Protein AF-A0A1V4XP09-F1 (afdb_monomer_lite)

pLDDT: mean 79.61, std 15.88, range [36.12, 96.75]

Foldseek 3Di:
DFPLVLQFQWFQKKKWFFQVLVLVLVVLCPQLCLQPQKDWDWDAFQVRHTFIKMKGFAAAPCQCVFAPDFFDPVCVVPVDPCCVAAVGRHAPDPLAQGKDQDDDDPLPFGIKTKTQMWMWTVVDVVIHTPGHSDWIKIFRWHWDFDFDADPLQWTHQTWTFIAGRAIDTDVLVVCVVVRHDRVSVSVRVRVNTTDTWGWCLCQLATFNDKDWDWDHDDPFAHTIIMIGTHGQAAPALDPSRGDDDTGDPVSRDDRHHPLFRMKMWGFLVSQVRLFRRLQSLQWDDDPVDPPDTFRFQAQVPHTFWGWPTWTWAFDWDDDVVTDTPLKIKIWTWIWTDDVPDDTWIKIWIWIFAWDADPVQFIATAIDIDMDTDPVCPVPVVCPLRRCLRSLVRSPHQLLRLQNVLVVCCVVVNVQSSCPRRVVVNLSGHSSCPDLQWTFRDWFDQELFKIKGWTWHFGPKDWDGHSRGTMITGNDIHIYIAIGGDDLKDFQEFDADPVRHGFWTKIARAPCPVVVVPSNVDRGRPRDYQDFDDWADADDPPGHIITIHTPVSQLVQCPPPNNRAAAWEKEFFAFAADPNDTFKTFIDTPSCLVVLLVVLLVVLLVVCCVPCVVVLLVVQQVVCCVVVVDGDDPVSSVVSSVVVSVVVSVVCSVVSSVVSVVVRRRYMDGQVVQVVCVVSSNYDYPRPFWDWDWDADPNDTDIDIDGDPPPDDPPDDPCSDNVNHHYDDDDDD

Structure (mmCIF, N/CA/C/O backbone):
data_AF-A0A1V4XP09-F1
#
_entry.id   AF-A0A1V4XP09-F1
#
loop_
_atom_site.group_PDB
_atom_site.id
_atom_site.type_symbol
_atom_site.label_atom_id
_atom_site.label_alt_id
_atom_site.label_comp_id
_atom_site.label_asym_id
_atom_site.label_entity_id
_atom_site.label_seq_id
_atom_site.pdbx_PDB_ins_code
_atom_site.Cartn_x
_atom_site.Cartn_y
_atom_site.Cartn_z
_atom_site.occupancy
_atom_site.B_iso_or_equiv
_atom_site.auth_seq_id
_atom_site.auth_comp_id
_atom_site.auth_asym_id
_atom_site.auth_atom_id
_atom_site.pdbx_PDB_model_num
ATOM 1 N N . MET A 1 1 ? 13.097 -24.219 -4.063 1.00 80.31 1 MET A N 1
ATOM 2 C CA . MET A 1 1 ? 13.242 -24.391 -2.610 1.00 80.31 1 MET A CA 1
ATOM 3 C C . MET A 1 1 ? 14.539 -23.766 -2.137 1.00 80.31 1 MET A C 1
ATOM 5 O O . MET A 1 1 ? 15.606 -24.260 -2.488 1.00 80.31 1 MET A O 1
ATOM 9 N N . VAL A 1 2 ? 14.433 -22.725 -1.316 1.00 86.75 2 VAL A N 1
ATOM 10 C CA . VAL A 1 2 ? 15.568 -21.958 -0.784 1.00 86.75 2 VAL A CA 1
ATOM 11 C C . VAL A 1 2 ? 16.557 -22.833 0.004 1.00 86.75 2 VAL A C 1
ATOM 13 O O . VAL A 1 2 ? 16.176 -23.576 0.911 1.00 86.75 2 VAL A O 1
ATOM 16 N N . ASP A 1 3 ? 17.854 -22.698 -0.278 1.00 89.75 3 ASP A N 1
ATOM 17 C CA . ASP A 1 3 ? 18.914 -23.204 0.600 1.00 89.75 3 ASP A CA 1
ATOM 18 C C . ASP A 1 3 ? 19.134 -22.252 1.791 1.00 89.75 3 ASP A C 1
ATOM 20 O O . ASP A 1 3 ? 19.911 -21.296 1.730 1.00 89.75 3 ASP A O 1
ATOM 24 N N . GLN A 1 4 ? 18.466 -22.532 2.915 1.00 91.06 4 GLN A N 1
ATOM 25 C CA . GLN A 1 4 ? 18.563 -21.724 4.138 1.00 91.06 4 GLN A CA 1
ATOM 26 C C . GLN A 1 4 ? 19.982 -21.652 4.730 1.00 91.06 4 GLN A C 1
ATOM 28 O O . GLN A 1 4 ? 20.257 -20.759 5.527 1.00 91.06 4 GLN A O 1
ATOM 33 N N . SER A 1 5 ? 20.918 -22.526 4.330 1.00 90.25 5 SER A N 1
ATOM 34 C CA . SER A 1 5 ? 22.321 -22.412 4.759 1.00 90.25 5 SER A CA 1
ATOM 35 C C . SER A 1 5 ? 23.035 -21.189 4.166 1.00 90.25 5 SER A C 1
ATOM 37 O O . SER A 1 5 ? 24.065 -20.752 4.689 1.00 90.25 5 SER A O 1
ATOM 39 N N . LYS A 1 6 ? 22.478 -20.612 3.094 1.00 90.50 6 LYS A N 1
ATOM 40 C CA . LYS A 1 6 ? 22.963 -19.384 2.453 1.00 90.50 6 LYS A CA 1
ATOM 41 C C . LYS A 1 6 ? 22.460 -18.108 3.146 1.00 90.50 6 LYS A C 1
ATOM 43 O O . LYS A 1 6 ? 23.044 -17.049 2.929 1.00 90.50 6 LYS A O 1
ATOM 48 N N . VAL A 1 7 ? 21.463 -18.209 4.031 1.00 91.56 7 VAL A N 1
ATOM 49 C CA . VAL A 1 7 ? 20.915 -17.103 4.843 1.00 91.56 7 VAL A CA 1
ATOM 50 C C . VAL A 1 7 ? 21.840 -16.855 6.038 1.00 91.56 7 VAL A C 1
ATOM 52 O O . VAL A 1 7 ? 21.593 -17.279 7.166 1.00 91.56 7 VAL A O 1
ATOM 55 N N . ALA A 1 8 ? 22.990 -16.247 5.756 1.00 89.12 8 ALA A N 1
ATOM 56 C CA . ALA A 1 8 ? 24.125 -16.171 6.676 1.00 89.12 8 ALA A CA 1
ATOM 57 C C . ALA A 1 8 ? 24.545 -14.733 7.016 1.00 89.12 8 ALA A C 1
ATOM 59 O O . ALA A 1 8 ? 25.532 -14.538 7.729 1.00 89.12 8 ALA A O 1
ATOM 60 N N . SER A 1 9 ? 23.824 -13.720 6.521 1.00 92.38 9 SER A N 1
ATOM 61 C CA . SER A 1 9 ? 24.226 -12.321 6.704 1.00 92.38 9 SER A CA 1
ATOM 62 C C . SER A 1 9 ? 24.079 -11.852 8.154 1.00 92.38 9 SER A C 1
ATOM 64 O O . SER A 1 9 ? 24.751 -10.912 8.566 1.00 92.38 9 SER A O 1
ATOM 66 N N . GLY A 1 10 ? 23.217 -12.501 8.946 1.00 91.38 10 GLY A N 1
ATOM 67 C CA . GLY A 1 10 ? 22.939 -12.157 10.344 1.00 91.38 10 GLY A CA 1
ATOM 68 C C . GLY A 1 10 ? 21.962 -10.988 10.537 1.00 91.38 10 GLY A C 1
ATOM 69 O O . GLY A 1 10 ? 21.687 -10.620 11.687 1.00 91.38 10 GLY A O 1
ATOM 70 N N . PHE A 1 11 ? 21.440 -10.418 9.445 1.00 91.75 11 PHE A N 1
ATOM 71 C CA . PHE A 1 11 ? 20.288 -9.514 9.471 1.00 91.75 11 PHE A CA 1
ATOM 72 C C . PHE A 1 11 ? 19.022 -10.267 9.899 1.00 91.75 11 PHE A C 1
ATOM 74 O O . PHE A 1 11 ? 18.967 -11.495 9.838 1.00 91.75 11 PHE A O 1
ATOM 81 N N . ASP A 1 12 ? 17.998 -9.548 10.363 1.00 87.50 12 ASP A N 1
ATOM 82 C CA . ASP A 1 12 ? 16.756 -10.216 10.769 1.00 87.50 12 ASP A CA 1
ATOM 83 C C . ASP A 1 12 ? 15.960 -10.730 9.576 1.00 87.50 12 ASP A C 1
ATOM 85 O O . ASP A 1 12 ? 15.222 -11.692 9.738 1.00 87.50 12 ASP A O 1
ATOM 89 N N . VAL A 1 13 ? 16.062 -10.066 8.424 1.00 87.94 13 VAL A N 1
ATOM 90 C CA . VAL A 1 13 ? 15.308 -10.367 7.206 1.00 87.94 13 VAL A CA 1
ATOM 91 C C . VAL A 1 13 ? 16.204 -10.156 5.988 1.00 87.94 13 VAL A C 1
ATOM 93 O O . VAL A 1 13 ? 16.895 -9.139 5.890 1.00 87.94 13 VAL A O 1
ATOM 96 N N . GLU A 1 14 ? 16.138 -11.089 5.043 1.00 91.50 14 GLU A N 1
ATOM 97 C CA . GLU A 1 14 ? 16.826 -11.045 3.756 1.00 91.50 14 GLU A CA 1
ATOM 98 C C . GLU A 1 14 ? 15.808 -11.230 2.621 1.00 91.50 14 GLU A C 1
ATOM 100 O O . GLU A 1 14 ? 14.976 -12.139 2.655 1.00 91.50 14 GLU A O 1
ATOM 105 N N . PHE A 1 15 ? 15.863 -10.371 1.605 1.00 91.56 15 PHE A N 1
ATOM 106 C CA . PHE A 1 15 ? 14.974 -10.415 0.446 1.00 91.56 15 PHE A CA 1
ATOM 107 C C . PHE A 1 15 ? 15.766 -10.247 -0.846 1.00 91.56 15 PHE A C 1
ATOM 109 O O . PHE A 1 15 ? 16.465 -9.253 -1.001 1.00 91.56 15 PHE A O 1
ATOM 116 N N . LEU A 1 16 ? 15.641 -11.182 -1.783 1.00 93.38 16 LEU A N 1
ATOM 117 C CA . LEU A 1 16 ? 16.304 -11.150 -3.082 1.00 93.38 16 LEU A CA 1
ATOM 118 C C . LEU A 1 16 ? 15.282 -10.923 -4.198 1.00 93.38 16 LEU A C 1
ATOM 120 O O . LEU A 1 16 ? 14.343 -11.704 -4.357 1.00 93.38 16 LEU A O 1
ATOM 124 N N . MET A 1 17 ? 15.499 -9.871 -4.989 1.00 93.69 17 MET A N 1
ATOM 125 C CA . MET A 1 17 ? 14.712 -9.534 -6.177 1.00 93.69 17 MET A CA 1
ATOM 126 C C . MET A 1 17 ? 15.455 -9.965 -7.437 1.00 93.69 17 MET A C 1
ATOM 128 O O . MET A 1 17 ? 16.524 -9.427 -7.728 1.00 93.69 17 MET A O 1
ATOM 132 N N . GLY A 1 18 ? 14.883 -10.896 -8.197 1.00 94.56 18 GLY A N 1
ATOM 133 C CA . GLY A 1 18 ? 15.346 -11.211 -9.545 1.00 94.56 18 GLY A CA 1
ATOM 134 C C . GLY A 1 18 ? 14.875 -10.183 -10.579 1.00 94.56 18 GLY A C 1
ATOM 135 O O . GLY A 1 18 ? 14.006 -9.350 -10.315 1.00 94.56 18 GLY A O 1
ATOM 136 N N . GLU A 1 19 ? 15.421 -10.278 -11.792 1.00 95.19 19 GLU A N 1
ATOM 137 C CA . GLU A 1 19 ? 15.117 -9.376 -12.918 1.00 95.19 19 GLU A CA 1
ATOM 138 C C . GLU A 1 19 ? 13.612 -9.277 -13.222 1.00 95.19 19 GLU A C 1
ATOM 140 O O . GLU A 1 19 ? 13.080 -8.181 -13.379 1.00 95.19 19 GLU A O 1
ATOM 145 N N . GLU A 1 20 ? 12.899 -10.406 -13.231 1.00 94.38 20 GLU A N 1
ATOM 146 C CA . GLU A 1 20 ? 11.449 -10.436 -13.471 1.00 94.38 20 GLU A CA 1
ATOM 147 C C . GLU A 1 20 ? 10.649 -9.768 -12.343 1.00 94.38 20 GLU A C 1
ATOM 149 O O . GLU A 1 20 ? 9.685 -9.060 -12.614 1.00 94.38 20 GLU A O 1
ATOM 154 N N . PHE A 1 21 ? 11.050 -9.913 -11.077 1.00 94.31 21 PHE A N 1
ATOM 155 C CA . PHE A 1 21 ? 10.358 -9.215 -9.989 1.00 94.31 21 PHE A CA 1
ATOM 156 C C . PHE A 1 21 ? 10.480 -7.691 -10.151 1.00 94.31 21 PHE A C 1
ATOM 158 O O . PHE A 1 21 ? 9.494 -6.965 -10.022 1.00 94.31 21 PHE A O 1
ATOM 165 N N . ILE A 1 22 ? 11.674 -7.207 -10.517 1.00 94.62 22 ILE A N 1
ATOM 166 C CA . ILE A 1 22 ? 11.920 -5.786 -10.806 1.00 94.62 22 ILE A CA 1
ATOM 167 C C . ILE A 1 22 ? 11.134 -5.337 -12.051 1.00 94.62 22 ILE A C 1
ATOM 169 O O . ILE A 1 22 ? 10.561 -4.248 -12.056 1.00 94.62 22 ILE A O 1
ATOM 173 N N . ARG A 1 23 ? 11.034 -6.178 -13.088 1.00 95.25 23 ARG A N 1
ATOM 174 C CA . ARG A 1 23 ? 10.199 -5.916 -14.273 1.00 95.25 23 ARG A CA 1
ATOM 175 C C . ARG A 1 23 ? 8.746 -5.651 -13.887 1.00 95.25 23 ARG A C 1
ATOM 177 O O . ARG A 1 23 ? 8.198 -4.623 -14.278 1.00 95.25 23 ARG A O 1
ATOM 184 N N . TYR A 1 24 ? 8.134 -6.518 -13.080 1.00 94.94 24 TYR A N 1
ATOM 185 C CA . TYR A 1 24 ? 6.746 -6.333 -12.639 1.00 94.94 24 TYR A CA 1
ATOM 186 C C . TYR A 1 24 ? 6.569 -5.162 -11.668 1.00 94.94 24 TYR A C 1
ATOM 188 O O . TYR A 1 24 ? 5.523 -4.517 -11.683 1.00 94.94 24 TYR A O 1
ATOM 196 N N . PHE A 1 25 ? 7.591 -4.824 -10.882 1.00 92.69 25 PHE A N 1
ATOM 197 C CA . PHE A 1 25 ? 7.611 -3.597 -10.083 1.00 92.69 25 PHE A CA 1
ATOM 198 C C . PHE A 1 25 ? 7.508 -2.335 -10.960 1.00 92.69 25 PHE A C 1
ATOM 200 O O . PHE A 1 25 ? 6.708 -1.438 -10.680 1.00 92.69 25 PHE A O 1
ATOM 207 N N . LEU A 1 26 ? 8.264 -2.284 -12.061 1.00 92.69 26 LEU A N 1
ATOM 208 C CA . LEU A 1 26 ? 8.217 -1.175 -13.019 1.00 92.69 26 LEU A CA 1
ATOM 209 C C . LEU A 1 26 ? 6.908 -1.165 -13.825 1.00 92.69 26 LEU A C 1
ATOM 211 O O . LEU A 1 26 ? 6.304 -0.105 -13.976 1.00 92.69 26 LEU A O 1
ATOM 215 N N . LEU A 1 27 ? 6.418 -2.329 -14.268 1.00 94.38 27 LEU A N 1
ATOM 216 C CA . LEU A 1 27 ? 5.123 -2.443 -14.953 1.00 94.38 27 LEU A CA 1
ATOM 217 C C . LEU A 1 27 ? 3.962 -2.001 -14.054 1.00 94.38 27 LEU A C 1
ATOM 219 O O . LEU A 1 27 ? 3.089 -1.269 -14.505 1.00 94.38 27 LEU A O 1
ATOM 223 N N . CYS A 1 28 ? 3.981 -2.355 -12.767 1.00 93.38 28 CYS A N 1
ATOM 224 C CA . CYS A 1 28 ? 3.000 -1.875 -11.792 1.00 93.38 28 CYS A CA 1
ATOM 225 C C . CYS A 1 28 ? 2.987 -0.338 -11.708 1.00 93.38 28 CYS A C 1
ATOM 227 O O . CYS A 1 28 ? 1.920 0.268 -11.678 1.00 93.38 28 CYS A O 1
ATOM 229 N N . SER A 1 29 ? 4.165 0.295 -11.769 1.00 90.06 29 SER A N 1
ATOM 230 C CA . SER A 1 29 ? 4.294 1.761 -11.779 1.00 90.06 29 SER A CA 1
ATOM 231 C C . SER A 1 29 ? 3.812 2.397 -13.093 1.00 90.06 29 SER A C 1
ATOM 233 O O . SER A 1 29 ? 3.455 3.572 -13.118 1.00 90.06 29 SER A O 1
ATOM 235 N N . MET A 1 30 ? 3.826 1.659 -14.205 1.00 90.56 30 MET A N 1
ATOM 236 C CA . MET A 1 30 ? 3.263 2.103 -15.484 1.00 90.56 30 MET A CA 1
ATOM 237 C C . MET A 1 30 ? 1.730 1.985 -15.501 1.00 90.56 30 MET A C 1
ATOM 239 O O . MET A 1 30 ? 1.035 2.880 -15.979 1.00 90.56 30 MET A O 1
ATOM 243 N N . GLU A 1 31 ? 1.183 0.917 -14.918 1.00 92.12 31 GLU A N 1
ATOM 244 C CA . GLU A 1 31 ? -0.264 0.668 -14.820 1.00 92.12 31 GLU A CA 1
ATOM 245 C C . GLU A 1 31 ? -1.015 1.700 -13.965 1.00 92.12 31 GLU A C 1
ATOM 247 O O . GLU A 1 31 ? -2.218 1.910 -14.131 1.00 92.12 31 GLU A O 1
ATOM 252 N N . THR A 1 32 ? -0.304 2.355 -13.053 1.00 90.69 32 THR A N 1
ATOM 253 C CA . THR A 1 32 ? -0.810 3.415 -12.172 1.00 90.69 32 THR A CA 1
ATOM 254 C C . THR A 1 32 ? -0.633 4.818 -12.747 1.00 90.69 32 THR A C 1
ATOM 256 O O . THR A 1 32 ? -1.013 5.793 -12.096 1.00 90.69 32 THR A O 1
ATOM 259 N N . GLY A 1 33 ? -0.027 4.941 -13.934 1.00 87.00 33 GLY A N 1
ATOM 260 C CA . GLY A 1 33 ? 0.286 6.230 -14.549 1.00 87.00 33 GLY A CA 1
ATOM 261 C C . GLY A 1 33 ? 1.444 6.970 -13.896 1.00 87.00 33 GLY A C 1
ATOM 262 O O . GLY A 1 33 ? 1.724 8.116 -14.239 1.00 87.00 33 GLY A O 1
ATOM 263 N N . SER A 1 34 ? 2.122 6.327 -12.949 1.00 83.50 34 SER A N 1
ATOM 264 C CA . SER A 1 34 ? 3.340 6.851 -12.367 1.00 83.50 34 SER A CA 1
ATOM 265 C C . SER A 1 34 ? 4.378 6.975 -13.477 1.00 83.50 34 SER A C 1
ATOM 267 O O . SER A 1 34 ? 4.921 8.051 -13.705 1.00 83.50 34 SER A O 1
ATOM 269 N N . ILE A 1 35 ? 4.723 5.867 -14.149 1.00 85.44 35 ILE A N 1
ATOM 270 C CA . ILE A 1 35 ? 5.520 5.880 -15.385 1.00 85.44 35 ILE A CA 1
ATOM 271 C C . ILE A 1 35 ? 4.523 6.114 -16.518 1.00 85.44 35 ILE A C 1
ATOM 273 O O . ILE A 1 35 ? 3.638 5.279 -16.712 1.00 85.44 35 ILE A O 1
ATOM 277 N N . PRO A 1 36 ? 4.598 7.245 -17.232 1.00 83.12 36 PRO A N 1
ATOM 278 C CA . PRO A 1 36 ? 3.594 7.547 -18.231 1.00 83.12 36 PRO A CA 1
ATOM 279 C C . PRO A 1 36 ? 3.735 6.605 -19.432 1.00 83.12 36 PRO A C 1
ATOM 281 O O . PRO A 1 36 ? 4.837 6.289 -19.879 1.00 83.12 36 PRO A O 1
ATOM 284 N N . TRP A 1 37 ? 2.598 6.184 -19.984 1.00 86.81 37 TRP A N 1
ATOM 285 C CA . TRP A 1 37 ? 2.547 5.407 -21.228 1.00 86.81 37 TRP A CA 1
ATOM 286 C C . TRP A 1 37 ? 3.016 6.208 -22.438 1.00 86.81 37 TRP A C 1
ATOM 288 O O . TRP A 1 37 ? 3.395 5.637 -23.457 1.00 86.81 37 TRP A O 1
ATOM 298 N N . TRP A 1 38 ? 2.987 7.534 -22.344 1.00 89.81 38 TRP A N 1
ATOM 299 C CA . TRP A 1 38 ? 3.451 8.411 -23.398 1.00 89.81 38 TRP A CA 1
ATOM 300 C C . TRP A 1 38 ? 3.911 9.750 -22.843 1.00 89.81 38 TRP A C 1
ATOM 302 O O . TRP A 1 38 ? 3.488 10.177 -21.770 1.00 89.81 38 TRP A O 1
ATOM 312 N N . SER A 1 39 ? 4.741 10.438 -23.607 1.00 88.88 39 SER A N 1
ATOM 313 C CA . SER A 1 39 ? 5.175 11.791 -23.298 1.00 88.88 39 SER A CA 1
ATOM 314 C C . SER A 1 39 ? 5.361 12.619 -24.553 1.00 88.88 39 SER A C 1
ATOM 316 O O . SER A 1 39 ? 5.538 12.082 -25.646 1.00 88.88 39 SER A O 1
ATOM 318 N N . GLU A 1 40 ? 5.288 13.937 -24.396 1.00 90.69 40 GLU A N 1
ATOM 319 C CA . GLU A 1 40 ? 5.561 14.896 -25.458 1.00 90.69 40 GLU A CA 1
ATOM 320 C C . GLU A 1 40 ? 6.871 15.627 -25.162 1.00 90.69 40 GLU A C 1
ATOM 322 O O . GLU A 1 40 ? 7.054 16.154 -24.068 1.00 90.69 40 GLU A O 1
ATOM 327 N N . SER A 1 41 ? 7.746 15.688 -26.160 1.00 87.94 41 SER A N 1
ATOM 328 C CA . SER A 1 41 ? 8.978 16.473 -26.140 1.00 87.94 41 SER A CA 1
ATOM 329 C C . SER A 1 41 ? 8.901 17.560 -27.202 1.00 87.94 41 SER A C 1
ATOM 331 O O . SER A 1 41 ? 8.497 17.317 -28.343 1.00 87.94 41 SER A O 1
ATOM 333 N N . THR A 1 42 ? 9.316 18.771 -26.844 1.00 89.12 42 THR A N 1
ATOM 334 C CA . THR A 1 42 ? 9.389 19.911 -27.764 1.00 89.12 42 THR A CA 1
ATOM 335 C C . THR A 1 42 ? 10.720 20.614 -27.601 1.00 89.12 42 THR A C 1
ATOM 337 O O . THR A 1 42 ? 11.168 20.819 -26.475 1.00 89.12 42 THR A O 1
ATOM 340 N N . GLY A 1 43 ? 11.310 21.082 -28.692 1.00 86.56 43 GLY A N 1
ATOM 341 C CA . GLY A 1 43 ? 12.544 21.842 -28.595 1.00 86.56 43 GLY A CA 1
ATOM 342 C C . GLY A 1 43 ? 13.098 22.238 -29.946 1.00 86.56 43 GLY A C 1
ATOM 343 O O . GLY A 1 43 ? 12.368 22.345 -30.931 1.00 86.56 43 GLY A O 1
ATOM 344 N N . THR A 1 44 ? 14.407 22.447 -29.968 1.00 86.38 44 THR A N 1
ATOM 345 C CA . THR A 1 44 ? 15.173 22.733 -31.175 1.00 86.38 44 THR A CA 1
ATOM 346 C C . THR A 1 44 ? 16.299 21.712 -31.275 1.00 86.38 44 THR A C 1
ATOM 348 O O . THR A 1 44 ? 16.975 21.457 -30.279 1.00 86.38 44 THR A O 1
ATOM 351 N N . ASP A 1 45 ? 16.472 21.110 -32.448 1.00 85.12 45 ASP A N 1
ATOM 352 C CA . ASP A 1 45 ? 17.569 20.186 -32.732 1.00 85.12 45 ASP A CA 1
ATOM 353 C C . ASP A 1 45 ? 18.925 20.929 -32.817 1.00 85.12 45 ASP A C 1
ATOM 355 O O . ASP A 1 45 ? 18.992 22.164 -32.763 1.00 85.12 45 ASP A O 1
ATOM 359 N N . GLU A 1 46 ? 20.029 20.196 -32.972 1.00 84.44 46 GLU A N 1
ATOM 360 C CA . GLU A 1 46 ? 21.377 20.781 -33.078 1.00 84.44 46 GLU A CA 1
ATOM 361 C C . GLU A 1 46 ? 21.565 21.672 -34.321 1.00 84.44 46 GLU A C 1
ATOM 363 O O . GLU A 1 46 ? 22.466 22.512 -34.363 1.00 84.44 46 GLU A O 1
ATOM 368 N N . ASN A 1 47 ? 20.697 21.530 -35.325 1.00 85.94 47 ASN A N 1
ATOM 369 C CA . ASN A 1 47 ? 20.712 22.317 -36.555 1.00 85.94 47 ASN A CA 1
ATOM 370 C C . ASN A 1 47 ? 19.836 23.576 -36.473 1.00 85.94 47 ASN A C 1
ATOM 372 O O . ASN A 1 47 ? 19.774 24.345 -37.436 1.00 85.94 47 ASN A O 1
ATOM 376 N N . GLY A 1 48 ? 19.171 23.817 -35.341 1.00 84.44 48 GLY A N 1
ATOM 377 C CA . GLY A 1 48 ? 18.274 24.953 -35.164 1.00 84.44 48 GLY A CA 1
ATOM 378 C C . GLY A 1 48 ? 16.842 24.712 -35.660 1.00 84.44 48 GLY A C 1
ATOM 379 O O . GLY A 1 48 ? 16.054 25.662 -35.679 1.00 84.44 48 GLY A O 1
ATOM 380 N N . ASN A 1 49 ? 16.482 23.489 -36.062 1.00 87.69 49 ASN A N 1
ATOM 381 C CA . ASN A 1 49 ? 15.123 23.162 -36.483 1.00 87.69 49 ASN A CA 1
ATOM 382 C C . ASN A 1 49 ? 14.246 22.872 -35.262 1.00 87.69 49 ASN A C 1
ATOM 384 O O . ASN A 1 49 ? 14.657 22.112 -34.383 1.00 87.69 49 ASN A O 1
ATOM 388 N N . PRO A 1 50 ? 13.025 23.422 -35.193 1.00 90.25 50 PRO A N 1
ATOM 389 C CA . PRO A 1 50 ? 12.095 23.040 -34.147 1.00 90.25 50 PRO A CA 1
ATOM 390 C C . PRO A 1 50 ? 11.690 21.573 -34.315 1.00 90.25 50 PRO A C 1
ATOM 392 O O . PRO A 1 50 ? 11.495 21.106 -35.438 1.00 90.25 50 PRO A O 1
ATOM 395 N N . TYR A 1 51 ? 11.492 20.878 -33.201 1.00 88.31 51 TYR A N 1
ATOM 396 C CA . TYR A 1 51 ? 10.865 19.564 -33.162 1.00 88.31 51 TYR A CA 1
ATOM 397 C C . TYR A 1 51 ? 9.736 19.541 -32.132 1.00 88.31 51 TYR A C 1
ATOM 399 O O . TYR A 1 51 ? 9.738 20.272 -31.137 1.00 88.31 51 TYR A O 1
ATOM 407 N N . ARG A 1 52 ? 8.758 18.679 -32.392 1.00 91.62 52 ARG A N 1
ATOM 408 C CA . ARG A 1 52 ? 7.674 18.341 -31.477 1.00 91.62 52 ARG A CA 1
ATOM 409 C C . ARG A 1 52 ? 7.352 16.878 -31.706 1.00 91.62 52 ARG A C 1
ATOM 411 O O . ARG A 1 52 ? 6.916 16.531 -32.800 1.00 91.62 52 ARG A O 1
ATOM 418 N N . SER A 1 53 ? 7.590 16.030 -30.720 1.00 91.00 53 SER A N 1
ATOM 419 C CA . SER A 1 53 ? 7.403 14.589 -30.856 1.00 91.00 53 SER A CA 1
ATOM 420 C C . SER A 1 53 ? 6.662 14.000 -29.672 1.00 91.00 53 SER A C 1
ATOM 422 O O . SER A 1 53 ? 6.840 14.453 -28.547 1.00 91.00 53 SER A O 1
ATOM 424 N N . ALA A 1 54 ? 5.879 12.956 -29.924 1.00 92.69 54 ALA A N 1
ATOM 425 C CA . ALA A 1 54 ? 5.377 12.081 -28.876 1.00 92.69 54 ALA A CA 1
ATOM 426 C C . ALA A 1 54 ? 6.163 10.771 -28.860 1.00 92.69 54 ALA A C 1
ATOM 428 O O . ALA A 1 54 ? 6.391 10.179 -29.916 1.00 92.69 54 ALA A O 1
ATOM 429 N N . THR A 1 55 ? 6.525 10.313 -27.666 1.00 91.50 55 THR A N 1
ATOM 430 C CA . THR A 1 55 ? 7.128 9.000 -27.432 1.00 91.50 55 THR A CA 1
ATOM 431 C C . THR A 1 55 ? 6.134 8.144 -26.666 1.00 91.50 55 THR A C 1
ATOM 433 O O . THR A 1 55 ? 5.602 8.579 -25.651 1.00 91.50 55 THR A O 1
ATOM 436 N N . LEU A 1 56 ? 5.869 6.940 -27.159 1.00 92.81 56 LEU A N 1
ATOM 437 C CA . LEU A 1 56 ? 4.926 5.975 -26.602 1.00 92.81 56 LEU A CA 1
ATOM 438 C C . LEU A 1 56 ? 5.698 4.764 -26.100 1.00 92.81 56 LEU A C 1
ATOM 440 O O . LEU A 1 56 ? 6.477 4.182 -26.849 1.00 92.81 56 LEU A O 1
ATOM 444 N N . THR A 1 57 ? 5.460 4.374 -24.858 1.00 90.88 57 THR A N 1
ATOM 445 C CA . THR A 1 57 ? 6.014 3.170 -24.247 1.00 90.88 57 THR A CA 1
ATOM 446 C C . THR A 1 57 ? 4.955 2.073 -24.288 1.00 90.88 57 THR A C 1
ATOM 448 O O . THR A 1 57 ? 3.824 2.287 -23.855 1.00 90.88 57 THR A O 1
ATOM 451 N N . HIS A 1 58 ? 5.317 0.895 -24.796 1.00 91.06 58 HIS A N 1
ATOM 452 C CA . HIS A 1 58 ? 4.392 -0.225 -24.971 1.00 91.06 58 HIS A CA 1
ATOM 453 C C . HIS A 1 58 ? 4.694 -1.308 -23.937 1.00 91.06 58 HIS A C 1
ATOM 455 O O . HIS A 1 58 ? 5.803 -1.841 -23.942 1.00 91.06 58 HIS A O 1
ATOM 461 N N . PRO A 1 59 ? 3.754 -1.687 -23.058 1.00 92.56 59 PRO A N 1
ATOM 462 C CA . PRO A 1 59 ? 3.984 -2.822 -22.187 1.00 92.56 59 PRO A CA 1
ATOM 463 C C . PRO A 1 59 ? 3.979 -4.123 -22.997 1.00 92.56 59 PRO A C 1
ATOM 465 O O . PRO A 1 59 ? 3.393 -4.193 -24.084 1.00 92.56 59 PRO A O 1
ATOM 468 N N . PRO A 1 60 ? 4.606 -5.185 -22.472 1.00 94.38 60 PRO A N 1
ATOM 469 C CA . PRO A 1 60 ? 4.604 -6.486 -23.118 1.00 94.38 60 PRO A CA 1
ATOM 470 C C . PRO A 1 60 ? 3.183 -7.059 -23.145 1.00 94.38 60 PRO A C 1
ATOM 472 O O . PRO A 1 60 ? 2.447 -6.954 -22.165 1.00 94.38 60 PRO A O 1
ATOM 475 N N . SER A 1 61 ? 2.818 -7.736 -24.234 1.00 91.62 61 SER A N 1
ATOM 476 C CA . SER A 1 61 ? 1.524 -8.436 -24.357 1.00 91.62 61 SER A CA 1
ATOM 477 C C . SER A 1 61 ? 1.258 -9.470 -23.250 1.00 91.62 61 SER A C 1
ATOM 479 O O . SER A 1 61 ? 0.106 -9.702 -22.892 1.00 91.62 61 SER A O 1
ATOM 481 N N . GLU A 1 62 ? 2.302 -10.045 -22.638 1.00 91.56 62 GLU A N 1
ATOM 482 C CA . GLU A 1 62 ? 2.168 -10.946 -21.479 1.00 91.56 62 GLU A CA 1
ATOM 483 C C . GLU A 1 62 ? 1.484 -10.270 -20.277 1.00 91.56 62 GLU A C 1
ATOM 485 O O . GLU A 1 62 ? 0.807 -10.944 -19.499 1.00 91.56 62 GLU A O 1
ATOM 490 N N . LEU A 1 63 ? 1.604 -8.941 -20.137 1.00 92.69 63 LEU A N 1
ATOM 491 C CA . LEU A 1 63 ? 1.018 -8.205 -19.016 1.00 92.69 63 LEU A CA 1
ATOM 492 C C . LEU A 1 63 ? -0.494 -8.435 -18.916 1.00 92.69 63 LEU A C 1
ATOM 494 O O . LEU A 1 63 ? -1.015 -8.552 -17.811 1.00 92.69 63 LEU A O 1
ATOM 498 N N . GLU A 1 64 ? -1.194 -8.582 -20.043 1.00 87.94 64 GLU A N 1
ATOM 499 C CA . GLU A 1 64 ? -2.634 -8.863 -20.053 1.00 87.94 64 GLU A CA 1
ATOM 500 C C . GLU A 1 64 ? -2.995 -10.145 -19.292 1.00 87.94 64 GLU A C 1
ATOM 502 O O . GLU A 1 64 ? -4.009 -10.186 -18.602 1.00 87.94 64 GLU A O 1
ATOM 507 N N . GLN A 1 65 ? -2.146 -11.171 -19.370 1.00 88.81 65 GLN A N 1
ATOM 508 C CA . GLN A 1 65 ? -2.349 -12.465 -18.708 1.00 88.81 65 GLN A CA 1
ATOM 509 C C . GLN A 1 65 ? -1.858 -12.462 -17.255 1.00 88.81 65 GLN A C 1
ATOM 511 O O . GLN A 1 65 ? -2.125 -13.395 -16.499 1.00 88.81 65 GLN A O 1
ATOM 516 N N . ARG A 1 66 ? -1.113 -11.421 -16.870 1.00 92.19 66 ARG A N 1
ATOM 517 C CA . ARG A 1 66 ? -0.412 -11.298 -15.587 1.00 92.19 66 ARG A CA 1
ATOM 518 C C . ARG A 1 66 ? -1.000 -10.208 -14.691 1.00 92.19 66 ARG A C 1
ATOM 520 O O . ARG A 1 66 ? -0.479 -9.952 -13.605 1.00 92.19 66 ARG A O 1
ATOM 527 N N . ARG A 1 67 ? -2.102 -9.588 -15.111 1.00 92.88 67 ARG A N 1
ATOM 528 C CA . ARG A 1 67 ? -2.944 -8.739 -14.265 1.00 92.88 67 ARG A CA 1
ATOM 529 C C . ARG A 1 67 ? -3.936 -9.594 -13.485 1.00 92.88 67 ARG A C 1
ATOM 531 O O . ARG A 1 67 ? -4.613 -10.449 -14.047 1.00 92.88 67 ARG A O 1
ATOM 538 N N . LEU A 1 68 ? -4.089 -9.290 -12.201 1.00 91.38 68 LEU A N 1
ATOM 539 C CA . LEU A 1 68 ? -5.139 -9.858 -11.344 1.00 91.38 68 LEU A CA 1
ATOM 540 C C . LEU A 1 68 ? -6.439 -9.038 -11.385 1.00 91.38 68 LEU A C 1
ATOM 542 O O . LEU A 1 68 ? -7.363 -9.274 -10.610 1.00 91.38 68 LEU A O 1
ATOM 546 N N . TYR A 1 69 ? -6.511 -8.046 -12.273 1.00 90.38 69 TYR A N 1
ATOM 547 C CA . TYR A 1 69 ? -7.658 -7.168 -12.462 1.00 90.38 69 TYR A CA 1
ATOM 548 C C . TYR A 1 69 ? -7.897 -6.882 -13.945 1.00 90.38 69 TYR A C 1
ATOM 550 O O . TYR A 1 69 ? -7.004 -6.995 -14.782 1.00 90.38 69 TYR A O 1
ATOM 558 N N . THR A 1 70 ? -9.120 -6.469 -14.264 1.00 89.50 70 THR A N 1
ATOM 559 C CA . THR A 1 70 ? -9.485 -5.994 -15.600 1.00 89.50 70 THR A CA 1
ATOM 560 C C . THR A 1 70 ? -9.070 -4.540 -15.787 1.00 89.50 70 THR A C 1
ATOM 562 O O . THR A 1 70 ? -9.248 -3.732 -14.872 1.00 89.50 70 THR A O 1
ATOM 565 N N . VAL A 1 71 ? -8.597 -4.203 -16.988 1.00 90.94 71 VAL A N 1
ATOM 566 C CA . VAL A 1 71 ? -8.322 -2.817 -17.394 1.00 90.94 71 VAL A CA 1
ATOM 567 C C . VAL A 1 71 ? -9.594 -1.975 -17.273 1.00 90.94 71 VAL A C 1
ATOM 569 O O . VAL A 1 71 ? -10.687 -2.441 -17.608 1.00 90.94 71 VAL A O 1
ATOM 572 N N . HIS A 1 72 ? -9.458 -0.745 -16.777 1.00 90.62 72 HIS A N 1
ATOM 573 C CA . HIS A 1 72 ? -10.581 0.177 -16.644 1.00 90.62 72 HIS A CA 1
ATOM 574 C C . HIS A 1 72 ? -11.256 0.444 -18.007 1.00 90.62 72 HIS A C 1
ATOM 576 O O . HIS A 1 72 ? -10.546 0.727 -18.974 1.00 90.62 72 HIS A O 1
ATOM 582 N N . PRO A 1 73 ? -12.601 0.422 -18.111 1.00 89.50 73 PRO A N 1
ATOM 583 C CA . PRO A 1 73 ? -13.299 0.608 -19.387 1.00 89.50 73 PRO A CA 1
ATOM 584 C C . PRO A 1 73 ? -12.968 1.920 -20.104 1.00 89.50 73 PRO A C 1
ATOM 586 O O . PRO A 1 73 ? -12.795 1.908 -21.314 1.00 89.50 73 PRO A O 1
ATOM 589 N N . ASP A 1 74 ? -12.825 3.026 -19.367 1.00 87.81 74 ASP A N 1
ATOM 590 C CA . ASP A 1 74 ? -12.481 4.328 -19.963 1.00 87.81 74 ASP A CA 1
ATOM 591 C C . ASP A 1 74 ? -11.024 4.397 -20.456 1.00 87.81 74 ASP A C 1
ATOM 593 O O . ASP A 1 74 ? -10.676 5.312 -21.196 1.00 87.81 74 ASP A O 1
ATOM 597 N N . PHE A 1 75 ? -10.166 3.461 -20.034 1.00 88.88 75 PHE A N 1
ATOM 598 C CA . PHE A 1 75 ? -8.793 3.340 -20.528 1.00 88.88 75 PHE A CA 1
ATOM 599 C C . PHE A 1 75 ? -8.685 2.322 -21.669 1.00 88.88 75 PHE A C 1
ATOM 601 O O . PHE A 1 75 ? -7.888 2.507 -22.583 1.00 88.88 75 PHE A O 1
ATOM 608 N N . ALA A 1 76 ? -9.478 1.248 -21.628 1.00 88.75 76 ALA A N 1
ATOM 609 C CA . ALA A 1 76 ? -9.478 0.203 -22.644 1.00 88.75 76 ALA A CA 1
ATOM 610 C C . ALA A 1 76 ? -9.905 0.765 -24.010 1.00 88.75 76 ALA A C 1
ATOM 612 O O . ALA A 1 76 ? -11.030 1.234 -24.180 1.00 88.75 76 ALA A O 1
ATOM 613 N N . GLY A 1 77 ? -9.011 0.700 -24.994 1.00 84.94 77 GLY A N 1
ATOM 614 C CA . GLY A 1 77 ? -9.212 1.337 -26.294 1.00 84.94 77 GLY A CA 1
ATOM 615 C C . GLY A 1 77 ? -8.995 2.852 -26.292 1.00 84.94 77 GLY A C 1
ATOM 616 O O . GLY A 1 77 ? -9.379 3.486 -27.267 1.00 84.94 77 GLY A O 1
ATOM 617 N N . HIS A 1 78 ? -8.389 3.408 -25.233 1.00 87.62 78 HIS A N 1
ATOM 618 C CA . HIS A 1 78 ? -7.971 4.810 -25.054 1.00 87.62 78 HIS A CA 1
ATOM 619 C C . HIS A 1 78 ? -6.611 4.929 -24.332 1.00 87.62 78 HIS A C 1
ATOM 621 O O . HIS A 1 78 ? -6.299 5.950 -23.720 1.00 87.62 78 HIS A O 1
ATOM 627 N N . GLU A 1 79 ? -5.783 3.886 -24.407 1.00 87.06 79 GLU A N 1
ATOM 628 C CA . GLU A 1 79 ? -4.493 3.758 -23.737 1.00 87.06 79 GLU A CA 1
ATOM 629 C C . GLU A 1 79 ? -3.517 4.915 -24.032 1.00 87.06 79 GLU A C 1
ATOM 631 O O . GLU A 1 79 ? -2.659 5.244 -23.210 1.00 87.06 79 GLU A O 1
ATOM 636 N N . HIS A 1 80 ? -3.645 5.558 -25.196 1.00 86.31 80 HIS A N 1
ATOM 637 C CA . HIS A 1 80 ? -2.900 6.764 -25.557 1.00 86.31 80 HIS A CA 1
ATOM 638 C C . HIS A 1 80 ? -3.671 7.620 -26.579 1.00 86.31 80 HIS A C 1
ATOM 640 O O . HIS A 1 80 ? -4.470 7.094 -27.351 1.00 86.31 80 HIS A O 1
ATOM 646 N N . PRO A 1 81 ? -3.404 8.938 -26.684 1.00 87.62 81 PRO A N 1
ATOM 647 C CA . PRO A 1 81 ? -4.152 9.823 -27.589 1.00 87.62 81 PRO A CA 1
ATOM 648 C C . PRO A 1 81 ? -3.875 9.582 -29.085 1.00 87.62 81 PRO A C 1
ATOM 650 O O . PRO A 1 81 ? -4.554 10.144 -29.939 1.00 87.62 81 PRO A O 1
ATOM 653 N N . PHE A 1 82 ? -2.871 8.767 -29.420 1.00 90.00 82 PHE A N 1
ATOM 654 C CA . PHE A 1 82 ? -2.411 8.530 -30.797 1.00 90.00 82 PHE A CA 1
ATOM 655 C C . PHE A 1 82 ? -2.867 7.200 -31.425 1.00 90.00 82 PHE A C 1
ATOM 657 O O . PHE A 1 82 ? -2.211 6.701 -32.334 1.00 90.00 82 PHE A O 1
ATOM 664 N N . GLN A 1 83 ? -3.951 6.593 -30.946 1.00 84.88 83 GLN A N 1
ATOM 665 C CA . GLN A 1 83 ? -4.405 5.267 -31.406 1.00 84.88 83 GLN A CA 1
ATOM 666 C C . GLN A 1 83 ? -4.849 5.207 -32.864 1.00 84.88 83 GLN A C 1
ATOM 668 O O . GLN A 1 83 ? -4.718 4.175 -33.511 1.00 84.88 83 GLN A O 1
ATOM 673 N N . ASP A 1 84 ? -5.317 6.326 -33.414 1.00 87.75 84 ASP A N 1
ATOM 674 C CA . ASP A 1 84 ? -5.645 6.412 -34.840 1.00 87.75 84 ASP A CA 1
ATOM 675 C C . ASP A 1 84 ? -4.389 6.459 -35.733 1.00 87.75 84 ASP A C 1
ATOM 677 O O . ASP A 1 84 ? -4.488 6.412 -36.960 1.00 87.75 84 ASP A O 1
ATOM 681 N N . ILE A 1 85 ? -3.204 6.594 -35.126 1.00 90.38 85 ILE A N 1
ATOM 682 C CA . ILE A 1 85 ? -1.921 6.801 -35.805 1.00 90.38 85 ILE A CA 1
ATOM 683 C C . ILE A 1 85 ? -0.985 5.606 -35.591 1.00 90.38 85 ILE A C 1
ATOM 685 O O . ILE A 1 85 ? -0.351 5.158 -36.544 1.00 90.38 85 ILE A O 1
ATOM 689 N N . VAL A 1 86 ? -0.909 5.097 -34.361 1.00 89.56 86 VAL A N 1
ATOM 690 C CA . VAL A 1 86 ? -0.097 3.939 -33.964 1.00 89.56 86 VAL A CA 1
ATOM 691 C C . VAL A 1 86 ? -1.021 2.755 -33.712 1.00 89.56 86 VAL A C 1
ATOM 693 O O . VAL A 1 86 ? -1.974 2.869 -32.946 1.00 89.56 86 VAL A O 1
ATOM 696 N N . GLN A 1 87 ? -0.739 1.621 -34.356 1.00 86.25 87 GLN A N 1
ATOM 697 C CA . GLN A 1 87 ? -1.553 0.404 -34.244 1.00 86.25 87 GLN A CA 1
ATOM 698 C C . GLN A 1 87 ? -1.172 -0.429 -33.018 1.00 86.25 87 GLN A C 1
ATOM 700 O O . GLN A 1 87 ? -1.974 -1.218 -32.517 1.00 86.25 87 GLN A O 1
ATOM 705 N N . THR A 1 88 ? 0.065 -0.274 -32.554 1.00 88.06 88 THR A N 1
ATOM 706 C CA . THR A 1 88 ? 0.624 -1.053 -31.453 1.00 88.06 88 THR A CA 1
ATOM 707 C C . THR A 1 88 ? 0.240 -0.443 -30.108 1.00 88.06 88 THR A C 1
ATOM 709 O O . THR A 1 88 ? 0.692 0.642 -29.767 1.00 88.06 88 THR A O 1
ATOM 712 N N . VAL A 1 89 ? -0.551 -1.160 -29.310 1.00 88.12 89 VAL A N 1
ATOM 713 C CA . VAL A 1 89 ? -0.808 -0.800 -27.902 1.00 88.12 89 VAL A CA 1
ATOM 714 C C . VAL A 1 89 ? 0.116 -1.606 -26.994 1.00 88.12 89 VAL A C 1
ATOM 716 O O . VAL A 1 89 ? 0.915 -1.033 -26.255 1.00 88.12 89 VAL A O 1
ATOM 719 N N . TYR A 1 90 ? 0.066 -2.932 -27.127 1.00 90.25 90 TYR A N 1
ATOM 720 C CA . TYR A 1 90 ? 0.959 -3.869 -26.453 1.00 90.25 90 TYR A CA 1
ATOM 721 C C . TYR A 1 90 ? 2.035 -4.365 -27.411 1.00 90.25 90 TYR A C 1
ATOM 723 O O . TYR A 1 90 ? 1.752 -4.726 -28.554 1.00 90.25 90 TYR A O 1
ATOM 731 N N . SER A 1 91 ? 3.267 -4.419 -26.920 1.00 92.56 91 SER A N 1
ATOM 732 C CA . SER A 1 91 ? 4.412 -4.893 -27.686 1.00 92.56 91 SER A CA 1
ATOM 733 C C . SER A 1 91 ? 4.354 -6.406 -27.878 1.00 92.56 91 SER A C 1
ATOM 735 O O . SER A 1 91 ? 4.111 -7.177 -26.937 1.00 92.56 91 SER A O 1
ATOM 737 N N . SER A 1 92 ? 4.637 -6.839 -29.105 1.00 89.38 92 SER A N 1
ATOM 738 C CA . SER A 1 92 ? 4.903 -8.244 -29.429 1.00 89.38 92 SER A CA 1
ATOM 739 C C . SER A 1 92 ? 6.394 -8.593 -29.369 1.00 89.38 92 SER A C 1
ATOM 741 O O . SER A 1 92 ? 6.761 -9.721 -29.696 1.00 89.38 92 SER A O 1
ATOM 743 N N . GLN A 1 93 ? 7.265 -7.640 -29.013 1.00 92.88 93 GLN A N 1
ATOM 744 C CA . GLN A 1 93 ? 8.701 -7.889 -28.900 1.00 92.88 93 GLN A CA 1
ATOM 745 C C . GLN A 1 93 ? 8.988 -8.768 -27.679 1.00 92.88 93 GLN A C 1
ATOM 747 O O . GLN A 1 93 ? 8.512 -8.507 -26.575 1.00 92.88 93 GLN A O 1
ATOM 752 N N . ASN A 1 94 ? 9.796 -9.812 -27.870 1.00 87.75 94 ASN A N 1
ATOM 753 C CA . ASN A 1 94 ? 10.100 -10.779 -26.809 1.00 87.75 94 ASN A CA 1
ATOM 754 C C . ASN A 1 94 ? 10.943 -10.180 -25.671 1.00 87.75 94 ASN A C 1
ATOM 756 O O . ASN A 1 94 ? 10.923 -10.698 -24.559 1.00 87.75 94 ASN A O 1
ATOM 760 N N . ASP A 1 95 ? 11.715 -9.129 -25.948 1.00 91.88 95 ASP A N 1
ATOM 761 C CA . ASP A 1 95 ? 12.539 -8.406 -24.979 1.00 91.88 95 ASP A CA 1
ATOM 762 C C . ASP A 1 95 ? 11.952 -7.040 -24.584 1.00 91.88 95 ASP A C 1
ATOM 764 O O . ASP A 1 95 ? 12.666 -6.207 -24.026 1.00 91.88 95 ASP A O 1
ATOM 768 N N . GLU A 1 96 ? 10.651 -6.821 -24.812 1.00 94.31 96 GLU A N 1
ATOM 769 C CA . GLU A 1 96 ? 9.944 -5.652 -24.287 1.00 94.31 96 GLU A CA 1
ATOM 770 C C . GLU A 1 96 ? 9.922 -5.643 -22.753 1.00 94.31 96 GLU A C 1
ATOM 772 O O . GLU A 1 96 ? 9.559 -6.635 -22.101 1.00 94.31 96 GLU A O 1
ATOM 777 N N . PHE A 1 97 ? 10.237 -4.480 -22.175 1.00 94.12 97 PHE A N 1
ATOM 778 C CA . PHE A 1 97 ? 10.335 -4.279 -20.731 1.00 94.12 97 PHE A CA 1
ATOM 779 C C . PHE A 1 97 ? 11.303 -5.261 -20.066 1.00 94.12 97 PHE A C 1
ATOM 781 O O . PHE A 1 97 ? 11.138 -5.636 -18.904 1.00 94.12 97 PHE A O 1
ATOM 788 N N . ARG A 1 98 ? 12.321 -5.724 -20.794 1.00 95.44 98 ARG A N 1
ATOM 789 C CA . ARG A 1 98 ? 13.299 -6.646 -20.232 1.00 95.44 98 ARG A CA 1
ATOM 790 C C . ARG A 1 98 ? 14.213 -5.897 -19.271 1.00 95.44 98 ARG A C 1
ATOM 792 O O . ARG A 1 98 ? 14.896 -4.955 -19.666 1.00 95.44 98 ARG A O 1
ATOM 799 N N . VAL A 1 99 ? 14.264 -6.369 -18.030 1.00 96.25 99 VAL A N 1
ATOM 800 C CA . VAL A 1 99 ? 15.208 -5.897 -17.014 1.00 96.25 99 VAL A CA 1
ATOM 801 C C . VAL A 1 99 ? 16.448 -6.783 -17.031 1.00 96.25 99 VAL A C 1
ATOM 803 O O . VAL A 1 99 ? 16.340 -8.002 -17.124 1.00 96.25 99 VAL A O 1
ATOM 806 N N . THR A 1 100 ? 17.632 -6.180 -16.958 1.00 95.12 100 THR A N 1
ATOM 807 C CA . THR A 1 100 ? 18.905 -6.884 -16.756 1.00 95.12 100 THR A CA 1
ATOM 808 C C . THR A 1 100 ? 19.663 -6.242 -15.604 1.00 95.12 100 THR A C 1
ATOM 810 O O . THR A 1 100 ? 19.872 -5.034 -15.626 1.00 95.12 100 THR A O 1
ATOM 813 N N . ILE A 1 101 ? 20.110 -7.019 -14.617 1.00 94.75 101 ILE A N 1
ATOM 814 C CA . ILE A 1 101 ? 20.942 -6.489 -13.525 1.00 94.75 101 ILE A CA 1
ATOM 815 C C . ILE A 1 101 ? 22.392 -6.359 -14.015 1.00 94.75 101 ILE A C 1
ATOM 817 O O . ILE A 1 101 ? 22.997 -7.317 -14.527 1.00 94.75 101 ILE A O 1
ATOM 821 N N . LEU A 1 102 ? 22.942 -5.155 -13.863 1.00 91.75 102 LEU A N 1
ATOM 822 C CA . LEU A 1 102 ? 24.240 -4.757 -14.394 1.00 91.75 102 LEU A CA 1
ATOM 823 C C . LEU A 1 102 ? 25.351 -4.916 -13.344 1.00 91.75 102 LEU A C 1
ATOM 825 O O . LEU A 1 102 ? 25.193 -4.454 -12.206 1.00 91.75 102 LEU A O 1
ATOM 829 N N . PRO A 1 103 ? 26.482 -5.555 -13.714 1.00 80.75 103 PRO A N 1
ATOM 830 C CA . PRO A 1 103 ? 27.590 -5.753 -12.796 1.00 80.75 103 PRO A CA 1
ATOM 831 C C . PRO A 1 103 ? 28.360 -4.467 -12.521 1.00 80.75 103 PRO A C 1
ATOM 833 O O . PRO A 1 103 ? 28.385 -4.010 -11.383 1.00 80.75 103 PRO A O 1
ATOM 836 N N . ASP A 1 104 ? 28.895 -3.867 -13.581 1.00 72.62 104 ASP A N 1
ATOM 837 C CA . ASP A 1 104 ? 29.649 -2.622 -13.559 1.00 72.62 104 ASP A CA 1
ATOM 838 C C . ASP A 1 104 ? 29.239 -1.815 -14.792 1.00 72.62 104 ASP A C 1
ATOM 840 O O . ASP A 1 104 ? 29.722 -2.053 -15.901 1.00 72.62 104 ASP A O 1
ATOM 844 N N . ASP A 1 105 ? 28.298 -0.896 -14.610 1.00 82.00 105 ASP A N 1
ATOM 845 C CA . ASP A 1 105 ? 27.954 0.079 -15.637 1.00 82.00 105 ASP A CA 1
ATOM 846 C C . ASP A 1 105 ? 28.817 1.340 -15.489 1.00 82.00 105 ASP A C 1
ATOM 848 O O . ASP A 1 105 ? 29.086 1.802 -14.378 1.00 82.00 105 ASP A O 1
ATOM 852 N N . ALA A 1 106 ? 29.246 1.920 -16.611 1.00 81.12 106 ALA A N 1
ATOM 853 C CA . ALA A 1 106 ? 30.141 3.077 -16.608 1.00 81.12 106 ALA A CA 1
ATOM 854 C C . ALA A 1 106 ? 29.488 4.339 -16.018 1.00 81.12 106 ALA A C 1
ATOM 856 O O . ALA A 1 106 ? 30.195 5.189 -15.472 1.00 81.12 106 ALA A O 1
ATOM 857 N N . ALA A 1 107 ? 28.159 4.460 -16.111 1.00 83.19 107 ALA A N 1
ATOM 858 C CA . ALA A 1 107 ? 27.387 5.545 -15.513 1.00 83.19 107 ALA A CA 1
ATOM 859 C C . ALA A 1 107 ? 26.946 5.235 -14.069 1.00 83.19 107 ALA A C 1
ATOM 861 O O . ALA A 1 107 ? 26.396 6.110 -13.400 1.00 83.19 107 ALA A O 1
ATOM 862 N N . GLY A 1 108 ? 27.225 4.026 -13.569 1.00 88.69 108 GLY A N 1
ATOM 863 C CA . GLY A 1 108 ? 26.851 3.574 -12.231 1.00 88.69 108 GLY A CA 1
ATOM 864 C C . GLY A 1 108 ? 25.435 3.005 -12.137 1.00 88.69 108 GLY A C 1
ATOM 865 O O . GLY A 1 108 ? 24.893 2.953 -11.038 1.00 88.69 108 GLY A O 1
ATOM 866 N N . ALA A 1 109 ? 24.821 2.605 -13.255 1.00 93.25 109 ALA A N 1
ATOM 867 C CA . ALA A 1 109 ? 23.501 1.981 -13.235 1.00 93.25 109 ALA A CA 1
ATOM 868 C C . ALA A 1 109 ? 23.506 0.579 -12.612 1.00 93.25 109 ALA A C 1
ATOM 870 O O . ALA A 1 109 ? 24.461 -0.195 -12.726 1.00 93.25 109 ALA A O 1
ATOM 871 N N . ASP A 1 110 ? 22.389 0.240 -11.972 1.00 94.38 110 ASP A N 1
ATOM 872 C CA . ASP A 1 110 ? 22.171 -1.069 -11.357 1.00 94.38 110 ASP A CA 1
ATOM 873 C C . ASP A 1 110 ? 21.393 -2.004 -12.266 1.00 94.38 110 ASP A C 1
ATOM 875 O O . ASP A 1 110 ? 21.622 -3.216 -12.247 1.00 94.38 110 ASP A O 1
ATOM 879 N N . ILE A 1 111 ? 20.486 -1.444 -13.065 1.00 95.94 111 ILE A N 1
ATOM 880 C CA . ILE A 1 111 ? 19.661 -2.191 -14.002 1.00 95.94 111 ILE A CA 1
ATOM 881 C C . ILE A 1 111 ? 19.657 -1.528 -15.381 1.00 95.94 111 ILE A C 1
ATOM 883 O O . ILE A 1 111 ? 19.708 -0.306 -15.513 1.00 95.94 111 ILE A O 1
ATOM 887 N N . LEU A 1 112 ? 19.537 -2.360 -16.408 1.00 95.69 112 LEU A N 1
ATOM 888 C CA . LEU A 1 112 ? 19.189 -1.976 -17.767 1.00 95.69 112 LEU A CA 1
ATOM 889 C C . LEU A 1 112 ? 17.726 -2.334 -18.002 1.00 95.69 112 LEU A C 1
ATOM 891 O O . LEU A 1 112 ? 17.363 -3.503 -17.859 1.00 95.69 112 LEU A O 1
ATOM 895 N N . LEU A 1 113 ? 16.903 -1.365 -18.384 1.00 96.12 113 LEU A N 1
ATOM 896 C CA . LEU A 1 113 ? 15.549 -1.606 -18.872 1.00 96.12 113 LEU A CA 1
ATOM 897 C C . LEU A 1 113 ? 15.524 -1.392 -20.386 1.00 96.12 113 LEU A C 1
ATOM 899 O O . LEU A 1 113 ? 15.738 -0.277 -20.859 1.00 96.12 113 LEU A O 1
ATOM 903 N N . ARG A 1 114 ? 15.228 -2.449 -21.140 1.00 96.75 114 ARG A N 1
ATOM 904 C CA . ARG A 1 114 ? 15.004 -2.361 -22.584 1.00 96.75 114 ARG A CA 1
ATOM 905 C C . ARG A 1 114 ? 13.529 -2.140 -22.890 1.00 96.75 114 ARG A C 1
ATOM 907 O O . ARG A 1 114 ? 12.690 -2.917 -22.437 1.00 96.75 114 ARG A O 1
ATOM 914 N N . VAL A 1 115 ? 13.235 -1.133 -23.704 1.00 95.38 115 VAL A N 1
ATOM 915 C CA . VAL A 1 115 ? 11.887 -0.829 -24.212 1.00 95.38 115 VAL A CA 1
ATOM 916 C C . VAL A 1 115 ? 11.912 -0.597 -25.719 1.00 95.38 115 VAL A C 1
ATOM 918 O O . VAL A 1 115 ? 12.929 -0.153 -26.251 1.00 95.38 115 VAL A O 1
ATOM 921 N N . PHE A 1 116 ? 10.806 -0.857 -26.417 1.00 95.44 116 PHE A N 1
ATOM 922 C CA . PHE A 1 116 ? 10.664 -0.556 -27.849 1.00 95.44 116 PHE A CA 1
ATOM 923 C C . PHE A 1 116 ? 9.589 0.508 -28.054 1.00 95.44 116 PHE A C 1
ATOM 925 O O . PHE A 1 116 ? 8.437 0.181 -28.358 1.00 95.44 116 PHE A O 1
ATOM 932 N N . PRO A 1 117 ? 9.929 1.793 -27.883 1.00 94.00 117 PRO A N 1
ATOM 933 C CA . PRO A 1 117 ? 8.936 2.843 -27.967 1.00 94.00 117 PRO A CA 1
ATOM 934 C C . PRO A 1 117 ? 8.519 3.125 -29.415 1.00 94.00 117 PRO A C 1
ATOM 936 O O . PRO A 1 117 ? 9.243 2.827 -30.372 1.00 94.00 117 PRO A O 1
ATOM 939 N N . SER A 1 118 ? 7.361 3.759 -29.571 1.00 95.00 118 SER A N 1
ATOM 940 C CA . SER A 1 118 ? 6.961 4.404 -30.824 1.00 95.00 118 SER A CA 1
ATOM 941 C C . SER A 1 118 ? 7.193 5.908 -30.739 1.00 95.00 118 SER A C 1
ATOM 943 O O . SER A 1 118 ? 6.924 6.523 -29.712 1.00 95.00 118 SER A O 1
ATOM 945 N N . VAL A 1 119 ? 7.684 6.512 -31.819 1.00 93.56 119 VAL A N 1
ATOM 946 C CA . VAL A 1 119 ? 7.978 7.947 -31.906 1.00 93.56 119 VAL A CA 1
ATOM 947 C C . VAL A 1 119 ? 7.151 8.558 -33.025 1.00 93.56 119 VAL A C 1
ATOM 949 O O . VAL A 1 119 ? 7.189 8.095 -34.168 1.00 93.56 119 VAL A O 1
ATOM 952 N N . ILE A 1 120 ? 6.421 9.620 -32.704 1.00 94.75 120 ILE A N 1
ATOM 953 C CA . ILE A 1 120 ? 5.533 10.337 -33.619 1.00 94.75 120 ILE A CA 1
ATOM 954 C C . ILE A 1 120 ? 6.025 11.772 -33.754 1.00 94.75 120 ILE A C 1
ATOM 956 O O . ILE A 1 120 ? 6.215 12.455 -32.755 1.00 94.75 120 ILE A O 1
ATOM 960 N N . ASP A 1 121 ? 6.175 12.244 -34.987 1.00 93.44 121 ASP A N 1
ATOM 961 C CA . ASP A 1 121 ? 6.364 13.654 -35.309 1.00 93.44 121 ASP A CA 1
ATOM 962 C C . ASP A 1 121 ? 5.014 14.383 -35.275 1.00 93.44 121 ASP A C 1
ATOM 964 O O . ASP A 1 121 ? 4.113 14.101 -36.073 1.00 93.44 121 ASP A O 1
ATOM 968 N N . LEU A 1 122 ? 4.890 15.327 -34.345 1.00 93.94 122 LEU A N 1
ATOM 969 C CA . LEU A 1 122 ? 3.709 16.161 -34.135 1.00 93.94 122 LEU A CA 1
ATOM 970 C C . LEU A 1 122 ? 3.788 17.509 -34.869 1.00 93.94 122 LEU A C 1
ATOM 972 O O . LEU A 1 122 ? 2.816 18.266 -34.836 1.00 93.94 122 LEU A O 1
ATOM 976 N N . LEU A 1 123 ? 4.919 17.846 -35.502 1.00 92.69 123 LEU A N 1
ATOM 977 C CA . LEU A 1 123 ? 5.004 19.000 -36.406 1.00 92.69 123 LEU A CA 1
ATOM 978 C C . LEU A 1 123 ? 4.454 18.676 -37.795 1.00 92.69 123 LEU A C 1
ATOM 980 O O . LEU A 1 123 ? 3.977 19.575 -38.494 1.00 92.69 123 LEU A O 1
ATOM 984 N N . ALA A 1 124 ? 4.501 17.407 -38.198 1.00 89.69 124 ALA A N 1
ATOM 985 C CA . ALA A 1 124 ? 3.846 16.942 -39.411 1.00 89.69 124 ALA A CA 1
ATOM 986 C C . ALA A 1 124 ? 2.316 17.105 -39.311 1.00 89.69 124 ALA A C 1
ATOM 988 O O . ALA A 1 124 ? 1.708 16.850 -38.272 1.00 89.69 124 ALA A O 1
ATOM 989 N N . VAL A 1 125 ? 1.676 17.519 -40.412 1.00 88.25 125 VAL A N 1
ATOM 990 C CA . VAL A 1 125 ? 0.211 17.623 -40.512 1.00 88.25 125 VAL A CA 1
ATOM 991 C C . VAL A 1 125 ? -0.272 16.815 -41.726 1.00 88.25 125 VAL A C 1
ATOM 993 O O . VAL A 1 125 ? -0.035 17.243 -42.860 1.00 88.25 125 VAL A O 1
ATOM 996 N N . PRO A 1 126 ? -0.959 15.670 -41.526 1.00 88.81 126 PRO A N 1
ATOM 997 C CA . PRO A 1 126 ? -1.259 15.041 -40.231 1.00 88.81 126 PRO A CA 1
ATOM 998 C C . PRO A 1 126 ? 0.008 14.513 -39.521 1.00 88.81 126 PRO A C 1
ATOM 1000 O O . PRO A 1 126 ? 1.026 14.327 -40.199 1.00 88.81 126 PRO A O 1
ATOM 1003 N N . PRO A 1 127 ? -0.043 14.264 -38.193 1.00 93.19 127 PRO A N 1
ATOM 1004 C CA . PRO A 1 127 ? 1.096 13.715 -37.461 1.00 93.19 127 PRO A CA 1
ATOM 1005 C C . PRO A 1 127 ? 1.571 12.402 -38.078 1.00 93.19 127 PRO A C 1
ATOM 1007 O O . PRO A 1 127 ? 0.778 11.634 -38.633 1.00 93.19 127 PRO A O 1
ATOM 1010 N N . ARG A 1 128 ? 2.878 12.152 -38.005 1.00 93.00 128 ARG A N 1
ATOM 1011 C CA . ARG A 1 128 ? 3.526 11.056 -38.731 1.00 93.00 128 ARG A CA 1
ATOM 1012 C C . ARG A 1 128 ? 4.328 10.172 -37.788 1.00 93.00 128 ARG A C 1
ATOM 1014 O O . ARG A 1 128 ? 5.180 10.656 -37.058 1.00 93.00 128 ARG A O 1
ATOM 1021 N N . VAL A 1 129 ? 4.133 8.861 -37.889 1.00 93.19 129 VAL A N 1
ATOM 1022 C CA . VAL A 1 129 ? 4.978 7.871 -37.211 1.00 93.19 129 VAL A CA 1
ATOM 1023 C C . VAL A 1 129 ? 6.387 7.885 -37.813 1.00 93.19 129 VAL A C 1
ATOM 1025 O O . VAL A 1 129 ? 6.557 7.707 -39.024 1.00 93.19 129 VAL A O 1
ATOM 1028 N N . LEU A 1 130 ? 7.394 8.108 -36.970 1.00 90.38 130 LEU A N 1
ATOM 1029 C CA . LEU A 1 130 ? 8.812 8.024 -37.327 1.00 90.38 130 LEU A CA 1
ATOM 1030 C C . LEU A 1 130 ? 9.365 6.616 -37.083 1.00 90.38 130 LEU A C 1
ATOM 1032 O O . LEU A 1 130 ? 10.118 6.099 -37.906 1.00 90.38 130 LEU A O 1
ATOM 1036 N N . ALA A 1 131 ? 8.958 5.996 -35.975 1.00 91.12 131 ALA A N 1
ATOM 1037 C CA . ALA A 1 131 ? 9.268 4.619 -35.611 1.00 91.12 131 ALA A CA 1
ATOM 1038 C C . ALA A 1 131 ? 8.098 4.041 -34.807 1.00 91.12 131 ALA A C 1
ATOM 1040 O O . ALA A 1 131 ? 7.532 4.747 -33.979 1.00 91.12 131 ALA A O 1
ATOM 1041 N N . GLU A 1 132 ? 7.746 2.776 -35.028 1.00 92.88 132 GLU A N 1
ATOM 1042 C CA . GLU A 1 132 ? 6.693 2.092 -34.268 1.00 92.88 132 GLU A CA 1
ATOM 1043 C C . GLU A 1 132 ? 7.213 0.759 -33.745 1.00 92.88 132 GLU A C 1
ATOM 1045 O O . GLU A 1 132 ? 7.517 -0.119 -34.549 1.00 92.88 132 GLU A O 1
ATOM 1050 N N . ASN A 1 133 ? 7.361 0.644 -32.419 1.00 91.25 133 ASN A N 1
ATOM 1051 C CA . ASN A 1 133 ? 7.705 -0.585 -31.690 1.00 91.25 133 ASN A CA 1
ATOM 1052 C C . ASN A 1 133 ? 8.786 -1.471 -32.364 1.00 91.25 133 ASN A C 1
ATOM 1054 O O . ASN A 1 133 ? 8.694 -2.699 -32.393 1.00 91.25 133 ASN A O 1
ATOM 1058 N N . ALA A 1 134 ? 9.814 -0.840 -32.946 1.00 89.19 134 ALA A N 1
ATOM 1059 C CA . ALA A 1 134 ? 10.772 -1.509 -33.835 1.00 89.19 134 ALA A CA 1
ATOM 1060 C C . ALA A 1 134 ? 12.231 -1.390 -33.382 1.00 89.19 134 ALA A C 1
ATOM 1062 O O . ALA A 1 134 ? 12.989 -2.352 -33.498 1.00 89.19 134 ALA A O 1
ATOM 1063 N N . LEU A 1 135 ? 12.640 -0.216 -32.896 1.00 93.25 135 LEU A N 1
ATOM 1064 C CA . LEU A 1 135 ? 14.012 0.038 -32.458 1.00 93.25 135 LEU A CA 1
ATOM 1065 C C . LEU A 1 135 ? 14.045 0.161 -30.933 1.00 93.25 135 LEU A C 1
ATOM 1067 O O . LEU A 1 135 ? 13.285 0.967 -30.394 1.00 93.25 135 LEU A O 1
ATOM 1071 N N . PRO A 1 136 ? 14.912 -0.595 -30.238 1.00 95.12 136 PRO A N 1
ATOM 1072 C CA . PRO A 1 136 ? 14.965 -0.530 -28.792 1.00 95.12 136 PRO A CA 1
ATOM 1073 C C . PRO A 1 136 ? 15.672 0.733 -28.299 1.00 95.12 136 PRO A C 1
ATOM 1075 O O . PRO A 1 136 ? 16.574 1.276 -28.951 1.00 95.12 136 PRO A O 1
ATOM 1078 N N . VAL A 1 137 ? 15.279 1.135 -27.097 1.00 95.19 137 VAL A N 1
ATOM 1079 C CA . VAL A 1 137 ? 16.004 2.042 -26.214 1.00 95.19 137 VAL A CA 1
ATOM 1080 C C . VAL A 1 137 ? 16.370 1.265 -24.958 1.00 95.19 137 VAL A C 1
ATOM 1082 O O . VAL A 1 137 ? 15.528 0.612 -24.342 1.00 95.19 137 VAL A O 1
ATOM 1085 N N . ASP A 1 138 ? 17.635 1.364 -24.586 1.00 95.94 138 ASP A N 1
ATOM 1086 C CA . ASP A 1 138 ? 18.210 0.778 -23.390 1.00 95.94 138 ASP A CA 1
ATOM 1087 C C . ASP A 1 138 ? 18.388 1.889 -22.343 1.00 95.94 138 ASP A C 1
ATOM 1089 O O . ASP A 1 138 ? 19.184 2.818 -22.525 1.00 95.94 138 ASP A O 1
ATOM 1093 N N . LEU A 1 139 ? 17.610 1.799 -21.264 1.00 95.31 139 LEU A N 1
ATOM 1094 C CA . LEU A 1 139 ? 17.563 2.747 -20.153 1.00 95.31 139 LEU A CA 1
ATOM 1095 C C . LEU A 1 139 ? 18.442 2.243 -19.011 1.00 95.31 139 LEU A C 1
ATOM 1097 O O . LEU A 1 139 ? 18.159 1.201 -18.418 1.00 95.31 139 LEU A O 1
ATOM 1101 N N . HIS A 1 140 ? 19.492 2.988 -18.686 1.00 96.50 140 HIS A N 1
ATOM 1102 C CA . HIS A 1 140 ? 20.409 2.666 -17.595 1.00 96.50 140 HIS A CA 1
ATOM 1103 C C . HIS A 1 140 ? 19.911 3.334 -16.321 1.00 96.50 140 HIS A C 1
ATOM 1105 O O . HIS A 1 140 ? 19.950 4.560 -16.202 1.00 96.50 140 HIS A O 1
ATOM 1111 N N . ILE A 1 141 ? 19.394 2.540 -15.385 1.00 95.56 141 ILE A N 1
ATOM 1112 C CA . ILE A 1 141 ? 18.671 3.023 -14.208 1.00 95.56 141 ILE A CA 1
ATOM 1113 C C . ILE A 1 141 ? 19.430 2.631 -12.932 1.00 95.56 141 ILE A C 1
ATOM 1115 O O . ILE A 1 141 ? 19.767 1.466 -12.716 1.00 95.56 141 ILE A O 1
ATOM 1119 N N . GLY A 1 142 ? 19.687 3.611 -12.067 1.00 94.75 142 GLY A N 1
ATOM 1120 C CA . GLY A 1 142 ? 20.074 3.389 -10.674 1.00 94.75 142 GLY A CA 1
ATOM 1121 C C . GLY A 1 142 ? 18.870 2.925 -9.856 1.00 94.75 142 GLY A C 1
ATOM 1122 O O . GLY A 1 142 ? 17.777 3.487 -9.994 1.00 94.75 142 GLY A O 1
ATOM 1123 N N . PHE A 1 143 ? 19.067 1.899 -9.029 1.00 91.69 143 PHE A N 1
ATOM 1124 C CA . PHE A 1 143 ? 18.025 1.240 -8.242 1.00 91.69 143 PHE A CA 1
ATOM 1125 C C . PHE A 1 143 ? 18.460 1.200 -6.772 1.00 91.69 143 PHE A C 1
ATOM 1127 O O . PHE A 1 143 ? 18.982 0.204 -6.272 1.00 91.69 143 PHE A O 1
ATOM 1134 N N . ASP A 1 144 ? 18.235 2.308 -6.066 1.00 90.25 144 ASP A N 1
ATOM 1135 C CA . ASP A 1 144 ? 18.712 2.482 -4.694 1.00 90.25 144 ASP A CA 1
ATOM 1136 C C . ASP A 1 144 ? 17.573 2.348 -3.687 1.00 90.25 144 ASP A C 1
ATOM 1138 O O . ASP A 1 144 ? 16.575 3.063 -3.769 1.00 90.25 144 ASP A O 1
ATOM 1142 N N . VAL A 1 145 ? 17.729 1.510 -2.661 1.00 88.25 145 VAL A N 1
ATOM 1143 C CA . VAL A 1 145 ? 16.804 1.538 -1.521 1.00 88.25 145 VAL A CA 1
ATOM 1144 C C . VAL A 1 145 ? 17.203 2.680 -0.587 1.00 88.25 145 VAL A C 1
ATOM 1146 O O . VAL A 1 145 ? 18.278 2.676 0.007 1.00 88.25 145 VAL A O 1
ATOM 1149 N N . VAL A 1 146 ? 16.320 3.666 -0.449 1.00 89.38 146 VAL A N 1
ATOM 1150 C CA . VAL A 1 146 ? 16.522 4.889 0.334 1.00 89.38 146 VAL A CA 1
ATOM 1151 C C . VAL A 1 146 ? 15.555 4.964 1.513 1.00 89.38 146 VAL A C 1
ATOM 1153 O O . VAL A 1 146 ? 14.442 4.437 1.478 1.00 89.38 146 VAL A O 1
ATOM 1156 N N . SER A 1 147 ? 15.958 5.661 2.573 1.00 87.25 147 SER A N 1
ATOM 1157 C CA . SER A 1 147 ? 15.156 5.842 3.788 1.00 87.25 147 SER A CA 1
ATOM 1158 C C . SER A 1 147 ? 15.449 7.182 4.454 1.00 87.25 147 SER A C 1
ATOM 1160 O O . SER A 1 147 ? 16.545 7.719 4.294 1.00 87.25 147 SER A O 1
ATOM 1162 N N . ASP A 1 148 ? 14.498 7.685 5.238 1.00 85.25 148 ASP A N 1
ATOM 1163 C CA . ASP A 1 148 ? 14.643 8.944 5.969 1.00 85.25 148 ASP A CA 1
ATOM 1164 C C . ASP A 1 148 ? 14.976 8.665 7.448 1.00 85.25 148 ASP A C 1
ATOM 1166 O O . ASP A 1 148 ? 14.285 7.856 8.082 1.00 85.25 148 ASP A O 1
ATOM 1170 N N . PRO A 1 149 ? 15.989 9.326 8.038 1.00 85.56 149 PRO A N 1
ATOM 1171 C CA . PRO A 1 149 ? 16.312 9.155 9.450 1.00 85.56 149 PRO A CA 1
ATOM 1172 C C . PRO A 1 149 ? 15.281 9.856 10.347 1.00 85.56 149 PRO A C 1
ATOM 1174 O O . PRO A 1 149 ? 14.867 10.989 10.095 1.00 85.56 149 PRO A O 1
ATOM 1177 N N . ARG A 1 150 ? 14.893 9.202 11.443 1.00 79.44 150 ARG A N 1
ATOM 1178 C CA . ARG A 1 150 ? 14.055 9.772 12.505 1.00 79.44 150 ARG A CA 1
ATOM 1179 C C . ARG A 1 150 ? 14.908 10.349 13.641 1.00 79.44 150 ARG A C 1
ATOM 1181 O O . ARG A 1 150 ? 16.028 9.891 13.865 1.00 79.44 150 ARG A O 1
ATOM 1188 N N . PRO A 1 151 ? 14.355 11.274 14.452 1.00 76.75 151 PRO A N 1
ATOM 1189 C CA . PRO A 1 151 ? 15.051 11.828 15.619 1.00 76.75 151 PRO A CA 1
ATOM 1190 C C . PRO A 1 151 ? 15.496 10.788 16.658 1.00 76.75 151 PRO A C 1
ATOM 1192 O O . PRO A 1 151 ? 16.415 11.047 17.426 1.00 76.75 151 PRO A O 1
ATOM 1195 N N . ASN A 1 152 ? 14.849 9.620 16.694 1.00 73.50 152 ASN A N 1
ATOM 1196 C CA . ASN A 1 152 ? 15.186 8.514 17.592 1.00 73.50 152 ASN A CA 1
ATOM 1197 C C . ASN A 1 152 ? 16.231 7.540 17.009 1.00 73.50 152 ASN A C 1
ATOM 1199 O O . ASN A 1 152 ? 16.434 6.476 17.583 1.00 73.50 152 ASN A O 1
ATOM 1203 N N . GLY A 1 153 ? 16.854 7.868 15.871 1.00 78.19 153 GLY A N 1
ATOM 1204 C CA . GLY A 1 153 ? 17.865 7.033 15.215 1.00 78.19 153 GLY A CA 1
ATOM 1205 C C . GLY A 1 153 ? 17.307 5.897 14.350 1.00 78.19 153 GLY A C 1
ATOM 1206 O O . GLY A 1 153 ? 18.087 5.182 13.734 1.00 78.19 153 GLY A O 1
ATOM 1207 N N . LEU A 1 154 ? 15.981 5.735 14.270 1.00 82.75 154 LEU A N 1
ATOM 1208 C CA . LEU A 1 154 ? 15.340 4.735 13.412 1.00 82.75 154 LEU A CA 1
ATOM 1209 C C . LEU A 1 154 ? 15.074 5.271 12.003 1.00 82.75 154 LEU A C 1
ATOM 1211 O O . LEU A 1 154 ? 15.023 6.476 11.779 1.00 82.75 154 LEU A O 1
ATOM 1215 N N . LEU A 1 155 ? 14.839 4.373 11.058 1.00 80.81 155 LEU A N 1
ATOM 1216 C CA . LEU A 1 155 ? 14.556 4.681 9.661 1.00 80.81 155 LEU A CA 1
ATOM 1217 C C . LEU A 1 155 ? 13.048 4.691 9.382 1.00 80.81 155 LEU A C 1
ATOM 1219 O O . LEU A 1 155 ? 12.276 3.924 9.968 1.00 80.81 155 LEU A O 1
ATOM 1223 N N . ALA A 1 156 ? 12.638 5.562 8.461 1.00 76.31 156 ALA A N 1
ATOM 1224 C CA . ALA A 1 156 ? 11.265 5.750 8.003 1.00 76.31 156 ALA A CA 1
ATOM 1225 C C . ALA A 1 156 ? 11.186 5.906 6.479 1.00 76.31 156 ALA A C 1
ATOM 1227 O O . ALA A 1 156 ? 12.207 6.060 5.811 1.00 76.31 156 ALA A O 1
ATOM 1228 N N . ASN A 1 157 ? 9.956 5.925 5.950 1.00 74.69 157 ASN A N 1
ATOM 1229 C CA . ASN A 1 157 ? 9.652 6.258 4.553 1.00 74.69 157 ASN A CA 1
ATOM 1230 C C . ASN A 1 157 ? 10.485 5.464 3.537 1.00 74.69 157 ASN A C 1
ATOM 1232 O O . ASN A 1 157 ? 10.962 6.015 2.552 1.00 74.69 157 ASN A O 1
ATOM 1236 N N . ILE A 1 158 ? 10.727 4.180 3.789 1.00 79.19 158 ILE A N 1
ATOM 1237 C CA . ILE A 1 158 ? 11.609 3.386 2.931 1.00 79.19 158 ILE A CA 1
ATOM 1238 C C . ILE A 1 158 ? 11.021 3.300 1.517 1.00 79.19 158 ILE A C 1
ATOM 1240 O O . ILE A 1 158 ? 9.822 3.075 1.339 1.00 79.19 158 ILE A O 1
ATOM 1244 N N . GLY A 1 159 ? 11.865 3.538 0.518 1.00 82.31 159 GLY A N 1
ATOM 1245 C CA . GLY A 1 159 ? 11.483 3.584 -0.888 1.00 82.31 159 GLY A CA 1
ATOM 1246 C C . GLY A 1 159 ? 12.608 3.123 -1.803 1.00 82.31 159 GLY A C 1
ATOM 1247 O O . GLY A 1 159 ? 13.766 3.134 -1.404 1.00 82.31 159 GLY A O 1
ATOM 1248 N N . VAL A 1 160 ? 12.268 2.750 -3.031 1.00 86.94 160 VAL A N 1
ATOM 1249 C CA . VAL A 1 160 ? 13.226 2.566 -4.121 1.00 86.94 160 VAL A CA 1
ATOM 1250 C C . VAL A 1 160 ? 13.329 3.880 -4.876 1.00 86.94 160 VAL A C 1
ATOM 1252 O O . VAL A 1 160 ? 12.350 4.377 -5.429 1.00 86.94 160 VAL A O 1
ATOM 1255 N N . GLN A 1 161 ? 14.516 4.460 -4.897 1.00 92.06 161 GLN A N 1
ATOM 1256 C CA . GLN A 1 161 ? 14.848 5.594 -5.729 1.00 92.06 161 GLN A CA 1
ATOM 1257 C C . GLN A 1 161 ? 15.283 5.083 -7.103 1.00 92.06 161 GLN A C 1
ATOM 1259 O O . GLN A 1 161 ? 16.353 4.497 -7.248 1.00 92.06 161 GLN A O 1
ATOM 1264 N N . LEU A 1 162 ? 14.448 5.346 -8.104 1.00 92.69 162 LEU A N 1
ATOM 1265 C CA . LEU A 1 162 ? 14.763 5.140 -9.511 1.00 92.69 162 LEU A CA 1
ATOM 1266 C C . LEU A 1 162 ? 15.420 6.413 -10.047 1.00 92.69 162 LEU A C 1
ATOM 1268 O O . LEU A 1 162 ? 14.915 7.518 -9.815 1.00 92.69 162 LEU A O 1
ATOM 1272 N N . LYS A 1 163 ? 16.556 6.265 -10.731 1.00 94.94 163 LYS A N 1
ATOM 1273 C CA . LYS A 1 163 ? 17.246 7.366 -11.418 1.00 94.94 163 LYS A CA 1
ATOM 1274 C C . LYS A 1 163 ? 17.719 6.913 -12.785 1.00 94.94 163 LYS A C 1
ATOM 1276 O O . LYS A 1 163 ? 18.543 6.013 -12.862 1.00 94.94 163 LYS A O 1
ATOM 1281 N N . LEU A 1 164 ? 17.263 7.555 -13.848 1.00 95.06 164 LEU A N 1
ATOM 1282 C CA . LEU A 1 164 ? 17.807 7.363 -15.181 1.00 95.06 164 LEU A CA 1
ATOM 1283 C C . LEU A 1 164 ? 19.187 8.029 -15.256 1.00 95.06 164 LEU A C 1
ATOM 1285 O O . LEU A 1 164 ? 19.318 9.246 -15.105 1.00 95.06 164 LEU A O 1
ATOM 1289 N N . LEU A 1 165 ? 20.230 7.229 -15.444 1.00 95.94 165 LEU A N 1
ATOM 1290 C CA . LEU A 1 165 ? 21.623 7.676 -15.473 1.00 95.94 165 LEU A CA 1
ATOM 1291 C C . LEU A 1 165 ? 22.136 7.842 -16.901 1.00 95.94 165 LEU A C 1
ATOM 1293 O O . LEU A 1 165 ? 22.857 8.801 -17.167 1.00 95.94 165 LEU A O 1
ATOM 1297 N N . ASP A 1 166 ? 21.725 6.958 -17.811 1.00 95.69 166 ASP A N 1
ATOM 1298 C CA . ASP A 1 166 ? 22.061 7.047 -19.230 1.00 95.69 166 ASP A CA 1
ATOM 1299 C C . ASP A 1 166 ? 20.975 6.419 -20.121 1.00 95.69 166 ASP A C 1
ATOM 1301 O O . ASP A 1 166 ? 20.137 5.636 -19.667 1.00 95.69 166 ASP A O 1
ATOM 1305 N N . VAL A 1 167 ? 21.009 6.753 -21.411 1.00 94.44 167 VAL A N 1
ATOM 1306 C CA . VAL A 1 167 ? 20.180 6.147 -22.461 1.00 94.44 167 VAL A CA 1
ATOM 1307 C C . VAL A 1 167 ? 21.046 5.709 -23.635 1.00 94.44 167 VAL A C 1
ATOM 1309 O O . VAL A 1 167 ? 21.996 6.386 -24.033 1.00 94.44 167 VAL A O 1
ATOM 1312 N N . SER A 1 168 ? 20.731 4.560 -24.215 1.00 94.81 168 SER A N 1
ATOM 1313 C CA . SER A 1 168 ? 21.484 4.005 -25.339 1.00 94.81 168 SER A CA 1
ATOM 1314 C C . SER A 1 168 ? 20.587 3.181 -26.259 1.00 94.81 168 SER A C 1
ATOM 1316 O O . SER A 1 168 ? 19.398 3.016 -25.997 1.00 94.81 168 SER A O 1
ATOM 1318 N N . GLY A 1 169 ? 21.153 2.680 -27.352 1.00 94.31 169 GLY A N 1
ATOM 1319 C CA . GLY A 1 169 ? 20.483 1.754 -28.255 1.00 94.31 169 GLY A CA 1
ATOM 1320 C C . GLY A 1 169 ? 20.150 2.356 -29.623 1.00 94.31 169 GLY A C 1
ATOM 1321 O O . GLY A 1 169 ? 20.282 3.564 -29.832 1.00 94.31 169 GLY A O 1
ATOM 1322 N N . PRO A 1 170 ? 19.700 1.513 -30.570 1.00 95.12 170 PRO A N 1
ATOM 1323 C CA . PRO A 1 170 ? 19.547 1.884 -31.974 1.00 95.12 170 PRO A CA 1
ATOM 1324 C C . PRO A 1 170 ? 18.630 3.083 -32.224 1.00 95.12 170 PRO A C 1
ATOM 1326 O O . PRO A 1 170 ? 18.867 3.835 -33.168 1.00 95.12 170 PRO A O 1
ATOM 1329 N N . LEU A 1 171 ? 17.589 3.278 -31.405 1.00 93.62 171 LEU A N 1
ATOM 1330 C CA . LEU A 1 171 ? 16.709 4.436 -31.565 1.00 93.62 171 LEU A CA 1
ATOM 1331 C C . LEU A 1 171 ? 17.397 5.742 -31.145 1.00 93.62 171 LEU A C 1
ATOM 1333 O O . LEU A 1 171 ? 17.235 6.756 -31.821 1.00 93.62 171 LEU A O 1
ATOM 1337 N N . ILE A 1 172 ? 18.199 5.711 -30.076 1.00 94.25 172 ILE A N 1
ATOM 1338 C CA . ILE A 1 172 ? 18.988 6.866 -29.627 1.00 94.25 172 ILE A CA 1
ATOM 1339 C C . ILE A 1 172 ? 20.050 7.205 -30.675 1.00 94.25 172 ILE A C 1
ATOM 1341 O O . ILE A 1 172 ? 20.173 8.364 -31.062 1.00 94.25 172 ILE A O 1
ATOM 1345 N N . ASP A 1 173 ? 20.751 6.199 -31.204 1.00 94.06 173 ASP A N 1
ATOM 1346 C CA . ASP A 1 173 ? 21.752 6.390 -32.261 1.00 94.06 173 ASP A CA 1
ATOM 1347 C C . ASP A 1 173 ? 21.131 7.002 -33.528 1.00 94.06 173 ASP A C 1
ATOM 1349 O O . ASP A 1 173 ? 21.710 7.899 -34.146 1.00 94.06 173 ASP A O 1
ATOM 1353 N N . ALA A 1 174 ? 19.926 6.555 -33.902 1.00 91.38 174 ALA A N 1
ATOM 1354 C CA . ALA A 1 174 ? 19.182 7.111 -35.026 1.00 91.38 174 ALA A CA 1
ATOM 1355 C C . ALA A 1 174 ? 18.751 8.565 -34.776 1.00 91.38 174 ALA A C 1
ATOM 1357 O O . ALA A 1 174 ? 18.887 9.397 -35.672 1.00 91.38 174 ALA A O 1
ATOM 1358 N N . ALA A 1 175 ? 18.271 8.892 -33.572 1.00 89.00 175 ALA A N 1
ATOM 1359 C CA . ALA A 1 175 ? 17.912 10.261 -33.208 1.00 89.00 175 ALA A CA 1
ATOM 1360 C C . ALA A 1 175 ? 19.137 11.191 -33.258 1.00 89.00 175 ALA A C 1
ATOM 1362 O O . ALA A 1 175 ? 19.076 12.262 -33.861 1.00 89.00 175 ALA A O 1
ATOM 1363 N N . VAL A 1 176 ? 20.281 10.751 -32.728 1.00 91.44 176 VAL A N 1
ATOM 1364 C CA . VAL A 1 176 ? 21.537 11.513 -32.797 1.00 91.44 176 VAL A CA 1
ATOM 1365 C C . VAL A 1 176 ? 21.988 11.717 -34.243 1.00 91.44 176 VAL A C 1
ATOM 1367 O O . VAL A 1 176 ? 22.342 12.829 -34.631 1.00 91.44 176 VAL A O 1
ATOM 1370 N N . ALA A 1 177 ? 21.898 10.687 -35.087 1.00 88.88 177 ALA A N 1
ATOM 1371 C CA . ALA A 1 177 ? 22.212 10.809 -36.512 1.00 88.88 177 ALA A CA 1
ATOM 1372 C C . ALA A 1 177 ? 21.285 11.788 -37.264 1.00 88.88 177 ALA A C 1
ATOM 1374 O O . ALA A 1 177 ? 21.674 12.322 -38.304 1.00 88.88 177 ALA A O 1
ATOM 1375 N N . LEU A 1 178 ? 20.078 12.035 -36.745 1.00 85.25 178 LEU A N 1
ATOM 1376 C CA . LEU A 1 178 ? 19.114 13.009 -37.264 1.00 85.25 178 LEU A CA 1
ATOM 1377 C C . LEU A 1 178 ? 19.285 14.419 -36.668 1.00 85.25 178 LEU A C 1
ATOM 1379 O O . LEU A 1 178 ? 18.540 15.320 -37.046 1.00 85.25 178 LEU A O 1
ATOM 1383 N N . GLY A 1 179 ? 20.279 14.630 -35.799 1.00 84.31 179 GLY A N 1
ATOM 1384 C CA . GLY A 1 179 ? 20.612 15.937 -35.226 1.00 84.31 179 GLY A CA 1
ATOM 1385 C C . GLY A 1 179 ? 19.985 16.224 -33.862 1.00 84.31 179 GLY A C 1
ATOM 1386 O O . GLY A 1 179 ? 20.010 17.372 -33.425 1.00 84.31 179 GLY A O 1
ATOM 1387 N N . PHE A 1 180 ? 19.421 15.226 -33.176 1.00 87.00 180 PHE A N 1
ATOM 1388 C CA . PHE A 1 180 ? 18.976 15.380 -31.789 1.00 87.00 180 PHE A CA 1
ATOM 1389 C C . PHE A 1 180 ? 20.144 15.183 -30.814 1.00 87.00 180 PHE A C 1
ATOM 1391 O O . PHE A 1 180 ? 20.943 14.263 -30.971 1.00 87.00 180 PHE A O 1
ATOM 1398 N N . SER A 1 181 ? 20.210 15.988 -29.754 1.00 89.19 181 SER A N 1
ATOM 1399 C CA . SER A 1 181 ? 21.206 15.781 -28.697 1.00 89.19 181 SER A CA 1
ATOM 1400 C C . SER A 1 181 ? 20.784 14.650 -27.756 1.00 89.19 181 SER A C 1
ATOM 1402 O O . SER A 1 181 ? 19.685 14.675 -27.191 1.00 89.19 181 SER A O 1
ATOM 1404 N N . LYS A 1 182 ? 21.689 13.690 -27.515 1.00 90.75 182 LYS A N 1
ATOM 1405 C CA . LYS A 1 182 ? 21.504 12.638 -26.498 1.00 90.75 182 LYS A CA 1
ATOM 1406 C C . LYS A 1 182 ? 21.278 13.232 -25.103 1.00 90.75 182 LYS A C 1
ATOM 1408 O O . LYS A 1 182 ? 20.487 12.689 -24.339 1.00 90.75 182 LYS A O 1
ATOM 1413 N N . GLU A 1 183 ? 21.939 14.341 -24.773 1.00 90.12 183 GLU A N 1
ATOM 1414 C CA . GLU A 1 183 ? 21.790 15.004 -23.470 1.00 90.12 183 GLU A CA 1
ATOM 1415 C C . GLU A 1 183 ? 20.381 15.573 -23.287 1.00 90.12 183 GLU A C 1
ATOM 1417 O O . GLU A 1 183 ? 19.804 15.447 -22.209 1.00 90.12 183 GLU A O 1
ATOM 1422 N N . THR A 1 184 ? 19.807 16.151 -24.346 1.00 86.94 184 THR A N 1
ATOM 1423 C CA . THR A 1 184 ? 18.426 16.652 -24.332 1.00 86.94 184 THR A CA 1
ATOM 1424 C C . THR A 1 184 ? 17.428 15.508 -24.194 1.00 86.94 184 THR A C 1
ATOM 1426 O O . THR A 1 184 ? 16.557 15.577 -23.335 1.00 86.94 184 THR A O 1
ATOM 1429 N N . ILE A 1 185 ? 17.599 14.421 -24.959 1.00 88.00 185 ILE A N 1
ATOM 1430 C CA . ILE A 1 185 ? 16.742 13.229 -24.840 1.00 88.00 185 ILE A CA 1
ATOM 1431 C C . ILE A 1 185 ? 16.805 12.663 -23.415 1.00 88.00 185 ILE A C 1
ATOM 1433 O O . ILE A 1 185 ? 15.775 12.382 -22.809 1.00 88.00 185 ILE A O 1
ATOM 1437 N N . LEU A 1 186 ? 18.011 12.528 -22.854 1.00 91.62 186 LEU A N 1
ATOM 1438 C CA . LEU A 1 186 ? 18.199 12.051 -21.487 1.00 91.62 186 LEU A CA 1
ATOM 1439 C C . LEU A 1 186 ? 17.503 12.967 -20.469 1.00 91.62 186 LEU A C 1
ATOM 1441 O O . LEU A 1 186 ? 16.845 12.464 -19.564 1.00 91.62 186 LEU A O 1
ATOM 1445 N N . ALA A 1 187 ? 17.631 14.290 -20.602 1.00 89.38 187 ALA A N 1
ATOM 1446 C CA . ALA A 1 187 ? 16.999 15.248 -19.696 1.00 89.38 187 ALA A CA 1
ATOM 1447 C C . ALA A 1 187 ? 15.465 15.135 -19.705 1.00 89.38 187 ALA A C 1
ATOM 1449 O O . ALA A 1 187 ? 14.864 15.043 -18.633 1.00 89.38 187 ALA A O 1
ATOM 1450 N N . ASP A 1 188 ? 14.856 15.050 -20.890 1.00 85.25 188 ASP A N 1
ATOM 1451 C CA . ASP A 1 188 ? 13.408 14.877 -21.050 1.00 85.25 188 ASP A CA 1
ATOM 1452 C C . ASP A 1 188 ? 12.921 13.557 -20.427 1.00 85.25 188 ASP A C 1
ATOM 1454 O O . ASP A 1 188 ? 11.894 13.505 -19.747 1.00 85.25 188 ASP A O 1
ATOM 1458 N N . MET A 1 189 ? 13.677 12.470 -20.619 1.00 88.56 189 MET A N 1
ATOM 1459 C CA . MET A 1 189 ? 13.332 11.162 -20.053 1.00 88.56 189 MET A CA 1
ATOM 1460 C C . MET A 1 189 ? 13.538 11.101 -18.534 1.00 88.56 189 MET A C 1
ATOM 1462 O O . MET A 1 189 ? 12.790 10.402 -17.847 1.00 88.56 189 MET A O 1
ATOM 1466 N N . LYS A 1 190 ? 14.509 11.839 -17.977 1.00 90.94 190 LYS A N 1
ATOM 1467 C CA . LYS A 1 190 ? 14.723 11.928 -16.521 1.00 90.94 190 LYS A CA 1
ATOM 1468 C C . LYS A 1 190 ? 13.538 12.563 -15.808 1.00 90.94 190 LYS A C 1
ATOM 1470 O O . LYS A 1 190 ? 13.162 12.063 -14.755 1.00 90.94 190 LYS A O 1
ATOM 1475 N N . GLU A 1 191 ? 12.925 13.606 -16.374 1.00 84.94 191 GLU A N 1
ATOM 1476 C CA . GLU A 1 191 ? 11.719 14.227 -15.796 1.00 84.94 191 GLU A CA 1
ATOM 1477 C C . GLU A 1 191 ? 10.583 13.210 -15.631 1.00 84.94 191 GLU A C 1
ATOM 1479 O O . GLU A 1 191 ? 9.800 13.275 -14.684 1.00 84.94 191 GLU A O 1
ATOM 1484 N N . GLN A 1 192 ? 10.537 12.225 -16.527 1.00 81.62 192 GLN A N 1
ATOM 1485 C CA . GLN A 1 192 ? 9.537 11.175 -16.493 1.00 81.62 192 GLN A CA 1
ATOM 1486 C C . GLN A 1 192 ? 9.945 10.029 -15.586 1.00 81.62 192 GLN A C 1
ATOM 1488 O O . GLN A 1 192 ? 9.084 9.519 -14.896 1.00 81.62 192 GLN A O 1
ATOM 1493 N N . ILE A 1 193 ? 11.201 9.582 -15.565 1.00 86.25 193 ILE A N 1
ATOM 1494 C CA . ILE A 1 193 ? 11.592 8.335 -14.884 1.00 86.25 193 ILE A CA 1
ATOM 1495 C C . ILE A 1 193 ? 12.054 8.569 -13.439 1.00 86.25 193 ILE A C 1
ATOM 1497 O O . ILE A 1 193 ? 11.710 7.764 -12.569 1.00 86.25 193 ILE A O 1
ATOM 1501 N N . ASP A 1 194 ? 12.783 9.654 -13.158 1.00 91.50 194 ASP A N 1
ATOM 1502 C CA . ASP A 1 194 ? 13.414 9.889 -11.854 1.00 91.50 194 ASP A CA 1
ATOM 1503 C C . ASP A 1 194 ? 12.363 10.075 -10.753 1.00 91.50 194 ASP A C 1
ATOM 1505 O O . ASP A 1 194 ? 11.574 11.020 -10.762 1.00 91.50 194 ASP A O 1
ATOM 1509 N N . ARG A 1 195 ? 12.355 9.175 -9.762 1.00 87.69 195 ARG A N 1
ATOM 1510 C CA . ARG A 1 195 ? 11.360 9.194 -8.677 1.00 87.69 195 ARG A CA 1
ATOM 1511 C C . ARG A 1 195 ? 11.728 8.293 -7.509 1.00 87.69 195 ARG A C 1
ATOM 1513 O O . ARG A 1 195 ? 12.515 7.360 -7.644 1.00 87.69 195 ARG A O 1
ATOM 1520 N N . ARG A 1 196 ? 11.051 8.504 -6.384 1.00 86.75 196 ARG A N 1
ATOM 1521 C CA . ARG A 1 196 ? 11.044 7.576 -5.252 1.00 86.75 196 ARG A CA 1
ATOM 1522 C C . ARG A 1 196 ? 9.724 6.817 -5.230 1.00 86.75 196 ARG A C 1
ATOM 1524 O O . ARG A 1 196 ? 8.670 7.423 -5.071 1.00 86.75 196 ARG A O 1
ATOM 1531 N N . VAL A 1 197 ? 9.798 5.502 -5.358 1.00 77.88 197 VAL A N 1
ATOM 1532 C CA . VAL A 1 197 ? 8.660 4.590 -5.256 1.00 77.88 197 VAL A CA 1
ATOM 1533 C C . VAL A 1 197 ? 8.611 4.026 -3.834 1.00 77.88 197 VAL A C 1
ATOM 1535 O O . VAL A 1 197 ? 9.655 3.618 -3.319 1.00 77.88 197 VAL A O 1
ATOM 1538 N N . PRO A 1 198 ? 7.454 4.010 -3.155 1.00 70.44 198 PRO A N 1
ATOM 1539 C CA . PRO A 1 198 ? 7.309 3.339 -1.868 1.00 70.44 198 PRO A CA 1
ATOM 1540 C C . PRO A 1 198 ? 7.826 1.896 -1.904 1.00 70.44 198 PRO A C 1
ATOM 1542 O O . PRO A 1 198 ? 7.549 1.141 -2.830 1.00 70.44 198 PRO A O 1
ATOM 1545 N N . PHE A 1 199 ? 8.580 1.499 -0.880 1.00 70.25 199 PHE A N 1
ATOM 1546 C CA . PHE A 1 199 ? 9.108 0.145 -0.755 1.00 70.25 199 PHE A CA 1
ATOM 1547 C C . PHE A 1 199 ? 8.624 -0.436 0.561 1.00 70.25 199 PHE A C 1
ATOM 1549 O O . PHE A 1 199 ? 9.244 -0.300 1.618 1.00 70.25 199 PHE A O 1
ATOM 1556 N N . ALA A 1 200 ? 7.435 -1.026 0.490 1.00 60.62 200 ALA A N 1
ATOM 1557 C CA . ALA A 1 200 ? 6.611 -1.293 1.654 1.00 60.62 200 ALA A CA 1
ATOM 1558 C C . ALA A 1 200 ? 7.109 -2.430 2.562 1.00 60.62 200 ALA A C 1
ATOM 1560 O O . ALA A 1 200 ? 6.413 -2.731 3.521 1.00 60.62 200 ALA A O 1
ATOM 1561 N N . ILE A 1 201 ? 8.291 -3.025 2.346 1.00 51.88 201 ILE A N 1
ATOM 1562 C CA . ILE A 1 201 ? 8.795 -4.173 3.136 1.00 51.88 201 ILE A CA 1
ATOM 1563 C C . ILE A 1 201 ? 8.817 -3.897 4.655 1.00 51.88 201 ILE A C 1
ATOM 1565 O O . ILE A 1 201 ? 8.730 -4.822 5.459 1.00 51.88 201 ILE A O 1
ATOM 1569 N N . SER A 1 202 ? 8.847 -2.630 5.081 1.00 42.47 202 SER A N 1
ATOM 1570 C CA . SER A 1 202 ? 8.768 -2.261 6.500 1.00 42.47 202 SER A CA 1
ATOM 1571 C C . SER A 1 202 ? 7.363 -2.233 7.112 1.00 42.47 202 SER A C 1
ATOM 1573 O O . SER A 1 202 ? 7.256 -2.057 8.325 1.00 42.47 202 SER A O 1
ATOM 1575 N N . GLY A 1 203 ? 6.281 -2.373 6.337 1.00 44.25 203 GLY A N 1
ATOM 1576 C CA . GLY A 1 203 ? 4.908 -2.430 6.861 1.00 44.25 203 GLY A CA 1
ATOM 1577 C C . GLY A 1 203 ? 4.497 -1.225 7.719 1.00 44.25 203 GLY A C 1
ATOM 1578 O O . GLY A 1 203 ? 3.673 -1.367 8.617 1.00 44.25 203 GLY A O 1
ATOM 1579 N N . GLY A 1 204 ? 5.116 -0.053 7.520 1.00 43.50 204 GLY A N 1
ATOM 1580 C CA . GLY A 1 204 ? 4.920 1.133 8.368 1.00 43.50 204 GLY A CA 1
ATOM 1581 C C . GLY A 1 204 ? 5.670 1.104 9.713 1.00 43.50 204 GLY A C 1
ATOM 1582 O O . GLY A 1 204 ? 5.628 2.083 10.465 1.00 43.50 204 GLY A O 1
ATOM 1583 N N . GLY A 1 205 ? 6.392 0.021 10.012 1.00 48.84 205 GLY A N 1
ATOM 1584 C CA . GLY A 1 205 ? 7.305 -0.098 11.144 1.00 48.84 205 GLY A CA 1
ATOM 1585 C C . GLY A 1 205 ? 8.585 0.715 10.946 1.00 48.84 205 GLY A C 1
ATOM 1586 O O . GLY A 1 205 ? 9.050 0.940 9.829 1.00 48.84 205 GLY A O 1
ATOM 1587 N N . SER A 1 206 ? 9.165 1.176 12.053 1.00 63.00 206 SER A N 1
ATOM 1588 C CA . SER A 1 206 ? 10.497 1.786 12.023 1.00 63.00 206 SER A CA 1
ATOM 1589 C C . SER A 1 206 ? 11.538 0.683 11.811 1.00 63.00 206 SER A C 1
ATOM 1591 O O . SER A 1 206 ? 11.469 -0.343 12.488 1.00 63.00 206 SER A O 1
ATOM 1593 N N . LEU A 1 207 ? 12.501 0.884 10.913 1.00 76.06 207 LEU A N 1
ATOM 1594 C CA . LEU A 1 207 ? 13.641 -0.030 10.770 1.00 76.06 207 LEU A CA 1
ATOM 1595 C C . LEU A 1 207 ? 14.844 0.504 11.538 1.00 76.06 207 LEU A C 1
ATOM 1597 O O . LEU A 1 207 ? 14.962 1.706 11.755 1.00 76.06 207 LEU A O 1
ATOM 1601 N N . GLN A 1 208 ? 15.743 -0.383 11.941 1.00 83.81 208 GLN A N 1
ATOM 1602 C CA . GLN A 1 208 ? 17.007 0.019 12.550 1.00 83.81 208 GLN A CA 1
ATOM 1603 C C . GLN A 1 208 ? 18.083 0.240 11.485 1.00 83.81 208 GLN A C 1
ATOM 1605 O O . GLN A 1 208 ? 18.813 1.223 11.532 1.00 83.81 208 GLN A O 1
ATOM 1610 N N . ARG A 1 209 ? 18.156 -0.662 10.502 1.00 87.81 209 ARG A N 1
ATOM 1611 C CA . ARG A 1 209 ? 19.150 -0.633 9.425 1.00 87.81 209 ARG A CA 1
ATOM 1612 C C . ARG A 1 209 ? 18.578 -1.314 8.189 1.00 87.81 209 ARG A C 1
ATOM 1614 O O . ARG A 1 209 ? 17.845 -2.295 8.319 1.00 87.81 209 ARG A O 1
ATOM 1621 N N . ILE A 1 210 ? 18.927 -0.796 7.020 1.00 88.50 210 ILE A N 1
ATOM 1622 C CA . ILE A 1 210 ? 18.638 -1.406 5.725 1.00 88.50 210 ILE A CA 1
ATOM 1623 C C . ILE A 1 210 ? 19.878 -1.296 4.846 1.00 88.50 210 ILE A C 1
ATOM 1625 O O . ILE A 1 210 ? 20.506 -0.240 4.810 1.00 88.50 210 ILE A O 1
ATOM 1629 N N . GLU A 1 211 ? 20.240 -2.383 4.175 1.00 92.00 211 GLU A N 1
ATOM 1630 C CA . GLU A 1 211 ? 21.369 -2.430 3.243 1.00 92.00 211 GLU A CA 1
ATOM 1631 C C . GLU A 1 211 ? 20.997 -3.194 1.979 1.00 92.00 211 GLU A C 1
ATOM 1633 O O . GLU A 1 211 ? 20.074 -4.010 1.981 1.00 92.00 211 GLU A O 1
ATOM 1638 N N . THR A 1 212 ? 21.719 -2.923 0.895 1.00 92.31 212 THR A N 1
ATOM 1639 C CA . THR A 1 212 ? 21.517 -3.571 -0.399 1.00 92.31 212 THR A CA 1
ATOM 1640 C C . THR A 1 212 ? 22.808 -4.199 -0.906 1.00 92.31 212 THR A C 1
ATOM 1642 O O . THR A 1 212 ? 23.908 -3.725 -0.616 1.00 92.31 212 THR A O 1
ATOM 1645 N N . ARG A 1 213 ? 22.688 -5.286 -1.673 1.00 92.31 213 ARG A N 1
ATOM 1646 C CA . ARG A 1 213 ? 23.823 -5.929 -2.349 1.00 92.31 213 ARG A CA 1
ATOM 1647 C C . ARG A 1 213 ? 23.391 -6.542 -3.673 1.00 92.31 213 ARG A C 1
ATOM 1649 O O . ARG A 1 213 ? 22.383 -7.238 -3.729 1.00 92.31 213 ARG A O 1
ATOM 1656 N N . LYS A 1 214 ? 24.181 -6.324 -4.725 1.00 92.25 214 LYS A N 1
ATOM 1657 C CA . LYS A 1 214 ? 23.993 -6.982 -6.025 1.00 92.25 214 LYS A CA 1
ATOM 1658 C C . LYS A 1 214 ? 24.683 -8.346 -6.043 1.00 92.25 214 LYS A C 1
ATOM 1660 O O . LYS A 1 214 ? 25.830 -8.470 -5.613 1.00 92.25 214 LYS A O 1
ATOM 1665 N N . PHE A 1 215 ? 23.995 -9.341 -6.586 1.00 91.62 215 PHE A N 1
ATOM 1666 C CA . PHE A 1 215 ? 24.509 -10.678 -6.864 1.00 91.62 215 PHE A CA 1
ATOM 1667 C C . PHE A 1 215 ? 24.509 -10.881 -8.375 1.00 91.62 215 PHE A C 1
ATOM 1669 O O . PHE A 1 215 ? 23.454 -10.880 -9.008 1.00 91.62 215 PHE A O 1
ATOM 1676 N N . LEU A 1 216 ? 25.705 -10.976 -8.953 1.00 85.19 216 LEU A N 1
ATOM 1677 C CA . LEU A 1 216 ? 25.909 -10.784 -10.390 1.00 85.19 216 LEU A CA 1
ATOM 1678 C C . LEU A 1 216 ? 26.318 -12.059 -11.117 1.00 85.19 216 LEU A C 1
ATOM 1680 O O . LEU A 1 216 ? 25.882 -12.245 -12.242 1.00 85.19 216 LEU A O 1
ATOM 1684 N N . ASP A 1 217 ? 27.109 -12.914 -10.472 1.00 63.53 217 ASP A N 1
ATOM 1685 C CA . ASP A 1 217 ? 27.624 -14.165 -11.034 1.00 63.53 217 ASP A CA 1
ATOM 1686 C C . ASP A 1 217 ? 28.103 -15.078 -9.888 1.00 63.53 217 ASP A C 1
ATOM 1688 O O . ASP A 1 217 ? 29.298 -15.299 -9.686 1.00 63.53 217 ASP A O 1
ATOM 1692 N N . GLU A 1 218 ? 27.172 -15.599 -9.085 1.00 58.47 218 GLU A N 1
ATOM 1693 C CA . GLU A 1 218 ? 27.472 -16.769 -8.253 1.00 58.47 218 GLU A CA 1
ATOM 1694 C C . GLU A 1 218 ? 27.116 -18.009 -9.078 1.00 58.47 218 GLU A C 1
ATOM 1696 O O . GLU A 1 218 ? 26.022 -18.085 -9.629 1.00 58.47 218 GLU A O 1
ATOM 1701 N N . ALA A 1 219 ? 28.030 -18.981 -9.184 1.00 54.16 219 ALA A N 1
ATOM 1702 C CA . ALA A 1 219 ? 27.900 -20.182 -10.026 1.00 54.16 219 ALA A CA 1
ATOM 1703 C C . ALA A 1 219 ? 26.659 -21.067 -9.737 1.00 54.16 219 ALA A C 1
ATOM 1705 O O . ALA A 1 219 ? 26.487 -22.105 -10.373 1.00 54.16 219 ALA A O 1
ATOM 1706 N N . GLU A 1 220 ? 25.813 -20.672 -8.786 1.00 57.41 220 GLU A N 1
ATOM 1707 C CA . GLU A 1 220 ? 24.695 -21.436 -8.244 1.00 57.41 220 GLU A CA 1
ATOM 1708 C C . GLU A 1 220 ? 23.333 -20.707 -8.287 1.00 57.41 220 GLU A C 1
ATOM 1710 O O . GLU A 1 220 ? 22.356 -21.302 -7.848 1.00 57.41 220 GLU A O 1
ATOM 1715 N N . GLY A 1 221 ? 23.206 -19.475 -8.814 1.00 70.19 221 GLY A N 1
ATOM 1716 C CA . GLY A 1 221 ? 21.911 -18.762 -8.804 1.00 70.19 221 GLY A CA 1
ATOM 1717 C C . GLY A 1 221 ? 21.758 -17.629 -9.835 1.00 70.19 221 GLY A C 1
ATOM 1718 O O . GLY A 1 221 ? 22.758 -17.126 -10.349 1.00 70.19 221 GLY A O 1
ATOM 1719 N N . PRO A 1 222 ? 20.516 -17.217 -10.173 1.00 87.75 222 PRO A N 1
ATOM 1720 C CA . PRO A 1 222 ? 20.251 -16.102 -11.077 1.00 87.75 222 PRO A CA 1
ATOM 1721 C C . PRO A 1 222 ? 20.633 -14.758 -10.444 1.00 87.75 222 PRO A C 1
ATOM 1723 O O . PRO A 1 222 ? 20.754 -14.634 -9.225 1.00 87.75 222 PRO A O 1
ATOM 1726 N N . LYS A 1 223 ? 20.810 -13.732 -11.283 1.00 92.25 223 LYS A N 1
ATOM 1727 C CA . LYS A 1 223 ? 21.143 -12.380 -10.823 1.00 92.25 223 LYS A CA 1
ATOM 1728 C C . LYS A 1 223 ? 20.050 -11.816 -9.926 1.00 92.25 223 LYS A C 1
ATOM 1730 O O . LYS A 1 223 ? 18.865 -11.961 -10.228 1.00 92.25 223 LYS A O 1
ATOM 1735 N N . ALA A 1 224 ? 20.460 -11.130 -8.865 1.00 93.94 224 ALA A N 1
ATOM 1736 C CA . ALA A 1 224 ? 19.532 -10.558 -7.904 1.00 93.94 224 ALA A CA 1
ATOM 1737 C C . ALA A 1 224 ? 20.048 -9.263 -7.275 1.00 93.94 224 ALA A C 1
ATOM 1739 O O . ALA A 1 224 ? 21.254 -9.059 -7.119 1.00 93.94 224 ALA A O 1
ATOM 1740 N N . ILE A 1 225 ? 19.116 -8.413 -6.849 1.00 93.88 225 ILE A N 1
ATOM 1741 C CA . ILE A 1 225 ? 19.377 -7.330 -5.900 1.00 93.88 225 ILE A CA 1
ATOM 1742 C C . ILE A 1 225 ? 18.816 -7.769 -4.550 1.00 93.88 225 ILE A C 1
ATOM 1744 O O . ILE A 1 225 ? 17.610 -7.968 -4.403 1.00 93.88 225 ILE A O 1
ATOM 1748 N N . GLY A 1 226 ? 19.700 -7.951 -3.575 1.00 92.81 226 GLY A N 1
ATOM 1749 C CA . GLY A 1 226 ? 19.342 -8.285 -2.206 1.00 92.81 226 GLY A CA 1
ATOM 1750 C C . GLY A 1 226 ? 19.111 -7.053 -1.344 1.00 92.81 226 GLY A C 1
ATOM 1751 O O . GLY A 1 226 ? 19.851 -6.076 -1.451 1.00 92.81 226 GLY A O 1
ATOM 1752 N N . VAL A 1 227 ? 18.114 -7.127 -0.466 1.00 91.88 227 VAL A N 1
ATOM 1753 C CA . VAL A 1 227 ? 17.785 -6.145 0.567 1.00 91.88 227 VAL A CA 1
ATOM 1754 C C . VAL A 1 227 ? 17.830 -6.831 1.930 1.00 91.88 227 VAL A C 1
ATOM 1756 O O . VAL A 1 227 ? 17.169 -7.846 2.150 1.00 91.88 227 VAL A O 1
ATOM 1759 N N . PHE A 1 228 ? 18.601 -6.257 2.848 1.00 91.81 228 PHE A N 1
ATOM 1760 C CA . PHE A 1 228 ? 18.933 -6.827 4.150 1.00 91.81 228 PHE A CA 1
ATOM 1761 C C . PHE A 1 228 ? 18.474 -5.876 5.245 1.00 91.81 228 PHE A C 1
ATOM 1763 O O . PHE A 1 228 ? 18.822 -4.694 5.233 1.00 91.81 228 PHE A O 1
ATOM 1770 N N . ILE A 1 229 ? 17.647 -6.367 6.166 1.00 87.38 229 ILE A N 1
ATOM 1771 C CA . ILE A 1 229 ? 16.877 -5.517 7.076 1.00 87.38 229 ILE A CA 1
ATOM 1772 C C . ILE A 1 229 ? 17.085 -5.941 8.527 1.00 87.38 229 ILE A C 1
ATOM 1774 O O . ILE A 1 229 ? 16.913 -7.104 8.889 1.00 87.38 229 ILE A O 1
ATOM 1778 N N . ASN A 1 230 ? 17.373 -4.952 9.375 1.00 87.94 230 ASN A N 1
ATOM 1779 C CA . ASN A 1 230 ? 17.211 -5.067 10.819 1.00 87.94 230 ASN A CA 1
ATOM 1780 C C . ASN A 1 230 ? 15.919 -4.385 11.251 1.00 87.94 230 ASN A C 1
ATOM 1782 O O . ASN A 1 230 ? 15.716 -3.180 11.049 1.00 87.94 230 ASN A O 1
ATOM 1786 N N . LEU A 1 231 ? 15.072 -5.160 11.910 1.00 83.50 231 LEU A N 1
ATOM 1787 C CA . LEU A 1 231 ? 13.843 -4.691 12.522 1.00 83.50 231 LEU A CA 1
ATOM 1788 C C . LEU A 1 231 ? 14.169 -3.917 13.812 1.00 83.50 231 LEU A C 1
ATOM 1790 O O . LEU A 1 231 ? 15.129 -4.233 14.521 1.00 83.50 231 LEU A O 1
ATOM 1794 N N . ALA A 1 232 ? 13.361 -2.911 14.151 1.00 81.56 232 ALA A N 1
ATOM 1795 C CA . ALA A 1 232 ? 13.467 -2.212 15.434 1.00 81.56 232 ALA A CA 1
ATOM 1796 C C . ALA A 1 232 ? 12.841 -3.054 16.564 1.00 81.56 232 ALA A C 1
ATOM 1798 O O . ALA A 1 232 ? 11.721 -2.790 17.003 1.00 81.56 232 ALA A O 1
ATOM 1799 N N . LEU A 1 233 ? 13.555 -4.101 16.985 1.00 80.62 233 LEU A N 1
ATOM 1800 C CA . LEU A 1 233 ? 13.131 -5.044 18.026 1.00 80.62 233 LEU A CA 1
ATOM 1801 C C . LEU A 1 233 ? 13.642 -4.617 19.404 1.00 80.62 233 LEU A C 1
ATOM 1803 O O . LEU A 1 233 ? 14.767 -4.125 19.524 1.00 80.62 233 LEU A O 1
ATOM 1807 N N . GLN A 1 234 ? 12.843 -4.842 20.444 1.00 83.12 234 GLN A N 1
ATOM 1808 C CA . GLN A 1 234 ? 13.210 -4.532 21.823 1.00 83.12 234 GLN A CA 1
ATOM 1809 C C . GLN A 1 234 ? 14.243 -5.516 22.395 1.00 83.12 234 GLN A C 1
ATOM 1811 O O . GLN A 1 234 ? 14.146 -6.730 22.222 1.00 83.12 234 GLN A O 1
ATOM 1816 N N . ASN A 1 235 ? 15.223 -4.976 23.121 1.00 87.31 235 ASN A N 1
ATOM 1817 C CA . ASN A 1 235 ? 16.206 -5.721 23.916 1.00 87.31 235 ASN A CA 1
ATOM 1818 C C . ASN A 1 235 ? 15.829 -5.790 25.406 1.00 87.31 235 ASN A C 1
ATOM 1820 O O . ASN A 1 235 ? 16.473 -6.485 26.189 1.00 87.31 235 ASN A O 1
ATOM 1824 N N . GLY A 1 236 ? 14.798 -5.052 25.804 1.00 87.50 236 GLY A N 1
ATOM 1825 C CA . GLY A 1 236 ? 14.290 -5.013 27.163 1.00 87.50 236 GLY A CA 1
ATOM 1826 C C . GLY A 1 236 ? 12.934 -4.312 27.224 1.00 87.50 236 GLY A C 1
ATOM 1827 O O . GLY A 1 236 ? 12.474 -3.773 26.219 1.00 87.50 236 GLY A O 1
ATOM 1828 N N . PRO A 1 237 ? 12.290 -4.322 28.398 1.00 83.06 237 PRO A N 1
ATOM 1829 C CA . PRO A 1 237 ? 10.948 -3.779 28.590 1.00 83.06 237 PRO A CA 1
ATOM 1830 C C . PRO A 1 237 ? 10.872 -2.246 28.496 1.00 83.06 237 PRO A C 1
ATOM 1832 O O . PRO A 1 237 ? 9.777 -1.700 28.351 1.00 83.06 237 PRO A O 1
ATOM 1835 N N . GLU A 1 238 ? 11.994 -1.515 28.572 1.00 81.31 238 GLU A N 1
ATOM 1836 C CA . GLU A 1 238 ? 11.958 -0.074 28.330 1.00 81.31 238 GLU A CA 1
ATOM 1837 C C . GLU A 1 238 ? 11.688 0.234 26.843 1.00 81.31 238 GLU A C 1
ATOM 1839 O O . GLU A 1 238 ? 12.379 -0.299 25.974 1.00 81.31 238 GLU A O 1
ATOM 1844 N N . PRO A 1 239 ? 10.798 1.189 26.504 1.00 69.06 239 PRO A N 1
ATOM 1845 C CA . PRO A 1 239 ? 10.480 1.518 25.108 1.00 69.06 239 PRO A CA 1
ATOM 1846 C C . PRO A 1 239 ? 11.673 1.947 24.236 1.00 69.06 239 PRO A C 1
ATOM 1848 O O . PRO A 1 239 ? 11.607 1.831 23.014 1.00 69.06 239 PRO A O 1
ATOM 1851 N N . ALA A 1 240 ? 12.743 2.465 24.847 1.00 76.06 240 ALA A N 1
ATOM 1852 C CA . ALA A 1 240 ? 13.972 2.875 24.162 1.00 76.06 240 ALA A CA 1
ATOM 1853 C C . ALA A 1 240 ? 15.054 1.776 24.126 1.00 76.06 240 ALA A C 1
ATOM 1855 O O . ALA A 1 240 ? 16.102 1.973 23.512 1.00 76.06 240 ALA A O 1
ATOM 1856 N N . SER A 1 241 ? 14.824 0.636 24.784 1.00 85.81 241 SER A N 1
ATOM 1857 C CA . SER A 1 241 ? 15.760 -0.485 24.832 1.00 85.81 241 SER A CA 1
ATOM 1858 C C . SER A 1 241 ? 15.612 -1.324 23.568 1.00 85.81 241 SER A C 1
ATOM 1860 O O . SER A 1 241 ? 14.788 -2.233 23.499 1.00 85.81 241 SER A O 1
ATOM 1862 N N . LEU A 1 242 ? 16.384 -0.989 22.535 1.00 85.31 242 LEU A N 1
ATOM 1863 C CA . LEU A 1 242 ? 16.404 -1.702 21.258 1.00 85.31 242 LEU A CA 1
ATOM 1864 C C . LEU A 1 242 ? 17.599 -2.649 21.162 1.00 85.31 242 LEU A C 1
ATOM 1866 O O . LEU A 1 242 ? 18.629 -2.445 21.811 1.00 85.31 242 LEU A O 1
ATOM 1870 N N . LEU A 1 243 ? 17.463 -3.692 20.342 1.00 85.94 243 LEU A N 1
ATOM 1871 C CA . LEU A 1 243 ? 18.582 -4.566 20.002 1.00 85.94 243 LEU A CA 1
ATOM 1872 C C . LEU A 1 243 ? 19.710 -3.748 19.355 1.00 85.94 243 LEU A C 1
ATOM 1874 O O . LEU A 1 243 ? 19.436 -2.814 18.602 1.00 85.94 243 LEU A O 1
ATOM 1878 N N . PRO A 1 244 ? 20.983 -4.092 19.608 1.00 89.12 244 PRO A N 1
ATOM 1879 C CA . PRO A 1 244 ? 22.094 -3.456 18.917 1.00 89.12 244 PRO A CA 1
ATOM 1880 C C . PRO A 1 244 ? 22.073 -3.781 17.417 1.00 89.12 244 PRO A C 1
ATOM 1882 O O . PRO A 1 244 ? 21.407 -4.722 16.962 1.00 89.12 244 PRO A O 1
ATOM 1885 N N . ASP A 1 245 ? 22.839 -3.000 16.657 1.00 87.31 245 ASP A N 1
ATOM 1886 C CA . ASP A 1 245 ? 23.070 -3.269 15.242 1.00 87.31 245 ASP A CA 1
ATOM 1887 C C . ASP A 1 245 ? 23.649 -4.672 15.057 1.00 87.31 245 ASP A C 1
ATOM 1889 O O . ASP A 1 245 ? 24.489 -5.145 15.827 1.00 87.31 245 ASP A O 1
ATOM 1893 N N . ARG A 1 246 ? 23.164 -5.348 14.020 1.00 91.19 246 ARG A N 1
ATOM 1894 C CA . ARG A 1 246 ? 23.502 -6.734 13.703 1.00 91.19 246 ARG A CA 1
ATOM 1895 C C . ARG A 1 246 ? 23.558 -6.943 12.197 1.00 91.19 246 ARG A C 1
ATOM 1897 O O . ARG A 1 246 ? 23.137 -6.077 11.429 1.00 91.19 246 ARG A O 1
ATOM 1904 N N . GLY A 1 247 ? 24.120 -8.074 11.803 1.00 92.81 247 GLY A N 1
ATOM 1905 C CA . GLY A 1 247 ? 24.330 -8.428 10.410 1.00 92.81 247 GLY A CA 1
ATOM 1906 C C . GLY A 1 247 ? 25.550 -7.766 9.762 1.00 92.81 247 GLY A C 1
ATOM 1907 O O . GLY A 1 247 ? 25.948 -6.645 10.100 1.00 92.81 247 GLY A O 1
ATOM 1908 N N . ASP A 1 248 ? 26.141 -8.490 8.820 1.00 95.31 248 ASP A N 1
ATOM 1909 C CA . ASP A 1 248 ? 27.256 -8.070 7.980 1.00 95.31 248 ASP A CA 1
ATOM 1910 C C . ASP A 1 248 ? 26.927 -8.385 6.518 1.00 95.31 248 ASP A C 1
ATOM 1912 O O . ASP A 1 248 ? 26.843 -9.545 6.106 1.00 95.31 248 ASP A O 1
ATOM 1916 N N . ILE A 1 249 ? 26.757 -7.332 5.718 1.00 94.38 249 ILE A N 1
ATOM 1917 C CA . ILE A 1 249 ? 26.418 -7.430 4.297 1.00 94.38 249 ILE A CA 1
ATOM 1918 C C . ILE A 1 249 ? 27.477 -8.173 3.490 1.00 94.38 249 ILE A C 1
ATOM 1920 O O . ILE A 1 249 ? 27.160 -8.767 2.461 1.00 94.38 249 ILE A O 1
ATOM 1924 N N . ASN A 1 250 ? 28.726 -8.212 3.963 1.00 94.25 250 ASN A N 1
ATOM 1925 C CA . ASN A 1 250 ? 29.800 -8.950 3.304 1.00 94.25 250 ASN A CA 1
ATOM 1926 C C . ASN A 1 250 ? 29.594 -10.469 3.388 1.00 94.25 250 ASN A C 1
ATOM 1928 O O . ASN A 1 250 ? 30.059 -11.194 2.506 1.00 94.25 250 ASN A O 1
ATOM 1932 N N . LEU A 1 251 ? 28.856 -10.944 4.396 1.00 94.00 251 LEU A N 1
ATOM 1933 C CA . LEU A 1 251 ? 28.514 -12.356 4.580 1.00 94.00 251 LEU A CA 1
ATOM 1934 C C . LEU A 1 251 ? 27.262 -12.784 3.806 1.00 94.00 251 LEU A C 1
ATOM 1936 O O . LEU A 1 251 ? 26.988 -13.981 3.730 1.00 94.00 251 LEU A O 1
ATOM 1940 N N . ALA A 1 252 ? 26.519 -11.836 3.230 1.00 92.75 252 ALA A N 1
ATOM 1941 C CA . ALA A 1 252 ? 25.346 -12.134 2.422 1.00 92.75 252 ALA A CA 1
ATOM 1942 C C . ALA A 1 252 ? 25.700 -12.981 1.188 1.00 92.75 252 ALA A C 1
ATOM 1944 O O . ALA A 1 252 ? 26.723 -12.745 0.536 1.00 92.75 252 ALA A O 1
ATOM 1945 N N . ARG A 1 253 ? 24.836 -13.946 0.865 1.00 92.75 253 ARG A N 1
ATOM 1946 C CA . ARG A 1 253 ? 24.983 -14.874 -0.266 1.00 92.75 253 ARG A CA 1
ATOM 1947 C C . ARG A 1 253 ? 23.721 -14.887 -1.112 1.00 92.75 253 ARG A C 1
ATOM 1949 O O . ARG A 1 253 ? 22.639 -14.594 -0.606 1.00 92.75 253 ARG A O 1
ATOM 1956 N N . ASN A 1 254 ? 23.854 -15.269 -2.378 1.00 92.50 254 ASN A N 1
ATOM 1957 C CA . ASN A 1 254 ? 22.697 -15.436 -3.238 1.00 92.50 254 ASN A CA 1
ATOM 1958 C C . ASN A 1 254 ? 21.988 -16.764 -2.931 1.00 92.50 254 ASN A C 1
ATOM 1960 O O . ASN A 1 254 ? 22.527 -17.840 -3.189 1.00 92.50 254 ASN A O 1
ATOM 1964 N N . PHE A 1 255 ? 20.778 -16.684 -2.385 1.00 92.56 255 PHE A N 1
ATOM 1965 C CA . PHE A 1 255 ? 19.896 -17.828 -2.133 1.00 92.56 255 PHE A CA 1
ATOM 1966 C C . PHE A 1 255 ? 18.672 -17.850 -3.061 1.00 92.56 255 PHE A C 1
ATOM 1968 O O . PHE A 1 255 ? 17.712 -18.572 -2.804 1.00 92.56 255 PHE A O 1
ATOM 1975 N N . LEU A 1 256 ? 18.685 -17.046 -4.130 1.00 92.38 256 LEU A N 1
ATOM 1976 C CA . LEU A 1 256 ? 17.667 -17.104 -5.170 1.00 92.38 256 LEU A CA 1
ATOM 1977 C C . LEU A 1 256 ? 17.916 -18.362 -6.011 1.00 92.38 256 LEU A C 1
ATOM 1979 O O . LEU A 1 256 ? 18.991 -18.523 -6.587 1.00 92.38 256 LEU A O 1
ATOM 1983 N N . GLU A 1 257 ? 16.936 -19.258 -6.081 1.00 90.56 257 GLU A N 1
ATOM 1984 C CA . GLU A 1 257 ? 17.074 -20.514 -6.821 1.00 90.56 257 GLU A CA 1
ATOM 1985 C C . GLU A 1 257 ? 16.782 -20.320 -8.321 1.00 90.56 257 GLU A C 1
ATOM 1987 O O . GLU A 1 257 ? 15.947 -19.483 -8.694 1.00 90.56 257 GLU A O 1
ATOM 1992 N N . PRO A 1 258 ? 17.412 -21.096 -9.221 1.00 89.12 258 PRO A N 1
ATOM 1993 C CA . PRO A 1 258 ? 17.093 -21.065 -10.645 1.00 89.12 258 PRO A CA 1
ATOM 1994 C C . PRO A 1 258 ? 15.594 -21.265 -10.918 1.00 89.12 258 PRO A C 1
ATOM 1996 O O . PRO A 1 258 ? 14.969 -22.178 -10.390 1.00 89.12 258 PRO A O 1
ATOM 1999 N N . GLY A 1 259 ? 15.020 -20.422 -11.780 1.00 88.75 259 GLY A N 1
ATOM 2000 C CA . GLY A 1 259 ? 13.592 -20.453 -12.127 1.00 88.75 259 GLY A CA 1
ATOM 2001 C C . GLY A 1 259 ? 12.725 -19.516 -11.281 1.00 88.75 259 GLY A C 1
ATOM 2002 O O . GLY A 1 259 ? 11.764 -18.956 -11.816 1.00 88.75 259 GLY A O 1
ATOM 2003 N N . THR A 1 260 ? 13.124 -19.242 -10.038 1.00 92.50 260 THR A N 1
ATOM 2004 C CA . THR A 1 260 ? 12.404 -18.352 -9.116 1.00 92.50 260 THR A CA 1
ATOM 2005 C C . THR A 1 260 ? 12.658 -16.874 -9.429 1.00 92.50 260 THR A C 1
ATOM 2007 O O . THR A 1 260 ? 13.675 -16.508 -10.025 1.00 92.50 260 THR A O 1
ATOM 2010 N N . LYS A 1 261 ? 11.692 -16.006 -9.109 1.00 93.38 261 LYS A N 1
ATOM 2011 C CA . LYS A 1 261 ? 11.733 -14.560 -9.410 1.00 93.38 261 LYS A CA 1
ATOM 2012 C C . LYS A 1 261 ? 12.067 -13.727 -8.185 1.00 93.38 261 LYS A C 1
ATOM 2014 O O . LYS A 1 261 ? 12.564 -12.611 -8.316 1.00 93.38 261 LYS A O 1
ATOM 2019 N N . MET A 1 262 ? 11.800 -14.274 -7.007 1.00 93.44 262 MET A N 1
ATOM 2020 C CA . MET A 1 262 ? 12.167 -13.682 -5.736 1.00 93.44 262 MET A CA 1
ATOM 2021 C C . MET A 1 262 ? 12.401 -14.765 -4.686 1.00 93.44 262 MET A C 1
ATOM 2023 O O . MET A 1 262 ? 11.823 -15.848 -4.776 1.00 93.44 262 MET A O 1
ATOM 2027 N N . ALA A 1 263 ? 13.204 -14.443 -3.675 1.00 92.50 263 ALA A N 1
ATOM 2028 C CA . ALA A 1 263 ? 13.361 -15.263 -2.480 1.00 92.50 263 ALA A CA 1
ATOM 2029 C C . ALA A 1 263 ? 13.364 -14.383 -1.227 1.00 92.50 263 ALA A C 1
ATOM 2031 O O . ALA A 1 263 ? 13.855 -13.257 -1.243 1.00 92.50 263 ALA A O 1
ATOM 2032 N N . PHE A 1 264 ? 12.797 -14.882 -0.140 1.00 91.50 264 PHE A N 1
ATOM 2033 C CA . PHE A 1 264 ? 12.752 -14.215 1.154 1.00 91.50 264 PHE A CA 1
ATOM 2034 C C . PHE A 1 264 ? 13.131 -15.205 2.238 1.00 91.50 264 PHE A C 1
ATOM 2036 O O . PHE A 1 264 ? 12.685 -16.351 2.213 1.00 91.50 264 PHE A O 1
ATOM 2043 N N . ALA A 1 265 ? 13.901 -14.753 3.219 1.00 90.62 265 ALA A N 1
ATOM 2044 C CA . ALA A 1 265 ? 14.220 -15.568 4.370 1.00 90.62 265 ALA A CA 1
ATOM 2045 C C . ALA A 1 265 ? 14.467 -14.738 5.626 1.00 90.62 265 ALA A C 1
ATOM 2047 O O . ALA A 1 265 ? 14.842 -13.566 5.575 1.00 90.62 265 ALA A O 1
ATOM 2048 N N . PHE A 1 266 ? 14.310 -15.388 6.774 1.00 88.50 266 PHE A N 1
ATOM 2049 C CA . PHE A 1 266 ? 14.922 -14.942 8.010 1.00 88.50 266 PHE A CA 1
ATOM 2050 C C . PHE A 1 266 ? 15.585 -16.110 8.754 1.00 88.50 266 PHE A C 1
ATOM 2052 O O . PHE A 1 266 ? 15.060 -17.231 8.733 1.00 88.50 266 PHE A O 1
ATOM 2059 N N . PRO A 1 267 ? 16.719 -15.858 9.432 1.00 90.94 267 PRO A N 1
ATOM 2060 C CA . PRO A 1 267 ? 17.486 -16.888 10.123 1.00 90.94 267 PRO A CA 1
ATOM 2061 C C . PRO A 1 267 ? 16.806 -17.328 11.436 1.00 90.94 267 PRO A C 1
ATOM 2063 O O . PRO A 1 267 ? 15.928 -16.629 11.959 1.00 90.94 267 PRO A O 1
ATOM 2066 N N . PRO A 1 268 ? 17.184 -18.480 12.018 1.00 91.19 268 PRO A N 1
ATOM 2067 C CA . PRO A 1 268 ? 16.478 -19.045 13.167 1.00 91.19 268 PRO A CA 1
ATOM 2068 C C . PRO A 1 268 ? 16.586 -18.180 14.430 1.00 91.19 268 PRO A C 1
ATOM 2070 O O . PRO A 1 268 ? 15.689 -18.204 15.273 1.00 91.19 268 PRO A O 1
ATOM 2073 N N . GLU A 1 269 ? 17.629 -17.359 14.564 1.00 90.56 269 GLU A N 1
ATOM 2074 C CA . GLU A 1 269 ? 17.772 -16.399 15.660 1.00 90.56 269 GLU A CA 1
ATOM 2075 C C . GLU A 1 269 ? 16.637 -15.365 15.671 1.00 90.56 269 GLU A C 1
ATOM 2077 O O . GLU A 1 269 ? 16.255 -14.882 16.743 1.00 90.56 269 GLU A O 1
ATOM 2082 N N . THR A 1 270 ? 16.064 -15.049 14.504 1.00 87.44 270 THR A N 1
ATOM 2083 C CA . THR A 1 270 ? 14.945 -14.108 14.378 1.00 87.44 270 THR A CA 1
ATOM 2084 C C . THR A 1 270 ? 13.711 -14.610 15.128 1.00 87.44 270 THR A C 1
ATOM 2086 O O . THR A 1 270 ? 13.010 -13.800 15.730 1.00 87.44 270 THR A O 1
ATOM 2089 N N . TYR A 1 271 ? 13.486 -15.927 15.224 1.00 88.44 271 TYR A N 1
ATOM 2090 C CA . TYR A 1 271 ? 12.395 -16.484 16.034 1.00 88.44 271 TYR A CA 1
ATOM 2091 C C . TYR A 1 271 ? 12.479 -16.061 17.506 1.00 88.44 271 TYR A C 1
ATOM 2093 O O . TYR A 1 271 ? 11.513 -15.549 18.077 1.00 88.44 271 TYR A O 1
ATOM 2101 N N . ALA A 1 272 ? 13.652 -16.236 18.119 1.00 89.44 272 ALA A N 1
ATOM 2102 C CA . ALA A 1 272 ? 13.863 -15.891 19.521 1.00 89.44 272 ALA A CA 1
ATOM 2103 C C . ALA A 1 272 ? 13.764 -14.375 19.750 1.00 89.44 272 ALA A C 1
ATOM 2105 O O . ALA A 1 272 ? 13.182 -13.933 20.741 1.00 89.44 272 ALA A O 1
ATOM 2106 N N . ARG A 1 273 ? 14.292 -13.573 18.815 1.00 87.25 273 ARG A N 1
ATOM 2107 C CA . ARG A 1 273 ? 14.217 -12.106 18.876 1.00 87.25 273 ARG A CA 1
ATOM 2108 C C . ARG A 1 273 ? 12.775 -11.608 18.794 1.00 87.25 273 ARG A C 1
ATOM 2110 O O . ARG A 1 273 ? 12.402 -10.763 19.599 1.00 87.25 273 ARG A O 1
ATOM 2117 N N . LEU A 1 274 ? 11.966 -12.160 17.887 1.00 82.06 274 LEU A N 1
ATOM 2118 C CA . LEU A 1 274 ? 10.541 -11.834 17.780 1.00 82.06 274 LEU A CA 1
ATOM 2119 C C . LEU A 1 274 ? 9.782 -12.208 19.061 1.00 82.06 274 LEU A C 1
ATOM 2121 O O . LEU A 1 274 ? 9.025 -11.393 19.574 1.00 82.06 274 LEU A O 1
ATOM 2125 N N . GLY A 1 275 ? 10.028 -13.395 19.630 1.00 82.06 275 GLY A N 1
ATOM 2126 C CA . GLY A 1 275 ? 9.399 -13.806 20.894 1.00 82.06 275 GLY A CA 1
ATOM 2127 C C . GLY A 1 275 ? 9.720 -12.866 22.063 1.00 82.06 275 GLY A C 1
ATOM 2128 O O . GLY A 1 275 ? 8.820 -12.456 22.799 1.00 82.06 275 GLY A O 1
ATOM 2129 N N . ASN A 1 276 ? 10.990 -12.469 22.199 1.00 85.75 276 ASN A N 1
ATOM 2130 C CA . ASN A 1 276 ? 11.421 -11.514 23.221 1.00 85.75 276 ASN A CA 1
ATOM 2131 C C . ASN A 1 276 ? 10.825 -10.120 23.001 1.00 85.75 276 ASN A C 1
ATOM 2133 O O . ASN A 1 276 ? 10.299 -9.537 23.945 1.00 85.75 276 ASN A O 1
ATOM 2137 N N . ASP A 1 277 ? 10.862 -9.614 21.768 1.00 81.50 277 ASP A N 1
ATOM 2138 C CA . ASP A 1 277 ? 10.275 -8.324 21.399 1.00 81.50 277 ASP A CA 1
ATOM 2139 C C . ASP A 1 277 ? 8.784 -8.265 21.751 1.00 81.50 277 ASP A C 1
ATOM 2141 O O . ASP A 1 277 ? 8.337 -7.337 22.425 1.00 81.50 277 ASP A O 1
ATOM 2145 N N . PHE A 1 278 ? 8.026 -9.299 21.378 1.00 74.94 278 PHE A N 1
ATOM 2146 C CA . PHE A 1 278 ? 6.602 -9.394 21.692 1.00 74.94 278 PHE A CA 1
ATOM 2147 C C . PHE A 1 278 ? 6.353 -9.397 23.195 1.00 74.94 278 PHE A C 1
ATOM 2149 O O . PHE A 1 278 ? 5.444 -8.720 23.667 1.00 74.94 278 PHE A O 1
ATOM 2156 N N . LYS A 1 279 ? 7.174 -10.117 23.967 1.00 81.19 279 LYS A N 1
ATOM 2157 C CA . LYS A 1 279 ? 7.061 -10.120 25.426 1.00 81.19 279 LYS A CA 1
ATOM 2158 C C . LYS A 1 279 ? 7.365 -8.741 26.014 1.00 81.19 279 LYS A C 1
ATOM 2160 O O . LYS A 1 279 ? 6.594 -8.261 26.840 1.00 81.19 279 LYS A O 1
ATOM 2165 N N . PHE A 1 280 ? 8.462 -8.102 25.614 1.00 82.06 280 PHE A N 1
ATOM 2166 C CA . PHE A 1 280 ? 8.884 -6.814 26.171 1.00 82.06 280 PHE A CA 1
ATOM 2167 C C . PHE A 1 280 ? 7.896 -5.685 25.874 1.00 82.06 280 PHE A C 1
ATOM 2169 O O . PHE A 1 280 ? 7.631 -4.872 26.756 1.00 82.06 280 PHE A O 1
ATOM 2176 N N . LYS A 1 281 ? 7.232 -5.708 24.716 1.00 74.81 281 LYS A N 1
ATOM 2177 C CA . LYS A 1 281 ? 6.166 -4.750 24.384 1.00 74.81 281 LYS A CA 1
ATOM 2178 C C . LYS A 1 281 ? 4.937 -4.854 25.295 1.00 74.81 281 LYS A C 1
ATOM 2180 O O . LYS A 1 281 ? 4.213 -3.874 25.454 1.00 74.81 281 LYS A O 1
ATOM 2185 N N . MET A 1 282 ? 4.736 -6.003 25.946 1.00 72.94 282 MET A N 1
ATOM 2186 C CA . MET A 1 282 ? 3.673 -6.215 26.938 1.00 72.94 282 MET A CA 1
ATOM 2187 C C . MET A 1 282 ? 4.036 -5.725 28.343 1.00 72.94 282 MET A C 1
ATOM 2189 O O . MET A 1 282 ? 3.201 -5.794 29.249 1.00 72.94 282 MET A O 1
ATOM 2193 N N . ALA A 1 283 ? 5.270 -5.270 28.554 1.00 80.69 283 ALA A N 1
ATOM 2194 C CA . ALA A 1 283 ? 5.740 -4.869 29.864 1.00 80.69 283 ALA A CA 1
ATOM 2195 C C . ALA A 1 283 ? 5.023 -3.609 30.369 1.00 80.69 283 ALA A C 1
ATOM 2197 O O . ALA A 1 283 ? 4.849 -2.620 29.657 1.00 80.69 283 ALA A O 1
ATOM 2198 N N . VAL A 1 284 ? 4.652 -3.633 31.645 1.00 81.75 284 VAL A N 1
ATOM 2199 C CA . VAL A 1 284 ? 4.101 -2.496 32.381 1.00 81.75 284 VAL A CA 1
ATOM 2200 C C . VAL A 1 284 ? 5.019 -2.216 33.573 1.00 81.75 284 VAL A C 1
ATOM 2202 O O . VAL A 1 284 ? 5.318 -3.154 34.321 1.00 81.75 284 VAL A O 1
ATOM 2205 N N . PRO A 1 285 ? 5.472 -0.963 33.774 1.00 81.81 285 PRO A N 1
ATOM 2206 C CA . PRO A 1 285 ? 6.263 -0.601 34.945 1.00 81.81 285 PRO A CA 1
ATOM 2207 C C . PRO A 1 285 ? 5.489 -0.897 36.228 1.00 81.81 285 PRO A C 1
ATOM 2209 O O . PRO A 1 285 ? 4.291 -0.606 36.318 1.00 81.81 285 PRO A O 1
ATOM 2212 N N . LYS A 1 286 ? 6.160 -1.451 37.236 1.00 80.94 286 LYS A N 1
ATOM 2213 C CA . LYS A 1 286 ? 5.564 -1.576 38.565 1.00 80.94 286 LYS A CA 1
ATOM 2214 C C . LYS A 1 286 ? 5.495 -0.190 39.230 1.00 80.94 286 LYS A C 1
ATOM 2216 O O . LYS A 1 286 ? 6.511 0.504 39.249 1.00 80.94 286 LYS A O 1
ATOM 2221 N N . PRO A 1 287 ? 4.339 0.224 39.787 1.00 73.38 287 PRO A N 1
ATOM 2222 C CA . PRO A 1 287 ? 4.187 1.550 40.396 1.00 73.38 287 PRO A CA 1
ATOM 2223 C C . PRO A 1 287 ? 5.175 1.828 41.536 1.00 73.38 287 PRO A C 1
ATOM 2225 O O . PRO A 1 287 ? 5.646 2.955 41.674 1.00 73.38 287 PRO A O 1
ATOM 2228 N N . ASP A 1 288 ? 5.509 0.795 42.314 1.00 80.38 288 ASP A N 1
ATOM 2229 C CA . ASP A 1 288 ? 6.260 0.925 43.568 1.00 80.38 288 ASP A CA 1
ATOM 2230 C C . ASP A 1 288 ? 7.735 0.491 43.459 1.00 80.38 288 ASP A C 1
ATOM 2232 O O . ASP A 1 288 ? 8.494 0.623 44.419 1.00 80.38 288 ASP A O 1
ATOM 2236 N N . GLU A 1 289 ? 8.168 -0.004 42.293 1.00 80.12 289 GLU A N 1
ATOM 2237 C CA . GLU A 1 289 ? 9.503 -0.585 42.082 1.00 80.12 289 GLU A CA 1
ATOM 2238 C C . GLU A 1 289 ? 10.136 -0.031 40.791 1.00 80.12 289 GLU A C 1
ATOM 2240 O O . GLU A 1 289 ? 9.930 -0.571 39.699 1.00 80.12 289 GLU A O 1
ATOM 2245 N N . PRO A 1 290 ? 10.910 1.070 40.880 1.00 74.38 290 PRO A N 1
ATOM 2246 C CA . PRO A 1 290 ? 11.566 1.671 39.723 1.00 74.38 290 PRO A CA 1
ATOM 2247 C C . PRO A 1 290 ? 12.503 0.680 39.018 1.00 74.38 290 PRO A C 1
ATOM 2249 O O . PRO A 1 290 ? 13.439 0.165 39.625 1.00 74.38 290 PRO A O 1
ATOM 2252 N N . GLY A 1 291 ? 12.275 0.451 37.723 1.00 74.69 291 GLY A N 1
ATOM 2253 C CA . GLY A 1 291 ? 13.067 -0.476 36.903 1.00 74.69 291 GLY A CA 1
ATOM 2254 C C . GLY A 1 291 ? 12.560 -1.921 36.903 1.00 74.69 291 GLY A C 1
ATOM 2255 O O . GLY A 1 291 ? 13.073 -2.735 36.139 1.00 74.69 291 GLY A O 1
ATOM 2256 N N . GLU A 1 292 ? 11.536 -2.244 37.697 1.00 84.25 292 GLU A N 1
ATOM 2257 C CA . GLU A 1 292 ? 10.861 -3.535 37.614 1.00 84.25 292 GLU A CA 1
ATOM 2258 C C . GLU A 1 292 ? 9.616 -3.470 36.729 1.00 84.25 292 GLU A C 1
ATOM 2260 O O . GLU A 1 292 ? 8.836 -2.513 36.742 1.00 84.25 292 GLU A O 1
ATOM 2265 N N . PHE A 1 293 ? 9.414 -4.541 35.964 1.00 85.44 293 PHE A N 1
ATOM 2266 C CA . PHE A 1 293 ? 8.319 -4.668 35.016 1.00 85.44 293 PHE A CA 1
ATOM 2267 C C . PHE A 1 293 ? 7.524 -5.935 35.286 1.00 85.44 293 PHE A C 1
ATOM 2269 O O . PHE A 1 293 ? 8.059 -6.967 35.692 1.00 85.44 293 PHE A O 1
ATOM 2276 N N . ARG A 1 294 ? 6.229 -5.855 35.009 1.00 86.06 294 ARG A N 1
ATOM 2277 C CA . ARG A 1 294 ? 5.307 -6.990 35.009 1.00 86.06 294 ARG A CA 1
ATOM 2278 C C . ARG A 1 294 ? 4.614 -7.098 33.659 1.00 86.06 294 ARG A C 1
ATOM 2280 O O . ARG A 1 294 ? 4.601 -6.138 32.896 1.00 86.06 294 ARG A O 1
ATOM 2287 N N . TYR A 1 295 ? 4.019 -8.251 33.380 1.00 85.25 295 TYR A N 1
ATOM 2288 C CA . TYR A 1 295 ? 3.407 -8.554 32.083 1.00 85.25 295 TYR A CA 1
ATOM 2289 C C . TYR A 1 295 ? 1.924 -8.905 32.265 1.00 85.25 295 TYR A C 1
ATOM 2291 O O . TYR A 1 295 ? 1.547 -10.058 32.067 1.00 85.25 295 TYR A O 1
ATOM 2299 N N . PRO A 1 296 ? 1.090 -7.958 32.724 1.00 76.50 296 PRO A N 1
ATOM 2300 C CA . PRO A 1 296 ? -0.279 -8.253 33.112 1.00 76.50 296 PRO A CA 1
ATOM 2301 C C . PRO A 1 296 ? -1.165 -8.490 31.886 1.00 76.50 296 PRO A C 1
ATOM 2303 O O . PRO A 1 296 ? -1.042 -7.816 30.858 1.00 76.50 296 PRO A O 1
ATOM 2306 N N . ILE A 1 297 ? -2.108 -9.411 32.033 1.00 66.69 297 ILE A N 1
ATOM 2307 C CA . ILE A 1 297 ? -3.283 -9.550 31.180 1.00 66.69 297 ILE A CA 1
ATOM 2308 C C . ILE A 1 297 ? -4.363 -8.701 31.846 1.00 66.69 297 ILE A C 1
ATOM 2310 O O . ILE A 1 297 ? -4.713 -8.951 32.994 1.00 66.69 297 ILE A O 1
ATOM 2314 N N . MET A 1 298 ? -4.846 -7.670 31.161 1.00 59.81 298 MET A N 1
ATOM 2315 C CA . MET A 1 298 ? -5.875 -6.769 31.697 1.00 59.81 298 MET A CA 1
ATOM 2316 C C . MET A 1 298 ? -7.254 -7.166 31.155 1.00 59.81 298 MET A C 1
ATOM 2318 O O . MET A 1 298 ? -7.304 -7.715 30.064 1.00 59.81 298 MET A O 1
ATOM 2322 N N . ASP A 1 299 ? -8.337 -6.868 31.869 1.00 52.16 299 ASP A N 1
ATOM 2323 C CA . ASP A 1 299 ? -9.720 -6.788 31.389 1.00 52.16 299 ASP A CA 1
ATOM 2324 C C . ASP A 1 299 ? -10.290 -5.422 31.800 1.00 52.16 299 ASP A C 1
ATOM 2326 O O . ASP A 1 299 ? -10.587 -5.167 32.966 1.00 52.16 299 ASP A O 1
ATOM 2330 N N . GLY A 1 300 ? -10.335 -4.481 30.856 1.00 54.75 300 GLY A N 1
ATOM 2331 C CA . GLY A 1 300 ? -10.563 -3.071 31.172 1.00 54.75 300 GLY A CA 1
ATOM 2332 C C . GLY A 1 300 ? -9.451 -2.514 32.070 1.00 54.75 300 GLY A C 1
ATOM 2333 O O . GLY A 1 300 ? -8.286 -2.486 31.665 1.00 54.75 300 GLY A O 1
ATOM 2334 N N . ASP A 1 301 ? -9.826 -2.071 33.270 1.00 56.03 301 ASP A N 1
ATOM 2335 C CA . ASP A 1 301 ? -8.897 -1.586 34.299 1.00 56.03 301 ASP A CA 1
ATOM 2336 C C . ASP A 1 301 ? -8.440 -2.698 35.266 1.00 56.03 301 ASP A C 1
ATOM 2338 O O . ASP A 1 301 ? -7.499 -2.487 36.035 1.00 56.03 301 ASP A O 1
ATOM 2342 N N . ASP A 1 302 ? -9.057 -3.883 35.209 1.00 55.53 302 ASP A N 1
ATOM 2343 C CA . ASP A 1 302 ? -8.775 -4.996 36.114 1.00 55.53 302 ASP A CA 1
ATOM 2344 C C . ASP A 1 302 ? -7.660 -5.890 35.559 1.00 55.53 302 ASP A C 1
ATOM 2346 O O . ASP A 1 302 ? -7.549 -6.111 34.358 1.00 55.53 302 ASP A O 1
ATOM 2350 N N . GLU A 1 303 ? -6.800 -6.423 36.422 1.00 70.62 303 GLU A N 1
ATOM 2351 C CA . GLU A 1 303 ? -5.795 -7.413 36.029 1.00 70.62 303 GLU A CA 1
ATOM 2352 C C . GLU A 1 303 ? -6.356 -8.817 36.220 1.00 70.62 303 GLU A C 1
ATOM 2354 O O . GLU A 1 303 ? -6.740 -9.202 37.321 1.00 70.62 303 GLU A O 1
ATOM 2359 N N . VAL A 1 304 ? -6.380 -9.586 35.139 1.00 65.00 304 VAL A N 1
ATOM 2360 C CA . VAL A 1 304 ? -6.991 -10.916 35.084 1.00 65.00 304 VAL A CA 1
ATOM 2361 C C . VAL A 1 304 ? -5.973 -12.032 34.867 1.00 65.00 304 VAL A C 1
ATOM 2363 O O . VAL A 1 304 ? -6.346 -13.191 34.724 1.00 65.00 304 VAL A O 1
ATOM 2366 N N . GLY A 1 305 ? -4.678 -11.723 34.834 1.00 74.62 305 GLY A N 1
ATOM 2367 C CA . GLY A 1 305 ? -3.629 -12.728 34.688 1.00 74.62 305 GLY A CA 1
ATOM 2368 C C . GLY A 1 305 ? -2.262 -12.143 34.370 1.00 74.62 305 GLY A C 1
ATOM 2369 O O . GLY A 1 305 ? -2.075 -10.928 34.361 1.00 74.62 305 GLY A O 1
ATOM 2370 N N . VAL A 1 306 ? -1.299 -13.015 34.075 1.00 83.38 306 VAL A N 1
ATOM 2371 C CA . VAL A 1 306 ? 0.088 -12.641 33.775 1.00 83.38 306 VAL A CA 1
ATOM 2372 C C . VAL A 1 306 ? 0.632 -13.470 32.614 1.00 83.38 306 VAL A C 1
ATOM 2374 O O . VAL A 1 306 ? 0.487 -14.688 32.565 1.00 83.38 306 VAL A O 1
ATOM 2377 N N . ILE A 1 307 ? 1.324 -12.816 31.684 1.00 81.75 307 ILE A N 1
ATOM 2378 C CA . ILE A 1 307 ? 2.071 -13.470 30.609 1.00 81.75 307 ILE A CA 1
ATOM 2379 C C . ILE A 1 307 ? 3.423 -13.935 31.155 1.00 81.75 307 ILE A C 1
ATOM 2381 O O . ILE A 1 307 ? 4.268 -13.134 31.562 1.00 81.75 307 ILE A O 1
ATOM 2385 N N . LYS A 1 308 ? 3.670 -15.243 31.102 1.00 85.62 308 LYS A N 1
ATOM 2386 C CA . LYS A 1 308 ? 4.953 -15.849 31.480 1.00 85.62 308 LYS A CA 1
ATOM 2387 C C . LYS A 1 308 ? 5.962 -15.786 30.340 1.00 85.62 308 LYS A C 1
ATOM 2389 O O . LYS A 1 308 ? 7.145 -15.498 30.560 1.00 85.62 308 LYS A O 1
ATOM 2394 N N . GLY A 1 309 ? 5.515 -16.024 29.110 1.00 85.69 309 GLY A N 1
ATOM 2395 C CA . GLY A 1 309 ? 6.392 -16.049 27.949 1.00 85.69 309 GLY A CA 1
ATOM 2396 C C . GLY A 1 309 ? 5.653 -16.002 26.623 1.00 85.69 309 GLY A C 1
ATOM 2397 O O . GLY A 1 309 ? 4.490 -16.374 26.525 1.00 85.69 309 GLY A O 1
ATOM 2398 N N . ILE A 1 310 ? 6.371 -15.548 25.602 1.00 83.69 310 ILE A N 1
ATOM 2399 C CA . ILE A 1 310 ? 5.940 -15.591 24.211 1.00 83.69 310 ILE A CA 1
ATOM 2400 C C . ILE A 1 310 ? 7.082 -16.221 23.429 1.00 83.69 310 ILE A C 1
ATOM 2402 O O . ILE A 1 310 ? 8.235 -15.818 23.580 1.00 83.69 310 ILE A O 1
ATOM 2406 N N . SER A 1 311 ? 6.773 -17.229 22.624 1.00 89.06 311 SER A N 1
ATOM 2407 C CA . SER A 1 311 ? 7.750 -17.869 21.749 1.00 89.06 311 SER A CA 1
ATOM 2408 C C . SER A 1 311 ? 7.235 -17.906 20.322 1.00 89.06 311 SER A C 1
ATOM 2410 O O . SER A 1 311 ? 6.047 -18.106 20.094 1.00 89.06 311 SER A O 1
ATOM 2412 N N . VAL A 1 312 ? 8.139 -17.709 19.368 1.00 85.75 312 VAL A N 1
ATOM 2413 C CA . VAL A 1 312 ? 7.880 -17.898 17.940 1.00 85.75 312 VAL A CA 1
ATOM 2414 C C . VAL A 1 312 ? 8.698 -19.107 17.507 1.00 85.75 312 VAL A C 1
ATOM 2416 O O . VAL A 1 312 ? 9.868 -19.198 17.871 1.00 85.75 312 VAL A O 1
ATOM 2419 N N . ARG A 1 313 ? 8.098 -20.072 16.810 1.00 89.94 313 ARG A N 1
ATOM 2420 C CA . ARG A 1 313 ? 8.771 -21.325 16.436 1.00 89.94 313 ARG A CA 1
ATOM 2421 C C . ARG A 1 313 ? 8.067 -22.044 15.286 1.00 89.94 313 ARG A C 1
ATOM 2423 O O . ARG A 1 313 ? 6.859 -21.879 15.136 1.00 89.94 313 ARG A O 1
ATOM 2430 N N . PRO A 1 314 ? 8.775 -22.879 14.510 1.00 90.94 314 PRO A N 1
ATOM 2431 C CA . PRO A 1 314 ? 8.120 -23.803 13.593 1.00 90.94 314 PRO A CA 1
ATOM 2432 C C . PRO A 1 314 ? 7.252 -24.808 14.365 1.00 90.94 314 PRO A C 1
ATOM 2434 O O . PRO A 1 314 ? 7.600 -25.240 15.471 1.00 90.94 314 PRO A O 1
ATOM 2437 N N . GLU A 1 315 ? 6.134 -25.212 13.774 1.00 89.94 315 GLU A N 1
ATOM 2438 C CA . GLU A 1 315 ? 5.351 -26.334 14.278 1.00 89.94 315 GLU A CA 1
ATOM 2439 C C . GLU A 1 315 ? 6.056 -27.664 13.985 1.00 89.94 315 GLU A C 1
ATOM 2441 O O . GLU A 1 315 ? 6.591 -27.897 12.898 1.00 89.94 315 GLU A O 1
ATOM 2446 N N . VAL A 1 316 ? 6.033 -28.551 14.980 1.00 86.75 316 VAL A N 1
ATOM 2447 C CA . VAL A 1 316 ? 6.659 -29.871 14.920 1.00 86.75 316 VAL A CA 1
ATOM 2448 C C . VAL A 1 316 ? 5.578 -30.939 15.050 1.00 86.75 316 VAL A C 1
ATOM 2450 O O . VAL A 1 316 ? 4.871 -30.995 16.056 1.00 86.75 316 VAL A O 1
ATOM 2453 N N . GLY A 1 317 ? 5.467 -31.794 14.038 1.00 77.94 317 GLY A N 1
ATOM 2454 C CA . GLY A 1 317 ? 4.592 -32.958 14.019 1.00 77.94 317 GLY A CA 1
ATOM 2455 C C . GLY A 1 317 ? 5.095 -34.092 14.916 1.00 77.94 317 GLY A C 1
ATOM 2456 O O . GLY A 1 317 ? 6.293 -34.242 15.175 1.00 77.94 317 GLY A O 1
ATOM 2457 N N . ALA A 1 318 ? 4.166 -34.923 15.391 1.00 71.75 318 ALA A N 1
ATOM 2458 C CA . ALA A 1 318 ? 4.477 -36.061 16.249 1.00 71.75 318 ALA A CA 1
ATOM 2459 C C . ALA A 1 318 ? 5.106 -37.222 15.450 1.00 71.75 318 ALA A C 1
ATOM 2461 O O . ALA A 1 318 ? 4.480 -37.778 14.551 1.00 71.75 318 ALA A O 1
ATOM 2462 N N . GLY A 1 319 ? 6.328 -37.624 15.814 1.00 65.94 319 GLY A N 1
ATOM 2463 C CA . GLY A 1 319 ? 7.013 -38.797 15.260 1.00 65.94 319 GLY A CA 1
ATOM 2464 C C . GLY A 1 319 ? 8.536 -38.742 15.461 1.00 65.94 319 GLY A C 1
ATOM 2465 O O . GLY A 1 319 ? 9.080 -37.653 15.627 1.00 65.94 319 GLY A O 1
ATOM 2466 N N . PRO A 1 320 ? 9.246 -39.887 15.493 1.00 62.94 320 PRO A N 1
ATOM 2467 C CA . PRO A 1 320 ? 10.702 -39.929 15.400 1.00 62.94 320 PRO A CA 1
ATOM 2468 C C . PRO A 1 320 ? 11.149 -40.264 13.957 1.00 62.94 320 PRO A C 1
ATOM 2470 O O . PRO A 1 320 ? 10.850 -41.362 13.482 1.00 62.94 320 PRO A O 1
ATOM 2473 N N . PRO A 1 321 ? 11.902 -39.388 13.263 1.00 73.12 321 PRO A N 1
ATOM 2474 C CA . PRO A 1 321 ? 12.339 -38.054 13.683 1.00 73.12 321 PRO A CA 1
ATOM 2475 C C . PRO A 1 321 ? 11.205 -37.010 13.615 1.00 73.12 321 PRO A C 1
ATOM 2477 O O . PRO A 1 321 ? 10.255 -37.199 12.850 1.00 73.12 321 PRO A O 1
ATOM 2480 N N . PRO A 1 322 ? 11.298 -35.916 14.396 1.00 72.31 322 PRO A N 1
ATOM 2481 C CA . PRO A 1 322 ? 10.342 -34.816 14.321 1.00 72.31 322 PRO A CA 1
ATOM 2482 C C . PRO A 1 322 ? 10.295 -34.254 12.896 1.00 72.31 322 PRO A C 1
ATOM 2484 O O . PRO A 1 322 ? 11.334 -34.022 12.280 1.00 72.31 322 PRO A O 1
ATOM 2487 N N . THR A 1 323 ? 9.086 -34.054 12.376 1.00 82.25 323 THR A N 1
ATOM 2488 C CA . THR A 1 323 ? 8.841 -33.469 11.049 1.00 82.25 323 THR A CA 1
ATOM 2489 C C . THR A 1 323 ? 8.245 -32.078 11.215 1.00 82.25 323 THR A C 1
ATOM 2491 O O . THR A 1 323 ? 7.483 -31.846 12.150 1.00 82.25 323 THR A O 1
ATOM 2494 N N . PHE A 1 324 ? 8.604 -31.137 10.345 1.00 85.75 324 PHE A N 1
ATOM 2495 C CA . PHE A 1 324 ? 8.033 -29.789 10.359 1.00 85.75 324 PHE A CA 1
ATOM 2496 C C . PHE A 1 324 ? 6.817 -29.731 9.436 1.00 85.75 324 PHE A C 1
ATOM 2498 O O . PHE A 1 324 ? 6.852 -30.290 8.341 1.00 85.75 324 PHE A O 1
ATOM 2505 N N . THR A 1 325 ? 5.748 -29.062 9.866 1.00 83.88 325 THR A N 1
ATOM 2506 C CA . THR A 1 325 ? 4.507 -28.923 9.078 1.00 83.88 325 THR A CA 1
ATOM 2507 C C . THR A 1 325 ? 4.506 -27.676 8.187 1.00 83.88 325 THR A C 1
ATOM 2509 O O . THR A 1 325 ? 3.491 -27.373 7.570 1.00 83.88 325 THR A O 1
ATOM 2512 N N . ASN A 1 326 ? 5.631 -26.948 8.113 1.00 85.75 326 ASN A N 1
ATOM 2513 C CA . ASN A 1 326 ? 5.753 -25.641 7.454 1.00 85.75 326 ASN A CA 1
ATOM 2514 C C . ASN A 1 326 ? 4.776 -24.576 7.991 1.00 85.75 326 ASN A C 1
ATOM 2516 O O . ASN A 1 326 ? 4.452 -23.612 7.304 1.00 85.75 326 ASN A O 1
ATOM 2520 N N . VAL A 1 327 ? 4.343 -24.728 9.243 1.00 86.38 327 VAL A N 1
ATOM 2521 C CA . VAL A 1 327 ? 3.502 -23.764 9.959 1.00 86.38 327 VAL A CA 1
ATOM 2522 C C . VAL A 1 327 ? 4.369 -22.967 10.929 1.00 86.38 327 VAL A C 1
ATOM 2524 O O . VAL A 1 327 ? 5.180 -23.537 11.666 1.00 86.38 327 VAL A O 1
ATOM 2527 N N . LEU A 1 328 ? 4.189 -21.645 10.957 1.00 84.62 328 LEU A N 1
ATOM 2528 C CA . LEU A 1 328 ? 4.828 -20.777 11.947 1.00 84.62 328 LEU A CA 1
ATOM 2529 C C . LEU A 1 328 ? 3.897 -20.582 13.145 1.00 84.62 328 LEU A C 1
ATOM 2531 O O . LEU A 1 328 ? 2.759 -20.160 12.977 1.00 84.62 328 LEU A O 1
ATOM 2535 N N . VAL A 1 329 ? 4.373 -20.858 14.357 1.00 86.44 329 VAL A N 1
ATOM 2536 C CA . VAL A 1 329 ? 3.569 -20.787 15.583 1.00 86.44 329 VAL A CA 1
ATOM 2537 C C . VAL A 1 329 ? 4.074 -19.675 16.488 1.00 86.44 329 VAL A C 1
ATOM 2539 O O . VAL A 1 329 ? 5.253 -19.653 16.844 1.00 86.44 329 VAL A O 1
ATOM 2542 N N . ILE A 1 330 ? 3.168 -18.795 16.915 1.00 83.00 330 ILE A N 1
ATOM 2543 C CA . ILE A 1 330 ? 3.356 -17.970 18.111 1.00 83.00 330 ILE A CA 1
ATOM 2544 C C . ILE A 1 330 ? 2.636 -18.655 19.268 1.00 83.00 330 ILE A C 1
ATOM 2546 O O . ILE A 1 330 ? 1.429 -18.860 19.218 1.00 83.00 330 ILE A O 1
ATOM 2550 N N . ASP A 1 331 ? 3.376 -19.001 20.311 1.00 85.25 331 ASP A N 1
ATOM 2551 C CA . ASP A 1 331 ? 2.871 -19.641 21.522 1.00 85.25 331 ASP A CA 1
ATOM 2552 C C . ASP A 1 331 ? 3.002 -18.656 22.686 1.00 85.25 331 ASP A C 1
ATOM 2554 O O . ASP A 1 331 ? 4.115 -18.297 23.093 1.00 85.25 331 ASP A O 1
ATOM 2558 N N . ILE A 1 332 ? 1.853 -18.177 23.162 1.00 81.25 332 ILE A N 1
ATOM 2559 C CA . ILE A 1 332 ? 1.721 -17.270 24.299 1.00 81.25 332 ILE A CA 1
ATOM 2560 C C . ILE A 1 332 ? 1.335 -18.103 25.516 1.00 81.25 332 ILE A C 1
ATOM 2562 O O . ILE A 1 332 ? 0.243 -18.665 25.579 1.00 81.25 332 ILE A O 1
ATOM 2566 N N . HIS A 1 333 ? 2.234 -18.141 26.492 1.00 86.56 333 HIS A N 1
ATOM 2567 C CA . HIS A 1 333 ? 2.072 -18.866 27.744 1.00 86.56 333 HIS A CA 1
ATOM 2568 C C . HIS A 1 333 ? 1.879 -17.881 28.897 1.00 86.56 333 HIS A C 1
ATOM 2570 O O . HIS A 1 333 ? 2.676 -16.952 29.077 1.00 86.56 333 HIS A O 1
ATOM 2576 N N . GLY A 1 334 ? 0.850 -18.105 29.708 1.00 83.06 334 GLY A N 1
ATOM 2577 C CA . GLY A 1 334 ? 0.567 -17.301 30.890 1.00 83.06 334 GLY A CA 1
ATOM 2578 C C . GLY A 1 334 ? -0.282 -18.028 31.923 1.00 83.06 334 GLY A C 1
ATOM 2579 O O . GLY A 1 334 ? -0.638 -19.191 31.750 1.00 83.06 334 GLY A O 1
ATOM 2580 N N . GLU A 1 335 ? -0.598 -17.301 32.987 1.00 81.31 335 GLU A N 1
ATOM 2581 C CA . GLU A 1 335 ? -1.522 -17.689 34.053 1.00 81.31 335 GLU A CA 1
ATOM 2582 C C . GLU A 1 335 ? -2.726 -16.751 34.043 1.00 81.31 335 GLU A C 1
ATOM 2584 O O . GLU A 1 335 ? -2.586 -15.554 33.774 1.00 81.31 335 GLU A O 1
ATOM 2589 N N . TYR A 1 336 ? -3.901 -17.285 34.363 1.00 69.44 336 TYR A N 1
ATOM 2590 C CA . TYR A 1 336 ? -5.107 -16.491 34.584 1.00 69.44 336 TYR A CA 1
ATOM 2591 C C . TYR A 1 336 ? -5.379 -16.364 36.084 1.00 69.44 336 TYR A C 1
ATOM 2593 O O . TYR A 1 336 ? -5.404 -17.373 36.778 1.00 69.44 336 TYR A O 1
ATOM 2601 N N . ALA A 1 337 ? -5.604 -15.152 36.585 1.00 67.62 337 ALA A N 1
ATOM 2602 C CA . ALA A 1 337 ? -5.896 -14.917 37.993 1.00 67.62 337 ALA A CA 1
ATOM 2603 C C . ALA A 1 337 ? -7.365 -15.262 38.290 1.00 67.62 337 ALA A C 1
ATOM 2605 O O . ALA A 1 337 ? -8.274 -14.620 37.757 1.00 67.62 337 ALA A O 1
ATOM 2606 N N . ILE A 1 338 ? -7.619 -16.270 39.132 1.00 61.62 338 ILE A N 1
ATOM 2607 C CA . ILE A 1 338 ? -8.981 -16.624 39.569 1.00 61.62 338 ILE A CA 1
ATOM 2608 C C . ILE A 1 338 ? -9.115 -16.383 41.069 1.00 61.62 338 ILE A C 1
ATOM 2610 O O . ILE A 1 338 ? -8.507 -17.073 41.888 1.00 61.62 338 ILE A O 1
ATOM 2614 N N . GLU A 1 339 ? -9.988 -15.445 41.446 1.00 53.81 339 GLU A N 1
ATOM 2615 C CA . GLU A 1 339 ? -10.271 -15.173 42.854 1.00 53.81 339 GLU A CA 1
ATOM 2616 C C . GLU A 1 339 ? -10.687 -16.450 43.600 1.00 53.81 339 GLU A C 1
ATOM 2618 O O . GLU A 1 339 ? -11.688 -17.095 43.281 1.00 53.81 339 GLU A O 1
ATOM 2623 N N . ASN A 1 340 ? -9.938 -16.776 44.657 1.00 50.19 340 ASN A N 1
ATOM 2624 C CA . ASN A 1 340 ? -10.177 -17.922 45.540 1.00 50.19 340 ASN A CA 1
ATOM 2625 C C . ASN A 1 340 ? -10.039 -19.307 44.875 1.00 50.19 340 ASN A C 1
ATOM 2627 O O . ASN A 1 340 ? -10.560 -20.291 45.411 1.00 50.19 340 ASN A O 1
ATOM 2631 N N . PHE A 1 341 ? -9.329 -19.412 43.747 1.00 59.94 341 PHE A N 1
ATOM 2632 C CA . PHE A 1 341 ? -9.022 -20.688 43.097 1.00 59.94 341 PHE A CA 1
ATOM 2633 C C . PHE A 1 341 ? -7.540 -20.789 42.695 1.00 59.94 341 PHE A C 1
ATOM 2635 O O . PHE A 1 341 ? -6.740 -19.921 43.023 1.00 59.94 341 PHE A O 1
ATOM 2642 N N . PHE A 1 342 ? -7.156 -21.895 42.051 1.00 62.16 342 PHE A N 1
ATOM 2643 C CA . PHE A 1 342 ? -5.839 -22.023 41.424 1.00 62.16 342 PHE A CA 1
ATOM 2644 C C . PHE A 1 342 ? -5.817 -21.239 40.114 1.00 62.16 342 PHE A C 1
ATOM 2646 O O . PHE A 1 342 ? -6.749 -21.392 39.326 1.00 62.16 342 PHE A O 1
ATOM 2653 N N . ASP A 1 343 ? -4.744 -20.488 39.877 1.00 68.44 343 ASP A N 1
ATOM 2654 C CA . ASP A 1 343 ? -4.513 -19.761 38.628 1.00 68.44 343 ASP A CA 1
ATOM 2655 C C . ASP A 1 343 ? -4.118 -20.758 37.526 1.00 68.44 343 ASP A C 1
ATOM 2657 O O . ASP A 1 343 ? -3.043 -21.364 37.607 1.00 68.44 343 ASP A O 1
ATOM 2661 N N . PRO A 1 344 ? -4.980 -21.038 36.529 1.00 69.44 344 PRO A N 1
ATOM 2662 C CA . PRO A 1 344 ? -4.657 -22.031 35.521 1.00 69.44 344 PRO A CA 1
ATOM 2663 C C . PRO A 1 344 ? -3.627 -21.490 34.530 1.00 69.44 344 PRO A C 1
ATOM 2665 O O . PRO A 1 344 ? -3.768 -20.385 34.001 1.00 69.44 344 PRO A O 1
ATOM 2668 N N . ASP A 1 345 ? -2.648 -22.334 34.207 1.00 76.75 345 ASP A N 1
ATOM 2669 C CA . ASP A 1 345 ? -1.790 -22.129 33.046 1.00 76.75 345 ASP A CA 1
ATOM 2670 C C . ASP A 1 345 ? -2.603 -22.277 31.752 1.00 76.75 345 ASP A C 1
ATOM 2672 O O . ASP A 1 345 ? -3.449 -23.178 31.620 1.00 76.75 345 ASP A O 1
ATOM 2676 N N . PHE A 1 346 ? -2.301 -21.422 30.778 1.00 72.38 346 PHE A N 1
ATOM 2677 C CA . PHE A 1 346 ? -2.830 -21.510 29.422 1.00 72.38 346 PHE A CA 1
ATOM 2678 C C . PHE A 1 346 ? -1.720 -21.379 28.379 1.00 72.38 346 PHE A C 1
ATOM 2680 O O . PHE A 1 346 ? -0.731 -20.669 28.578 1.00 72.38 346 PHE A O 1
ATOM 2687 N N . HIS A 1 347 ? -1.934 -22.027 27.235 1.00 77.94 347 HIS A N 1
ATOM 2688 C CA . HIS A 1 347 ? -1.152 -21.831 26.021 1.00 77.94 347 HIS A CA 1
ATOM 2689 C C . HIS A 1 347 ? -2.073 -21.392 24.890 1.00 77.94 347 HIS A C 1
ATOM 2691 O O . HIS A 1 347 ? -2.908 -22.166 24.424 1.00 77.94 347 HIS A O 1
ATOM 2697 N N . MET A 1 348 ? -1.913 -20.152 24.439 1.00 72.25 348 MET A N 1
ATOM 2698 C CA . MET A 1 348 ? -2.588 -19.642 23.253 1.00 72.25 348 MET A CA 1
ATOM 2699 C C . MET A 1 348 ? -1.635 -19.740 22.067 1.00 72.25 348 MET A C 1
ATOM 2701 O O . MET A 1 348 ? -0.641 -19.016 21.990 1.00 72.25 348 MET A O 1
ATOM 2705 N N . LYS A 1 349 ? -1.946 -20.649 21.146 1.00 77.62 349 LYS A N 1
ATOM 2706 C CA . LYS A 1 349 ? -1.194 -20.881 19.918 1.00 77.62 349 LYS A CA 1
ATOM 2707 C C . LYS A 1 349 ? -1.884 -20.184 18.758 1.00 77.62 349 LYS A C 1
ATOM 2709 O O . LYS A 1 349 ? -3.055 -20.421 18.470 1.00 77.62 349 LYS A O 1
ATOM 2714 N N . ILE A 1 350 ? -1.112 -19.350 18.082 1.00 73.62 350 ILE A N 1
ATOM 2715 C CA . ILE A 1 350 ? -1.466 -18.697 16.830 1.00 73.62 350 ILE A CA 1
ATOM 2716 C C . ILE A 1 350 ? -0.636 -19.377 15.750 1.00 73.62 350 ILE A C 1
ATOM 2718 O O . ILE A 1 350 ? 0.593 -19.294 15.779 1.00 73.62 350 ILE A O 1
ATOM 2722 N N . ARG A 1 351 ? -1.288 -20.060 14.815 1.00 76.38 351 ARG A N 1
ATOM 2723 C CA . ARG A 1 351 ? -0.641 -20.784 13.720 1.00 76.38 351 ARG A CA 1
ATOM 2724 C C . ARG A 1 351 ? -0.797 -19.998 12.429 1.00 76.38 351 ARG A C 1
ATOM 2726 O O . ARG A 1 351 ? -1.922 -19.778 12.008 1.00 76.38 351 ARG A O 1
ATOM 2733 N N . LEU A 1 352 ? 0.305 -19.612 11.792 1.00 75.44 352 LEU A N 1
ATOM 2734 C CA . LEU A 1 352 ? 0.307 -19.132 10.412 1.00 75.44 352 LEU A CA 1
ATOM 2735 C C . LEU A 1 352 ? 0.510 -20.323 9.479 1.00 75.44 352 LEU A C 1
ATOM 2737 O O . LEU A 1 352 ? 1.611 -20.881 9.399 1.00 75.44 352 LEU A O 1
ATOM 2741 N N . VAL A 1 353 ? -0.556 -20.710 8.793 1.00 80.44 353 VAL A N 1
ATOM 2742 C CA . VAL A 1 353 ? -0.582 -21.834 7.863 1.00 80.44 353 VAL A CA 1
ATOM 2743 C C . VAL A 1 353 ? -0.467 -21.278 6.447 1.00 80.44 353 VAL A C 1
ATOM 2745 O O . VAL A 1 353 ? -1.317 -20.491 6.044 1.00 80.44 353 VAL A O 1
ATOM 2748 N N . PRO A 1 354 ? 0.557 -21.640 5.666 1.00 77.69 354 PRO A N 1
ATOM 2749 C CA . PRO A 1 354 ? 0.625 -21.202 4.282 1.00 77.69 354 PRO A CA 1
ATOM 2750 C C . PRO A 1 354 ? -0.537 -21.784 3.470 1.00 77.69 354 PRO A C 1
ATOM 2752 O O . PRO A 1 354 ? -0.878 -22.960 3.599 1.00 77.69 354 PRO A O 1
ATOM 2755 N N . THR A 1 355 ? -1.133 -20.961 2.615 1.00 76.69 355 THR A N 1
ATOM 2756 C CA . THR A 1 355 ? -2.248 -21.332 1.741 1.00 76.69 355 THR A CA 1
ATOM 2757 C C . THR A 1 355 ? -2.039 -20.800 0.332 1.00 76.69 355 THR A C 1
ATOM 2759 O O . THR A 1 355 ? -1.261 -19.876 0.095 1.00 76.69 355 THR A O 1
ATOM 2762 N N . VAL A 1 356 ? -2.734 -21.416 -0.618 1.00 72.31 356 VAL A N 1
ATOM 2763 C CA . VAL A 1 356 ? -2.684 -21.051 -2.031 1.00 72.31 356 VAL A CA 1
ATOM 2764 C C . VAL A 1 356 ? -4.103 -20.703 -2.466 1.00 72.31 356 VAL A C 1
ATOM 2766 O O . VAL A 1 356 ? -5.007 -21.532 -2.352 1.00 72.31 356 VAL A O 1
ATOM 2769 N N . GLY A 1 357 ? -4.304 -19.461 -2.907 1.00 67.06 357 GLY A N 1
ATOM 2770 C CA . GLY A 1 357 ? -5.586 -18.959 -3.398 1.00 67.06 357 GLY A CA 1
ATOM 2771 C C . GLY A 1 357 ? -5.951 -19.492 -4.788 1.00 67.06 357 GLY A C 1
ATOM 2772 O O . GLY A 1 357 ? -5.177 -20.203 -5.427 1.00 67.06 357 GLY A O 1
ATOM 2773 N N . GLU A 1 358 ? -7.128 -19.103 -5.292 1.00 60.06 358 GLU A N 1
ATOM 2774 C CA . GLU A 1 358 ? -7.710 -19.622 -6.549 1.00 60.06 358 GLU A CA 1
ATOM 2775 C C . GLU A 1 358 ? -6.829 -19.410 -7.800 1.00 60.06 358 GLU A C 1
ATOM 2777 O O . GLU A 1 358 ? -6.945 -20.166 -8.760 1.00 60.06 358 GLU A O 1
ATOM 2782 N N . ASN A 1 359 ? -5.898 -18.449 -7.765 1.00 64.38 359 ASN A N 1
ATOM 2783 C CA . ASN A 1 359 ? -4.970 -18.134 -8.860 1.00 64.38 359 ASN A CA 1
ATOM 2784 C C . ASN A 1 359 ? -3.523 -18.604 -8.604 1.00 64.38 359 ASN A C 1
ATOM 2786 O O . ASN A 1 359 ? -2.592 -18.066 -9.198 1.00 64.38 359 ASN A O 1
ATOM 2790 N N . GLY A 1 360 ? -3.300 -19.532 -7.668 1.00 71.56 360 GLY A N 1
ATOM 2791 C CA . GLY A 1 360 ? -1.943 -19.931 -7.261 1.00 71.56 360 GLY A CA 1
ATOM 2792 C C . GLY A 1 360 ? -1.244 -18.906 -6.357 1.00 71.56 360 GLY A C 1
ATOM 2793 O O . GLY A 1 360 ? -0.109 -19.122 -5.932 1.00 71.56 360 GLY A O 1
ATOM 2794 N N . LEU A 1 361 ? -1.916 -17.786 -6.060 1.00 78.56 361 LEU A N 1
ATOM 2795 C CA . LEU A 1 361 ? -1.386 -16.710 -5.231 1.00 78.56 361 LEU A CA 1
ATOM 2796 C C . LEU A 1 361 ? -1.147 -17.205 -3.819 1.00 78.56 361 LEU A C 1
ATOM 2798 O O . LEU A 1 361 ? -2.013 -17.824 -3.198 1.00 78.56 361 LEU A O 1
ATOM 2802 N N . PHE A 1 362 ? 0.030 -16.883 -3.316 1.00 74.50 362 PHE A N 1
ATOM 2803 C CA . PHE A 1 362 ? 0.398 -17.231 -1.966 1.00 74.50 362 PHE A CA 1
ATOM 2804 C C . PHE A 1 362 ? -0.299 -16.322 -0.953 1.00 74.50 362 PHE A C 1
ATOM 2806 O O . PHE A 1 362 ? -0.340 -15.097 -1.105 1.00 74.50 362 PHE A O 1
ATOM 2813 N N . ASP A 1 363 ? -0.840 -16.939 0.090 1.00 74.31 363 ASP A N 1
ATOM 2814 C CA . ASP A 1 363 ? -1.345 -16.250 1.266 1.00 74.31 363 ASP A CA 1
ATOM 2815 C C . ASP A 1 363 ? -1.075 -17.076 2.525 1.00 74.31 363 ASP A C 1
ATOM 2817 O O . ASP A 1 363 ? -0.659 -18.234 2.468 1.00 74.31 363 ASP A O 1
ATOM 2821 N N . PHE A 1 364 ? -1.366 -16.508 3.682 1.00 68.81 364 PHE A N 1
ATOM 2822 C CA . PHE A 1 364 ? -1.406 -17.259 4.928 1.00 68.81 364 PHE A CA 1
ATOM 2823 C C . PHE A 1 364 ? -2.840 -17.338 5.437 1.00 68.81 364 PHE A C 1
ATOM 2825 O O . PHE A 1 364 ? -3.561 -16.347 5.447 1.00 68.81 364 PHE A O 1
ATOM 2832 N N . ASP A 1 365 ? -3.227 -18.509 5.920 1.00 65.75 365 ASP A N 1
ATOM 2833 C CA . ASP A 1 365 ? -4.358 -18.665 6.818 1.00 65.75 365 ASP A CA 1
ATOM 2834 C C . ASP A 1 365 ? -3.869 -18.655 8.267 1.00 65.75 365 ASP A C 1
ATOM 2836 O O . ASP A 1 365 ? -2.702 -18.943 8.554 1.00 65.75 365 ASP A O 1
ATOM 2840 N N . VAL A 1 366 ? -4.753 -18.299 9.194 1.00 60.28 366 VAL A N 1
ATOM 2841 C CA . VAL A 1 366 ? -4.425 -18.247 10.613 1.00 60.28 366 VAL A CA 1
ATOM 2842 C C . VAL A 1 366 ? -5.391 -19.053 11.450 1.00 60.28 366 VAL A C 1
ATOM 2844 O O . VAL A 1 366 ? -6.585 -18.774 11.513 1.00 60.28 366 VAL A O 1
ATOM 2847 N N . ASP A 1 367 ? -4.831 -20.025 12.160 1.00 63.59 367 ASP A N 1
ATOM 2848 C CA . ASP A 1 367 ? -5.567 -20.889 13.070 1.00 63.59 367 ASP A CA 1
ATOM 2849 C C . ASP A 1 367 ? -5.247 -20.573 14.539 1.00 63.59 367 ASP A C 1
ATOM 2851 O O . ASP A 1 367 ? -4.120 -20.220 14.904 1.00 63.59 367 ASP A O 1
ATOM 2855 N N . PHE A 1 368 ? -6.273 -20.713 15.380 1.00 61.84 368 PHE A N 1
ATOM 2856 C CA . PHE A 1 368 ? -6.231 -20.472 16.819 1.00 61.84 368 PHE A CA 1
ATOM 2857 C C . PHE A 1 368 ? -6.505 -21.745 17.572 1.00 61.84 368 PHE A C 1
ATOM 2859 O O . PHE A 1 368 ? -7.533 -22.404 17.376 1.00 61.84 368 PHE A O 1
ATOM 2866 N N . ASP A 1 369 ? -5.637 -21.987 18.536 1.00 65.38 369 ASP A N 1
ATOM 2867 C CA . ASP A 1 369 ? -5.759 -23.109 19.435 1.00 65.38 369 ASP A CA 1
ATOM 2868 C C . ASP A 1 369 ? -5.390 -22.670 20.840 1.00 65.38 369 ASP A C 1
ATOM 2870 O O . ASP A 1 369 ? -4.350 -22.050 21.070 1.00 65.38 369 ASP A O 1
ATOM 2874 N N . LEU A 1 370 ? -6.299 -22.935 21.768 1.00 59.16 370 LEU A N 1
ATOM 2875 C CA . LEU A 1 370 ? -6.113 -22.625 23.172 1.00 59.16 370 LEU A CA 1
ATOM 2876 C C . LEU A 1 370 ? -6.049 -23.947 23.922 1.00 59.16 370 LEU A C 1
ATOM 2878 O O . LEU A 1 370 ? -7.073 -24.578 24.189 1.00 59.16 370 LEU A O 1
ATOM 2882 N N . ASP A 1 371 ? -4.837 -24.322 24.308 1.00 62.22 371 ASP A N 1
ATOM 2883 C CA . ASP A 1 371 ? -4.613 -25.452 25.189 1.00 62.22 371 ASP A CA 1
ATOM 2884 C C . ASP A 1 371 ? -4.801 -24.980 26.633 1.00 62.22 371 ASP A C 1
ATOM 2886 O O . ASP A 1 371 ? -3.956 -24.299 27.224 1.00 62.22 371 ASP A O 1
ATOM 2890 N N . LEU A 1 372 ? -5.950 -25.340 27.198 1.00 56.25 372 LEU A N 1
ATOM 2891 C CA . LEU A 1 372 ? -6.266 -25.158 28.608 1.00 56.25 372 LEU A CA 1
ATOM 2892 C C . LEU A 1 372 ? -5.938 -26.437 29.377 1.00 56.25 372 LEU A C 1
ATOM 2894 O O . LEU A 1 372 ? -6.291 -27.540 28.951 1.00 56.25 372 LEU A O 1
ATOM 2898 N N . SER A 1 373 ? -5.328 -26.301 30.557 1.00 55.66 373 SER A N 1
ATOM 2899 C CA . SER A 1 373 ? -5.206 -27.431 31.483 1.00 55.66 373 SER A CA 1
ATOM 2900 C C . SER A 1 373 ? -6.588 -28.046 31.786 1.00 55.66 373 SER A C 1
ATOM 2902 O O . SER A 1 373 ? -7.626 -27.386 31.692 1.00 55.66 373 SER A O 1
ATOM 2904 N N . VAL A 1 374 ? -6.634 -29.333 32.154 1.00 51.16 374 VAL A N 1
ATOM 2905 C CA . VAL A 1 374 ? -7.892 -30.085 32.379 1.00 51.16 374 VAL A CA 1
ATOM 2906 C C . VAL A 1 374 ? -8.814 -29.408 33.414 1.00 51.16 374 VAL A C 1
ATOM 2908 O O . VAL A 1 374 ? -10.031 -29.557 33.342 1.00 51.16 374 VAL A O 1
ATOM 2911 N N . ALA A 1 375 ? -8.261 -28.607 34.333 1.00 48.31 375 ALA A N 1
ATOM 2912 C CA . ALA A 1 375 ? -9.020 -27.821 35.308 1.00 48.31 375 ALA A CA 1
ATOM 2913 C C . ALA A 1 375 ? -9.720 -26.576 34.712 1.00 48.31 375 ALA A C 1
ATOM 2915 O O . ALA A 1 375 ? -10.717 -26.118 35.266 1.00 48.31 375 ALA A O 1
ATOM 2916 N N . ALA A 1 376 ? -9.251 -26.053 33.575 1.00 46.03 376 ALA A N 1
ATOM 2917 C CA . ALA A 1 376 ? -9.716 -24.806 32.962 1.00 46.03 376 ALA A CA 1
ATOM 2918 C C . ALA A 1 376 ? -10.801 -24.982 31.875 1.00 46.03 376 ALA A C 1
ATOM 2920 O O . ALA A 1 376 ? -11.421 -24.005 31.463 1.00 46.03 376 ALA A O 1
ATOM 2921 N N . HIS A 1 377 ? -11.134 -26.216 31.469 1.00 44.78 377 HIS A N 1
ATOM 2922 C CA . HIS A 1 377 ? -12.229 -26.487 30.515 1.00 44.78 377 HIS A CA 1
ATOM 2923 C C . HIS A 1 377 ? -13.624 -26.028 31.002 1.00 44.78 377 HIS A C 1
ATOM 2925 O O . HIS A 1 377 ? -14.545 -25.895 30.198 1.00 44.78 377 HIS A O 1
ATOM 2931 N N . LEU A 1 378 ? -13.793 -25.749 32.301 1.00 41.62 378 LEU A N 1
ATOM 2932 C CA . LEU A 1 378 ? -15.021 -25.175 32.877 1.00 41.62 378 LEU A CA 1
ATOM 2933 C C . LEU A 1 378 ? -15.157 -23.653 32.654 1.00 41.62 378 LEU A C 1
ATOM 2935 O O . LEU A 1 378 ? -16.194 -23.079 32.973 1.00 41.62 378 LEU A O 1
ATOM 2939 N N . VAL A 1 379 ? -14.137 -23.006 32.082 1.00 46.84 379 VAL A N 1
ATOM 2940 C CA . VAL A 1 379 ? -13.955 -21.545 32.031 1.00 46.84 379 VAL A CA 1
ATOM 2941 C C . VAL A 1 379 ? -13.837 -21.083 30.557 1.00 46.84 379 VAL A C 1
ATOM 2943 O O . VAL A 1 379 ? -13.060 -20.209 30.196 1.00 46.84 379 VAL A O 1
ATOM 2946 N N . ALA A 1 380 ? -14.624 -21.680 29.651 1.00 37.78 380 ALA A N 1
ATOM 2947 C CA . ALA A 1 380 ? -14.542 -21.456 28.195 1.00 37.78 380 ALA A CA 1
ATOM 2948 C C . ALA A 1 380 ? -15.043 -20.073 27.706 1.00 37.78 380 ALA A C 1
ATOM 2950 O O . ALA A 1 380 ? -14.846 -19.718 26.547 1.00 37.78 380 ALA A O 1
ATOM 2951 N N . ILE A 1 381 ? -15.665 -19.266 28.575 1.00 44.38 381 ILE A N 1
ATOM 2952 C CA . ILE A 1 381 ? -16.174 -17.912 28.256 1.00 44.38 381 ILE A CA 1
ATOM 2953 C C . ILE A 1 381 ? -15.027 -16.884 28.090 1.00 44.38 381 ILE A C 1
ATOM 2955 O O . ILE A 1 381 ? -15.220 -15.797 27.552 1.00 44.38 381 ILE A O 1
ATOM 2959 N N . PHE A 1 382 ? -13.805 -17.241 28.488 1.00 48.94 382 PHE A N 1
ATOM 2960 C CA . PHE A 1 382 ? -12.688 -16.308 28.659 1.00 48.94 382 PHE A CA 1
ATOM 2961 C C . PHE A 1 382 ? -11.770 -16.166 27.436 1.00 48.94 382 PHE A C 1
ATOM 2963 O O . PHE A 1 382 ? -10.925 -15.271 27.402 1.00 48.94 382 PHE A O 1
ATOM 2970 N N . LEU A 1 383 ? -11.978 -16.993 26.401 1.00 42.16 383 LEU A N 1
ATOM 2971 C CA . LEU A 1 383 ? -11.257 -16.918 25.123 1.00 42.16 383 LEU A CA 1
ATOM 2972 C C . LEU A 1 383 ? -11.374 -15.513 24.503 1.00 42.16 383 LEU A C 1
ATOM 2974 O O . LEU A 1 383 ? -10.389 -14.951 24.030 1.00 42.16 383 LEU A O 1
ATOM 2978 N N . THR A 1 384 ? -12.570 -14.922 24.575 1.00 44.66 384 THR A N 1
ATOM 2979 C CA . THR A 1 384 ? -12.875 -13.572 24.087 1.00 44.66 384 THR A CA 1
ATOM 2980 C C . THR A 1 384 ? -12.066 -12.499 24.808 1.00 44.66 384 THR A C 1
ATOM 2982 O O . THR A 1 384 ? -11.478 -11.643 24.156 1.00 44.66 384 THR A O 1
ATOM 2985 N N . THR A 1 385 ? -11.974 -12.560 26.135 1.00 45.34 385 THR A N 1
ATOM 2986 C CA . THR A 1 385 ? -11.286 -11.560 26.959 1.00 45.34 385 THR A CA 1
ATOM 2987 C C . THR A 1 385 ? -9.780 -11.576 26.678 1.00 45.34 385 THR A C 1
ATOM 2989 O O . THR A 1 385 ? -9.232 -10.577 26.224 1.00 45.34 385 THR A O 1
ATOM 2992 N N . ALA A 1 386 ? -9.109 -12.726 26.799 1.00 44.19 386 ALA A N 1
ATOM 2993 C CA . ALA A 1 386 ? -7.654 -12.815 26.609 1.00 44.19 386 ALA A CA 1
ATOM 2994 C C . ALA A 1 386 ? -7.185 -12.347 25.210 1.00 44.19 386 ALA A C 1
ATOM 2996 O O . ALA A 1 386 ? -6.200 -11.610 25.102 1.00 44.19 386 ALA A O 1
ATOM 2997 N N . LEU A 1 387 ? -7.926 -12.696 24.148 1.00 47.44 387 LEU A N 1
ATOM 2998 C CA . LEU A 1 387 ? -7.654 -12.241 22.775 1.00 47.44 387 LEU A CA 1
ATOM 2999 C C . LEU A 1 387 ? -7.817 -10.722 22.609 1.00 47.44 387 LEU A C 1
ATOM 3001 O O . LEU A 1 387 ? -7.076 -10.105 21.849 1.00 47.44 387 LEU A O 1
ATOM 3005 N N . THR A 1 388 ? -8.744 -10.100 23.339 1.00 46.25 388 THR A N 1
ATOM 3006 C CA . THR A 1 388 ? -9.048 -8.666 23.216 1.00 46.25 388 THR A CA 1
ATOM 3007 C C . THR A 1 388 ? -7.980 -7.774 23.861 1.00 46.25 388 THR A C 1
ATOM 3009 O O . THR A 1 388 ? -7.813 -6.632 23.441 1.00 46.25 388 THR A O 1
ATOM 3012 N N . PHE A 1 389 ? -7.224 -8.283 24.841 1.00 47.72 389 PHE A N 1
ATOM 3013 C CA . PHE A 1 389 ? -6.303 -7.475 25.660 1.00 47.72 389 PHE A CA 1
ATOM 3014 C C . PHE A 1 389 ? -4.823 -7.769 25.462 1.00 47.72 389 PHE A C 1
ATOM 3016 O O . PHE A 1 389 ? -3.998 -6.857 25.571 1.00 47.72 389 PHE A O 1
ATOM 3023 N N . VAL A 1 390 ? -4.472 -9.017 25.148 1.00 48.94 390 VAL A N 1
ATOM 3024 C CA . VAL A 1 390 ? -3.088 -9.362 24.813 1.00 48.94 390 VAL A CA 1
ATOM 3025 C C . VAL A 1 390 ? -2.725 -8.720 23.470 1.00 48.94 390 VAL A C 1
ATOM 3027 O O . VAL A 1 390 ? -1.700 -8.056 23.352 1.00 48.94 390 VAL A O 1
ATOM 3030 N N . MET A 1 391 ? -3.628 -8.776 22.491 1.00 48.50 391 MET A N 1
ATOM 3031 C CA . MET A 1 391 ? -3.378 -8.316 21.123 1.00 48.50 391 MET A CA 1
ATOM 3032 C C . MET A 1 391 ? -3.065 -6.817 20.972 1.00 48.50 391 MET A C 1
ATOM 3034 O O . MET A 1 391 ? -2.119 -6.505 20.244 1.00 48.50 391 MET A O 1
ATOM 3038 N N . PRO A 1 392 ? -3.738 -5.886 21.684 1.00 43.81 392 PRO A N 1
ATOM 3039 C CA . PRO A 1 392 ? -3.468 -4.464 21.541 1.00 43.81 392 PRO A CA 1
ATOM 3040 C C . PRO A 1 392 ? -2.066 -3.998 21.931 1.00 43.81 392 PRO A C 1
ATOM 3042 O O . PRO A 1 392 ? -1.576 -2.989 21.418 1.00 43.81 392 PRO A O 1
ATOM 3045 N N . LYS A 1 393 ? -1.427 -4.694 22.872 1.00 43.12 393 LYS A N 1
ATOM 3046 C CA . LYS A 1 393 ? -0.146 -4.279 23.455 1.00 43.12 393 LYS A CA 1
ATOM 3047 C C . LYS A 1 393 ? 1.056 -4.994 22.843 1.00 43.12 393 LYS A C 1
ATOM 3049 O O . LYS A 1 393 ? 2.169 -4.507 23.001 1.00 43.12 393 LYS A O 1
ATOM 3054 N N . LEU A 1 394 ? 0.855 -6.089 22.101 1.00 42.41 394 LEU A N 1
ATOM 3055 C CA . LEU A 1 394 ? 1.975 -6.883 21.587 1.00 42.41 394 LEU A CA 1
ATOM 3056 C C . LEU A 1 394 ? 2.843 -6.123 20.579 1.00 42.41 394 LEU A C 1
ATOM 3058 O O . LEU A 1 394 ? 3.956 -6.563 20.306 1.00 42.41 394 LEU A O 1
ATOM 3062 N N . GLY A 1 395 ? 2.351 -5.012 20.007 1.00 36.12 395 GLY A N 1
ATOM 3063 C CA . GLY A 1 395 ? 3.073 -4.223 19.005 1.00 36.12 395 GLY A CA 1
ATOM 3064 C C . GLY A 1 395 ? 3.744 -5.115 17.957 1.00 36.12 395 GLY A C 1
ATOM 3065 O O . GLY A 1 395 ? 4.884 -4.846 17.563 1.00 36.12 395 GLY A O 1
ATOM 3066 N N . LEU A 1 396 ? 3.065 -6.218 17.605 1.00 37.47 396 LEU A N 1
ATOM 3067 C CA . LEU A 1 396 ? 3.564 -7.246 16.704 1.00 37.47 396 LEU A CA 1
ATOM 3068 C C . LEU A 1 396 ? 3.983 -6.541 15.418 1.00 37.47 396 LEU A C 1
ATOM 3070 O O . LEU A 1 396 ? 3.278 -5.642 14.944 1.00 37.47 396 LEU A O 1
ATOM 3074 N N . SER A 1 397 ? 5.091 -6.975 14.813 1.00 38.47 397 SER A N 1
ATOM 3075 C CA . SER A 1 397 ? 5.216 -6.780 13.375 1.00 38.47 397 SER A CA 1
ATOM 3076 C C . SER A 1 397 ? 3.919 -7.325 12.782 1.00 38.47 397 SER A C 1
ATOM 3078 O O . SER A 1 397 ? 3.441 -8.401 13.149 1.00 38.47 397 SER A O 1
ATOM 3080 N N . LEU A 1 398 ? 3.261 -6.529 11.954 1.00 37.22 398 LEU A N 1
ATOM 3081 C CA . LEU A 1 398 ? 1.903 -6.790 11.499 1.00 37.22 398 LEU A CA 1
ATOM 3082 C C . LEU A 1 398 ? 1.756 -8.067 10.629 1.00 37.22 398 LEU A C 1
ATOM 3084 O O . LEU A 1 398 ? 0.742 -8.215 9.943 1.00 37.22 398 LEU A O 1
ATOM 3088 N N . LEU A 1 399 ? 2.749 -8.975 10.647 1.00 36.16 399 LEU A N 1
ATOM 3089 C CA . LEU A 1 399 ? 2.679 -10.298 10.048 1.00 36.16 399 LEU A CA 1
ATOM 3090 C C . LEU A 1 399 ? 1.668 -11.202 10.768 1.00 36.16 399 LEU A C 1
ATOM 3092 O O . LEU A 1 399 ? 1.452 -12.332 10.375 1.00 36.16 399 LEU A O 1
ATOM 3096 N N . PHE A 1 400 ? 1.108 -10.762 11.888 1.00 43.97 400 PHE A N 1
ATOM 3097 C CA . PHE A 1 400 ? 0.265 -11.625 12.707 1.00 43.97 400 PHE A CA 1
ATOM 3098 C C . PHE A 1 400 ? -1.096 -10.993 13.003 1.00 43.97 400 PHE A C 1
ATOM 3100 O O . PHE A 1 400 ? -2.050 -11.721 13.218 1.00 43.97 400 PHE A O 1
ATOM 3107 N N . LEU A 1 401 ? -1.225 -9.659 12.952 1.00 41.56 401 LEU A N 1
ATOM 3108 C CA . LEU A 1 401 ? -2.423 -8.934 13.404 1.00 41.56 401 LEU A CA 1
ATOM 3109 C C . LEU A 1 401 ? -3.602 -8.962 12.407 1.00 41.56 401 LEU A C 1
ATOM 3111 O O . LEU A 1 401 ? -4.761 -9.065 12.809 1.00 41.56 401 LEU A O 1
ATOM 3115 N N . SER A 1 402 ? -3.324 -8.848 11.105 1.00 38.69 402 SER A N 1
ATOM 3116 C CA . SER A 1 402 ? -4.352 -8.726 10.055 1.00 38.69 402 SER A CA 1
ATOM 3117 C C . SER A 1 402 ? -5.089 -10.040 9.813 1.00 38.69 402 SER A C 1
ATOM 3119 O O . SER A 1 402 ? -6.319 -10.065 9.820 1.00 38.69 402 SER A O 1
ATOM 3121 N N . LEU A 1 403 ? -4.346 -11.140 9.685 1.00 41.19 403 LEU A N 1
ATOM 3122 C CA . LEU A 1 403 ? -4.924 -12.469 9.515 1.00 41.19 403 LEU A CA 1
ATOM 3123 C C . LEU A 1 403 ? -5.586 -12.995 10.787 1.00 41.19 403 LEU A C 1
ATOM 3125 O O . LEU A 1 403 ? -6.599 -13.686 10.695 1.00 41.19 403 LEU A O 1
ATOM 3129 N N . LEU A 1 404 ? -5.090 -12.587 11.967 1.00 42.78 404 LEU A N 1
ATOM 3130 C CA . LEU A 1 404 ? -5.766 -12.860 13.237 1.00 42.78 404 LEU A CA 1
ATOM 3131 C C . LEU A 1 404 ? -7.226 -12.425 13.198 1.00 42.78 404 LEU A C 1
ATOM 3133 O O . LEU A 1 404 ? -8.125 -13.116 13.663 1.00 42.78 404 LEU A O 1
ATOM 3137 N N . THR A 1 405 ? -7.447 -11.242 12.641 1.00 43.31 405 THR A N 1
ATOM 3138 C CA . THR A 1 405 ? -8.710 -10.534 12.777 1.00 43.31 405 THR A CA 1
ATOM 3139 C C . THR A 1 405 ? -9.781 -11.110 11.863 1.00 43.31 405 THR A C 1
ATOM 3141 O O . THR A 1 405 ? -10.910 -11.294 12.310 1.00 43.31 405 THR A O 1
ATOM 3144 N N . LEU A 1 406 ? -9.436 -11.456 10.618 1.00 40.84 406 LEU A N 1
ATOM 3145 C CA . LEU A 1 406 ? -10.366 -12.083 9.670 1.00 40.84 406 LEU A CA 1
ATOM 3146 C C . LEU A 1 406 ? -10.949 -13.389 10.232 1.00 40.84 406 LEU A C 1
ATOM 3148 O O . LEU A 1 406 ? -12.162 -13.588 10.207 1.00 40.84 406 LEU A O 1
ATOM 3152 N N . LYS A 1 407 ? -10.111 -14.232 10.844 1.00 41.81 407 LYS A N 1
ATOM 3153 C CA . LYS A 1 407 ? -10.543 -15.516 11.416 1.00 41.81 407 LYS A CA 1
ATOM 3154 C C . LYS A 1 407 ? -11.217 -15.390 12.785 1.00 41.81 407 LYS A C 1
ATOM 3156 O O . LYS A 1 407 ? -12.127 -16.161 13.090 1.00 41.81 407 LYS A O 1
ATOM 3161 N N . ILE A 1 408 ? -10.870 -14.379 13.587 1.00 42.06 408 ILE A N 1
ATOM 3162 C CA . ILE A 1 408 ? -11.618 -14.035 14.810 1.00 42.06 408 ILE A CA 1
ATOM 3163 C C . ILE A 1 408 ? -13.019 -13.511 14.463 1.00 42.06 408 ILE A C 1
ATOM 3165 O O . ILE A 1 408 ? -13.981 -13.895 15.124 1.00 42.06 408 ILE A O 1
ATOM 3169 N N . ILE A 1 409 ? -13.170 -12.701 13.408 1.00 40.62 409 ILE A N 1
ATOM 3170 C CA . ILE A 1 409 ? -14.483 -12.271 12.900 1.00 40.62 409 ILE A CA 1
ATOM 3171 C C . ILE A 1 409 ? -15.335 -13.490 12.512 1.00 40.62 409 ILE A C 1
ATOM 3173 O O . ILE A 1 409 ? -16.510 -13.553 12.880 1.00 40.62 409 ILE A O 1
ATOM 3177 N N . GLU A 1 410 ? -14.741 -14.482 11.840 1.00 38.25 410 GLU A N 1
ATOM 3178 C CA . GLU A 1 410 ? -15.422 -15.730 11.467 1.00 38.25 410 GLU A CA 1
ATOM 3179 C C . GLU A 1 410 ? -15.800 -16.609 12.675 1.00 38.25 410 GLU A C 1
ATOM 3181 O O . GLU A 1 410 ? -16.853 -17.247 12.657 1.00 38.25 410 GLU A O 1
ATOM 3186 N N . ARG A 1 411 ? -14.976 -16.649 13.735 1.00 38.09 411 ARG A N 1
ATOM 3187 C CA . ARG A 1 411 ? -15.137 -17.587 14.868 1.00 38.09 411 ARG A CA 1
ATOM 3188 C C . ARG A 1 411 ? -15.850 -17.001 16.093 1.00 38.09 411 ARG A C 1
ATOM 3190 O O . ARG A 1 411 ? -16.487 -17.748 16.831 1.00 38.09 411 ARG A O 1
ATOM 3197 N N . VAL A 1 412 ? -15.754 -15.690 16.314 1.00 38.28 412 VAL A N 1
ATOM 3198 C CA . VAL A 1 412 ? -16.296 -14.964 17.484 1.00 38.28 412 VAL A CA 1
ATOM 3199 C C . VAL A 1 412 ? -17.470 -14.046 17.097 1.00 38.28 412 VAL A C 1
ATOM 3201 O O . VAL A 1 412 ? -18.267 -13.662 17.952 1.00 38.28 412 VAL A O 1
ATOM 3204 N N . GLY A 1 413 ? -17.644 -13.770 15.800 1.00 36.31 413 GLY A N 1
ATOM 3205 C CA . GLY A 1 413 ? -18.688 -12.906 15.252 1.00 36.31 413 GLY A CA 1
ATOM 3206 C C . GLY A 1 413 ? -18.218 -11.458 15.066 1.00 36.31 413 GLY A C 1
ATOM 3207 O O . GLY A 1 413 ? -17.485 -10.915 15.894 1.00 36.31 413 GLY A O 1
ATOM 3208 N N . GLU A 1 414 ? -18.674 -10.818 13.977 1.00 38.94 414 GLU A N 1
ATOM 3209 C CA . GLU A 1 414 ? -18.313 -9.444 13.560 1.00 38.94 414 GLU A CA 1
ATOM 3210 C C . GLU A 1 414 ? -18.434 -8.401 14.691 1.00 38.94 414 GLU A C 1
ATOM 3212 O O . GLU A 1 414 ? -17.675 -7.434 14.716 1.00 38.94 414 GLU A O 1
ATOM 3217 N N . SER A 1 415 ? -19.351 -8.586 15.651 1.00 37.75 415 SER A N 1
ATOM 3218 C CA . SER A 1 415 ? -19.670 -7.564 16.653 1.00 37.75 415 SER A CA 1
ATOM 3219 C C . SER A 1 415 ? -18.573 -7.346 17.703 1.00 37.75 415 SER A C 1
ATOM 3221 O O . SER A 1 415 ? -18.242 -6.191 17.973 1.00 37.75 415 SER A O 1
ATOM 3223 N N . ALA A 1 416 ? -17.959 -8.414 18.228 1.00 36.84 416 ALA A N 1
ATOM 3224 C CA . ALA A 1 416 ? -16.986 -8.348 19.328 1.00 36.84 416 ALA A CA 1
ATOM 3225 C C . ALA A 1 416 ? -15.555 -7.987 18.880 1.00 36.84 416 ALA A C 1
ATOM 3227 O O . ALA A 1 416 ? -14.799 -7.384 19.638 1.00 36.84 416 ALA A O 1
ATOM 3228 N N . ALA A 1 417 ? -15.182 -8.328 17.643 1.00 38.41 417 ALA A N 1
ATOM 3229 C CA . ALA A 1 417 ? -13.831 -8.117 17.113 1.00 38.41 417 ALA A CA 1
ATOM 3230 C C . ALA A 1 417 ? -13.583 -6.674 16.622 1.00 38.41 417 ALA A C 1
ATOM 3232 O O . ALA A 1 417 ? -12.458 -6.176 16.637 1.00 38.41 417 ALA A O 1
ATOM 3233 N N . GLN A 1 418 ? -14.635 -5.978 16.181 1.00 36.59 418 GLN A N 1
ATOM 3234 C CA . GLN A 1 418 ? -14.519 -4.678 15.507 1.00 36.59 418 GLN A CA 1
ATOM 3235 C C . GLN A 1 418 ? -14.200 -3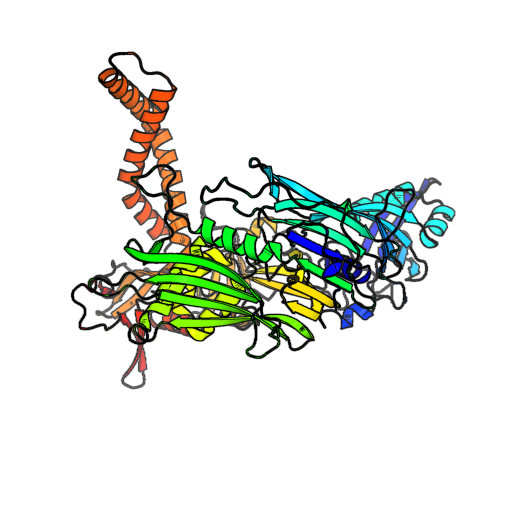.508 16.452 1.00 36.59 418 GLN A C 1
ATOM 3237 O O . GLN A 1 418 ? -13.552 -2.554 16.040 1.00 36.59 418 GLN A O 1
ATOM 3242 N N . SER A 1 419 ? -14.631 -3.537 17.714 1.00 36.50 419 SER A N 1
ATOM 3243 C CA . SER A 1 419 ? -14.463 -2.395 18.632 1.00 36.50 419 SER A CA 1
ATOM 3244 C C . SER A 1 419 ? -13.056 -2.293 19.237 1.00 36.50 419 SER A C 1
ATOM 3246 O O . SER A 1 419 ? -12.605 -1.200 19.577 1.00 36.50 419 SER A O 1
ATOM 3248 N N . SER A 1 420 ? -12.356 -3.418 19.343 1.00 38.44 420 SER A N 1
ATOM 3249 C CA . SER A 1 420 ? -11.071 -3.567 20.031 1.00 38.44 420 SER A CA 1
ATOM 3250 C C . SER A 1 420 ? -9.880 -3.696 19.080 1.00 38.44 420 SER A C 1
ATOM 3252 O O . SER A 1 420 ? -8.775 -3.275 19.419 1.00 38.44 420 SER A O 1
ATOM 3254 N N . ILE A 1 421 ? -10.099 -4.226 17.873 1.00 40.75 421 ILE A N 1
ATOM 3255 C CA . ILE A 1 421 ? -9.020 -4.564 16.934 1.00 40.75 421 ILE A CA 1
ATOM 3256 C C . ILE A 1 421 ? -8.917 -3.541 15.786 1.00 40.75 421 ILE A C 1
ATOM 3258 O O . ILE A 1 421 ? -7.830 -3.288 15.262 1.00 40.75 421 ILE A O 1
ATOM 3262 N N . GLN A 1 422 ? -10.017 -2.860 15.440 1.00 36.56 422 GLN A N 1
ATOM 3263 C CA . GLN A 1 422 ? -10.083 -1.951 14.289 1.00 36.56 422 GLN A CA 1
ATOM 3264 C C . GLN A 1 422 ? -9.081 -0.784 14.317 1.00 36.56 422 GLN A C 1
ATOM 3266 O O . GLN A 1 422 ? -8.401 -0.612 13.311 1.00 36.56 422 GLN A O 1
ATOM 3271 N N . PRO A 1 423 ? -8.862 -0.058 15.433 1.00 38.62 423 PRO A N 1
ATOM 3272 C CA . PRO A 1 423 ? -7.876 1.029 15.476 1.00 38.62 423 PRO A CA 1
ATOM 3273 C C . PRO A 1 423 ? -6.425 0.567 15.244 1.00 38.62 423 PRO A C 1
ATOM 3275 O O . PRO A 1 423 ? -5.543 1.388 14.985 1.00 38.62 423 PRO A O 1
ATOM 3278 N N . GLN A 1 424 ? -6.156 -0.738 15.370 1.00 39.59 424 GLN A N 1
ATOM 3279 C CA . GLN A 1 424 ? -4.833 -1.331 15.170 1.00 39.59 424 GLN A CA 1
ATOM 3280 C C . GLN A 1 424 ? -4.641 -1.943 13.782 1.00 39.59 424 GLN A C 1
ATOM 3282 O O . GLN A 1 424 ? -3.528 -1.919 13.261 1.00 39.59 424 GLN A O 1
ATOM 3287 N N . LEU A 1 425 ? -5.727 -2.405 13.153 1.00 36.91 425 LEU A N 1
ATOM 3288 C CA . LEU A 1 425 ? -5.766 -2.820 11.741 1.00 36.91 425 LEU A CA 1
ATOM 3289 C C . LEU A 1 425 ? -5.450 -1.677 10.774 1.00 36.91 425 LEU A C 1
ATOM 3291 O O . LEU A 1 425 ? -5.084 -1.895 9.623 1.00 36.91 425 LEU A O 1
ATOM 3295 N N . ASP A 1 426 ? -5.581 -0.450 11.255 1.00 38.19 426 ASP A N 1
ATOM 3296 C CA . ASP A 1 426 ? -5.456 0.769 10.473 1.00 38.19 426 ASP A CA 1
ATOM 3297 C C . ASP A 1 426 ? -3.997 1.204 10.269 1.00 38.19 426 ASP A C 1
ATOM 3299 O O . ASP A 1 426 ? -3.730 2.233 9.649 1.00 38.19 426 ASP A O 1
ATOM 3303 N N . ARG A 1 427 ? -3.039 0.410 10.764 1.00 37.28 427 ARG A N 1
ATOM 3304 C CA . ARG A 1 427 ? -1.604 0.702 10.726 1.00 37.28 427 ARG A CA 1
ATOM 3305 C C . ARG A 1 427 ? -0.830 -0.191 9.760 1.00 37.28 427 ARG A C 1
ATOM 3307 O O . ARG A 1 427 ? 0.217 -0.678 10.139 1.00 37.28 427 ARG A O 1
ATOM 3314 N N . THR A 1 428 ? -1.271 -0.339 8.505 1.00 40.09 428 THR A N 1
ATOM 3315 C CA . THR A 1 428 ? -0.632 -1.214 7.480 1.00 40.09 428 THR A CA 1
ATOM 3316 C C . THR A 1 428 ? -0.523 -2.664 7.965 1.00 40.09 428 THR A C 1
ATOM 3318 O O . THR A 1 428 ? -0.757 -2.920 9.128 1.00 40.09 428 THR A O 1
ATOM 3321 N N . SER A 1 429 ? -0.243 -3.668 7.135 1.00 39.03 429 SER A N 1
ATOM 3322 C CA . SER A 1 429 ? 0.038 -5.009 7.657 1.00 39.03 429 SER A CA 1
ATOM 3323 C C . SER A 1 429 ? 1.308 -5.580 7.064 1.00 39.03 429 SER A C 1
ATOM 3325 O O . SER A 1 429 ? 1.538 -5.447 5.881 1.00 39.03 429 SER A O 1
ATOM 3327 N N . PHE A 1 430 ? 2.155 -6.193 7.882 1.00 40.66 430 PHE A N 1
ATOM 3328 C CA . PHE A 1 430 ? 3.463 -6.688 7.482 1.00 40.66 430 PHE A CA 1
ATOM 3329 C C . PHE A 1 430 ? 3.329 -8.024 6.745 1.00 40.66 430 PHE A C 1
ATOM 3331 O O . PHE A 1 430 ? 4.193 -8.345 5.949 1.00 40.66 430 PHE A O 1
ATOM 3338 N N . LEU A 1 431 ? 2.199 -8.736 6.887 1.00 40.12 431 LEU A N 1
ATOM 3339 C CA . LEU A 1 431 ? 1.793 -9.797 5.949 1.00 40.12 431 LEU A CA 1
ATOM 3340 C C . LEU A 1 431 ? 1.400 -9.224 4.590 1.00 40.12 431 LEU A C 1
ATOM 3342 O O . LEU A 1 431 ? 1.825 -9.744 3.568 1.00 40.12 431 LEU A O 1
ATOM 3346 N N . ASP A 1 432 ? 0.640 -8.122 4.593 1.00 42.16 432 ASP A N 1
ATOM 3347 C CA . ASP A 1 432 ? 0.297 -7.354 3.389 1.00 42.16 432 ASP A CA 1
ATOM 3348 C C . ASP A 1 432 ? 1.517 -6.682 2.737 1.00 42.16 432 ASP A C 1
ATOM 3350 O O . ASP A 1 432 ? 1.378 -6.062 1.684 1.00 42.16 432 ASP A O 1
ATOM 3354 N N . THR A 1 433 ? 2.689 -6.767 3.374 1.00 50.69 433 THR A N 1
ATOM 3355 C CA . THR A 1 433 ? 3.956 -6.230 2.880 1.00 50.69 433 THR A CA 1
ATOM 3356 C C . THR A 1 433 ? 5.120 -7.208 2.978 1.00 50.69 433 THR A C 1
ATOM 3358 O O . THR A 1 433 ? 6.278 -6.800 2.857 1.00 50.69 433 THR A O 1
ATOM 3361 N N . LEU A 1 434 ? 4.847 -8.498 3.182 1.00 61.81 434 LEU A N 1
ATOM 3362 C CA . LEU A 1 434 ? 5.826 -9.505 2.816 1.00 61.81 434 LEU A CA 1
ATOM 3363 C C . LEU A 1 434 ? 6.079 -9.345 1.310 1.00 61.81 434 LEU A C 1
ATOM 3365 O O . LEU A 1 434 ? 5.156 -8.988 0.572 1.00 61.81 434 LEU A O 1
ATOM 3369 N N . PRO A 1 435 ? 7.299 -9.599 0.819 1.00 61.81 435 PRO A N 1
ATOM 3370 C CA . PRO A 1 435 ? 7.628 -9.301 -0.572 1.00 61.81 435 PRO A CA 1
ATOM 3371 C C . PRO A 1 435 ? 6.776 -10.064 -1.597 1.00 61.81 435 PRO A C 1
ATOM 3373 O O . PRO A 1 435 ? 6.717 -9.645 -2.748 1.00 61.81 435 PRO A O 1
ATOM 3376 N N . HIS A 1 436 ? 6.061 -11.116 -1.176 1.00 71.75 436 HIS A N 1
ATOM 3377 C CA . HIS A 1 436 ? 5.084 -11.822 -2.005 1.00 71.75 436 HIS A CA 1
ATOM 3378 C C . HIS A 1 436 ? 3.851 -10.978 -2.386 1.00 71.75 436 HIS A C 1
ATOM 3380 O O . HIS A 1 436 ? 3.135 -11.358 -3.303 1.00 71.75 436 HIS A O 1
ATOM 3386 N N . LYS A 1 437 ? 3.586 -9.858 -1.695 1.00 79.69 437 LYS A N 1
ATOM 3387 C CA . LYS A 1 437 ? 2.528 -8.867 -1.986 1.00 79.69 437 LYS A CA 1
ATOM 3388 C C . LYS A 1 437 ? 3.077 -7.442 -1.812 1.00 79.69 437 LYS A C 1
ATOM 3390 O O . LYS A 1 437 ? 2.533 -6.622 -1.069 1.00 79.69 437 LYS A O 1
ATOM 3395 N N . LEU A 1 438 ? 4.198 -7.134 -2.462 1.00 81.94 438 LEU A N 1
ATOM 3396 C CA . LEU A 1 438 ? 4.882 -5.848 -2.316 1.00 81.94 438 LEU A CA 1
ATOM 3397 C C . LEU A 1 438 ? 4.029 -4.702 -2.874 1.00 81.94 438 LEU A C 1
ATOM 3399 O O . LEU A 1 438 ? 3.801 -4.624 -4.077 1.00 81.94 438 LEU A O 1
ATOM 3403 N N . THR A 1 439 ? 3.615 -3.766 -2.017 1.00 82.88 439 THR A N 1
ATOM 3404 C CA . THR A 1 439 ? 2.965 -2.527 -2.473 1.00 82.88 439 THR A CA 1
ATOM 3405 C C . THR A 1 439 ? 4.001 -1.601 -3.105 1.00 82.88 439 THR A C 1
ATOM 3407 O O . THR A 1 439 ? 4.942 -1.176 -2.436 1.00 82.88 439 THR A O 1
ATOM 3410 N N . VAL A 1 440 ? 3.794 -1.299 -4.384 1.00 83.81 440 VAL A N 1
ATOM 3411 C CA . VAL A 1 440 ? 4.599 -0.381 -5.198 1.00 83.81 440 VAL A CA 1
ATOM 3412 C C . VAL A 1 440 ? 4.047 1.031 -5.082 1.00 83.81 440 VAL A C 1
ATOM 3414 O O . VAL A 1 440 ? 4.795 1.986 -4.914 1.00 83.81 440 VAL A O 1
ATOM 3417 N N . GLU A 1 441 ? 2.723 1.174 -5.122 1.00 83.75 441 GLU A N 1
ATOM 3418 C CA . GLU A 1 441 ? 2.091 2.485 -5.179 1.00 83.75 441 GLU A CA 1
ATOM 3419 C C . GLU A 1 441 ? 0.742 2.505 -4.477 1.00 83.75 441 GLU A C 1
ATOM 3421 O O . GLU A 1 441 ? 0.050 1.493 -4.385 1.00 83.75 441 GLU A O 1
ATOM 3426 N N . VAL A 1 442 ? 0.370 3.678 -3.974 1.00 85.44 442 VAL A N 1
ATOM 3427 C CA . VAL A 1 442 ? -0.942 3.918 -3.381 1.00 85.44 442 VAL A CA 1
ATOM 3428 C C . VAL A 1 442 ? -1.609 5.043 -4.151 1.00 85.44 442 VAL A C 1
ATOM 3430 O O . VAL A 1 442 ? -1.052 6.136 -4.231 1.00 85.44 442 VAL A O 1
ATOM 3433 N N . ARG A 1 443 ? -2.793 4.778 -4.704 1.00 87.69 443 ARG A N 1
ATOM 3434 C CA . ARG A 1 443 ? -3.585 5.763 -5.448 1.00 87.69 443 ARG A CA 1
ATOM 3435 C C . ARG A 1 443 ? -4.929 6.009 -4.788 1.00 87.69 443 ARG A C 1
ATOM 3437 O O . ARG A 1 443 ? -5.485 5.135 -4.120 1.00 87.69 443 ARG A O 1
ATOM 3444 N N . ARG A 1 444 ? -5.450 7.221 -4.973 1.00 88.56 444 ARG A N 1
ATOM 3445 C CA . ARG A 1 444 ? -6.742 7.667 -4.451 1.00 88.56 444 ARG A CA 1
ATOM 3446 C C . ARG A 1 444 ? -7.727 7.966 -5.578 1.00 88.56 444 ARG A C 1
ATOM 3448 O O . ARG A 1 444 ? -8.146 9.104 -5.778 1.00 88.56 444 ARG A O 1
ATOM 3455 N N . TRP A 1 445 ? -8.102 6.933 -6.325 1.00 89.81 445 TRP A N 1
ATOM 3456 C CA . TRP A 1 445 ? -9.018 7.072 -7.461 1.00 89.81 445 TRP A CA 1
ATOM 3457 C C . TRP A 1 445 ? -10.498 7.031 -7.085 1.00 89.81 445 TRP A C 1
ATOM 3459 O O . TRP A 1 445 ? -11.320 7.522 -7.857 1.00 89.81 445 TRP A O 1
ATOM 3469 N N . ASP A 1 446 ? -10.846 6.497 -5.913 1.00 90.06 446 ASP A N 1
ATOM 3470 C CA . ASP A 1 446 ? -12.195 6.557 -5.353 1.00 90.06 446 ASP A CA 1
ATOM 3471 C C . ASP A 1 446 ? -12.212 7.454 -4.106 1.00 90.06 446 ASP A C 1
ATOM 3473 O O . ASP A 1 446 ? -11.263 7.481 -3.312 1.00 90.06 446 ASP A O 1
ATOM 3477 N N . PRO A 1 447 ? -13.288 8.221 -3.888 1.00 87.25 447 PRO A N 1
ATOM 3478 C CA . PRO A 1 447 ? -13.355 9.117 -2.753 1.00 87.25 447 PRO A CA 1
ATOM 3479 C C . PRO A 1 447 ? -13.542 8.408 -1.400 1.00 87.25 447 PRO A C 1
ATOM 3481 O O . PRO A 1 447 ? -13.416 9.082 -0.375 1.00 87.25 447 PRO A O 1
ATOM 3484 N N . LEU A 1 448 ? -13.782 7.089 -1.344 1.00 86.50 448 LEU A N 1
ATOM 3485 C CA . LEU A 1 448 ? -14.036 6.332 -0.105 1.00 86.50 448 LEU A CA 1
ATOM 3486 C C . LEU A 1 448 ? -12.976 5.277 0.259 1.00 86.50 448 LEU A C 1
ATOM 3488 O O . LEU A 1 448 ? -12.923 4.854 1.416 1.00 86.50 448 LEU A O 1
ATOM 3492 N N . TYR A 1 449 ? -12.076 4.916 -0.654 1.00 86.19 449 TYR A N 1
ATOM 3493 C CA . TYR A 1 449 ? -10.972 3.990 -0.384 1.00 86.19 449 TYR A CA 1
ATOM 3494 C C . TYR A 1 449 ? -9.709 4.364 -1.159 1.00 86.19 449 TYR A C 1
ATOM 3496 O O . TYR A 1 449 ? -9.748 5.103 -2.139 1.00 86.19 449 TYR A O 1
ATOM 3504 N N . SER A 1 450 ? -8.572 3.893 -0.659 1.00 86.25 450 SER A N 1
ATOM 3505 C CA . SER A 1 450 ? -7.293 3.967 -1.359 1.00 86.25 450 SER A CA 1
ATOM 3506 C C . SER A 1 450 ? -6.972 2.605 -1.950 1.00 86.25 450 SER A C 1
ATOM 3508 O O . SER A 1 450 ? -7.370 1.578 -1.399 1.00 86.25 450 SER A O 1
ATOM 3510 N N . THR A 1 451 ? -6.214 2.595 -3.033 1.00 87.62 451 THR A N 1
ATOM 3511 C CA . THR A 1 451 ? -5.866 1.373 -3.754 1.00 87.62 451 THR A CA 1
ATOM 3512 C C . THR A 1 451 ? -4.374 1.153 -3.645 1.00 87.62 451 THR A C 1
ATOM 3514 O O . THR A 1 451 ? -3.574 2.000 -4.037 1.00 87.62 451 THR A O 1
ATOM 3517 N N . LEU A 1 452 ? -4.003 0.025 -3.048 1.00 86.75 452 LEU A N 1
ATOM 3518 C CA . LEU A 1 452 ? -2.631 -0.433 -2.898 1.00 86.75 452 LEU A CA 1
ATOM 3519 C C . LEU A 1 452 ? -2.292 -1.271 -4.129 1.00 86.75 452 LEU A C 1
ATOM 3521 O O . LEU A 1 452 ? -2.777 -2.393 -4.255 1.00 86.75 452 LEU A O 1
ATOM 3525 N N . HIS A 1 453 ? -1.469 -0.743 -5.022 1.00 88.81 453 HIS A N 1
ATOM 3526 C CA . HIS A 1 453 ? -0.995 -1.435 -6.216 1.00 88.81 453 HIS A CA 1
ATOM 3527 C C . HIS A 1 453 ? 0.215 -2.284 -5.879 1.00 88.81 453 HIS A C 1
ATOM 3529 O O . HIS A 1 453 ? 1.171 -1.805 -5.261 1.00 88.81 453 HIS A O 1
ATOM 3535 N N . ARG A 1 454 ? 0.149 -3.564 -6.239 1.00 88.00 454 ARG A N 1
ATOM 3536 C CA . ARG A 1 454 ? 1.039 -4.588 -5.701 1.00 88.00 454 ARG A CA 1
ATOM 3537 C C . ARG A 1 454 ? 1.697 -5.405 -6.792 1.00 88.00 454 ARG A C 1
ATOM 3539 O O . ARG A 1 454 ? 1.098 -5.684 -7.826 1.00 88.00 454 ARG A O 1
ATOM 3546 N N . VAL A 1 455 ? 2.920 -5.820 -6.508 1.00 90.44 455 VAL A N 1
ATOM 3547 C CA . VAL A 1 455 ? 3.536 -6.980 -7.139 1.00 90.44 455 VAL A CA 1
ATOM 3548 C C . VAL A 1 455 ? 3.185 -8.180 -6.275 1.00 90.44 455 VAL A C 1
ATOM 3550 O O . VAL A 1 455 ? 3.526 -8.207 -5.091 1.00 90.44 455 VAL A O 1
ATOM 3553 N N . GLU A 1 456 ? 2.465 -9.134 -6.850 1.00 89.06 456 GLU A N 1
ATOM 3554 C CA . GLU A 1 456 ? 1.993 -10.328 -6.151 1.00 89.06 456 GLU A CA 1
ATOM 3555 C C . GLU A 1 456 ? 2.658 -11.578 -6.711 1.00 89.06 456 GLU A C 1
ATOM 3557 O O . GLU A 1 456 ? 2.875 -11.672 -7.915 1.00 89.06 456 GLU A O 1
ATOM 3562 N N . THR A 1 457 ? 2.995 -12.541 -5.859 1.00 88.44 457 THR A N 1
ATOM 3563 C CA . THR A 1 457 ? 3.708 -13.749 -6.278 1.00 88.44 457 THR A CA 1
ATOM 3564 C C . THR A 1 457 ? 2.866 -15.006 -6.101 1.00 88.44 457 THR A C 1
ATOM 3566 O O . THR A 1 457 ? 2.070 -15.120 -5.166 1.00 88.44 457 THR A O 1
ATOM 3569 N N . ALA A 1 458 ? 3.075 -15.972 -6.988 1.00 87.31 458 ALA A N 1
ATOM 3570 C CA . ALA A 1 458 ? 2.390 -17.261 -6.989 1.00 87.31 458 ALA A CA 1
ATOM 3571 C C . ALA A 1 458 ? 3.389 -18.413 -7.119 1.00 87.31 458 ALA A C 1
ATOM 3573 O O . ALA A 1 458 ? 4.555 -18.186 -7.459 1.00 87.31 458 ALA A O 1
ATOM 3574 N N . ASP A 1 459 ? 2.892 -19.628 -6.877 1.00 84.88 459 ASP A N 1
ATOM 3575 C CA . ASP A 1 459 ? 3.670 -20.872 -6.902 1.00 84.88 459 ASP A CA 1
ATOM 3576 C C . ASP A 1 459 ? 4.888 -20.767 -5.985 1.00 84.88 459 ASP A C 1
ATOM 3578 O O . ASP A 1 459 ? 6.043 -20.709 -6.412 1.00 84.88 459 ASP A O 1
ATOM 3582 N N . VAL A 1 460 ? 4.571 -20.634 -4.697 1.00 84.25 460 VAL A N 1
ATOM 3583 C CA . VAL A 1 460 ? 5.533 -20.361 -3.636 1.00 84.25 460 VAL A CA 1
ATOM 3584 C C . VAL A 1 460 ? 5.897 -21.652 -2.916 1.00 84.25 460 VAL A C 1
ATOM 3586 O O . VAL A 1 460 ? 5.012 -22.370 -2.446 1.00 84.25 460 VAL A O 1
ATOM 3589 N N . ASP A 1 461 ? 7.192 -21.922 -2.785 1.00 87.50 461 ASP A N 1
ATOM 3590 C CA . ASP A 1 461 ? 7.706 -23.020 -1.969 1.00 87.50 461 ASP A CA 1
ATOM 3591 C C . ASP A 1 461 ? 8.175 -22.478 -0.619 1.00 87.50 461 ASP A C 1
ATOM 3593 O O . ASP A 1 461 ? 8.946 -21.522 -0.552 1.00 87.50 461 ASP A O 1
ATOM 3597 N N . ILE A 1 462 ? 7.673 -23.057 0.472 1.00 87.31 462 ILE A N 1
ATOM 3598 C CA . ILE A 1 462 ? 7.782 -22.487 1.820 1.00 87.31 462 ILE A CA 1
ATOM 3599 C C . ILE A 1 462 ? 8.417 -23.495 2.750 1.00 87.31 462 ILE A C 1
ATOM 3601 O O . ILE A 1 462 ? 7.999 -24.649 2.848 1.00 87.31 462 ILE A O 1
ATOM 3605 N N . GLN A 1 463 ? 9.377 -23.007 3.519 1.00 90.12 463 GLN A N 1
ATOM 3606 C CA . GLN A 1 463 ? 10.065 -23.760 4.545 1.00 90.12 463 GLN A CA 1
ATOM 3607 C C . GLN A 1 463 ? 9.935 -23.038 5.880 1.00 90.12 463 GLN A C 1
ATOM 3609 O O . GLN A 1 463 ? 10.388 -21.903 6.038 1.00 90.12 463 GLN A O 1
ATOM 3614 N N . VAL A 1 464 ? 9.360 -23.721 6.869 1.00 89.56 464 VAL A N 1
ATOM 3615 C CA . VAL A 1 464 ? 9.343 -23.243 8.258 1.00 89.56 464 VAL A CA 1
ATOM 3616 C C . VAL A 1 464 ? 9.910 -24.343 9.135 1.00 89.56 464 VAL A C 1
ATOM 3618 O O . VAL A 1 464 ? 9.250 -25.348 9.393 1.00 89.56 464 VAL A O 1
ATOM 3621 N N . ASN A 1 465 ? 11.162 -24.185 9.555 1.00 91.12 465 ASN A N 1
ATOM 3622 C CA . ASN A 1 465 ? 11.889 -25.230 10.267 1.00 91.12 465 ASN A CA 1
ATOM 3623 C C . ASN A 1 465 ? 12.935 -24.634 11.231 1.00 91.12 465 ASN A C 1
ATOM 3625 O O . ASN A 1 465 ? 12.983 -23.433 11.484 1.00 91.12 465 ASN A O 1
ATOM 3629 N N . GLN A 1 466 ? 13.770 -25.488 11.820 1.00 89.50 466 GLN A N 1
ATOM 3630 C CA . GLN A 1 466 ? 14.821 -25.089 12.770 1.00 89.50 466 GLN A CA 1
ATOM 3631 C C . GLN A 1 466 ? 15.931 -24.188 12.193 1.00 89.50 466 GLN A C 1
ATOM 3633 O O . GLN A 1 466 ? 16.691 -23.612 12.965 1.00 89.50 466 GLN A O 1
ATOM 3638 N N . HIS A 1 467 ? 16.053 -24.094 10.870 1.00 90.56 467 HIS A N 1
ATOM 3639 C CA . HIS A 1 467 ? 16.992 -23.236 10.143 1.00 90.56 467 HIS A CA 1
ATOM 3640 C C . HIS A 1 467 ? 16.379 -21.884 9.764 1.00 90.56 467 HIS A C 1
ATOM 3642 O O . HIS A 1 467 ? 17.042 -21.080 9.119 1.00 90.56 467 HIS A O 1
ATOM 3648 N N . GLY A 1 468 ? 15.141 -21.616 10.189 1.00 89.38 468 GLY A N 1
ATOM 3649 C CA . GLY A 1 468 ? 14.461 -20.352 9.954 1.00 89.38 468 GLY A CA 1
ATOM 3650 C C . GLY A 1 468 ? 13.224 -20.503 9.081 1.00 89.38 468 GLY A C 1
ATOM 3651 O O . GLY A 1 468 ? 12.697 -21.599 8.855 1.00 89.38 468 GLY A O 1
ATOM 3652 N N . PHE A 1 469 ? 12.768 -19.361 8.586 1.00 88.81 469 PHE A N 1
ATOM 3653 C CA . PHE A 1 469 ? 11.633 -19.240 7.684 1.00 88.81 4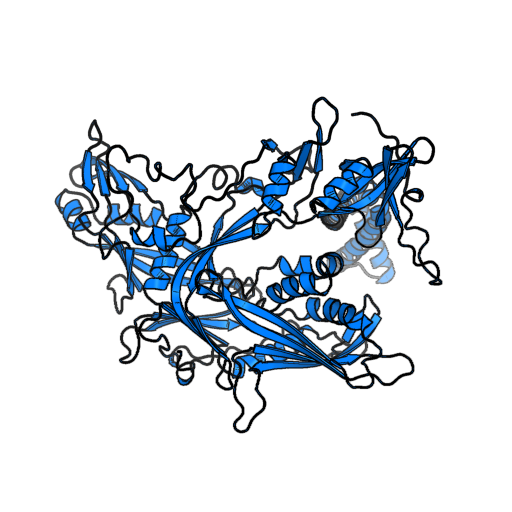69 PHE A CA 1
ATOM 3654 C C . PHE A 1 469 ? 12.149 -18.780 6.327 1.00 88.81 469 PHE A C 1
ATOM 3656 O O . PHE A 1 469 ? 12.904 -17.811 6.265 1.00 88.81 469 PHE A O 1
ATOM 3663 N N . ALA A 1 470 ? 11.753 -19.450 5.254 1.00 90.75 470 ALA A N 1
ATOM 3664 C CA . ALA A 1 470 ? 12.102 -19.043 3.904 1.00 90.75 470 ALA A CA 1
ATOM 3665 C C . ALA A 1 470 ? 10.980 -19.362 2.922 1.00 90.75 470 ALA A C 1
ATOM 3667 O O . ALA A 1 470 ? 10.227 -20.317 3.119 1.00 90.75 470 ALA A O 1
ATOM 3668 N N . PHE A 1 471 ? 10.896 -18.566 1.861 1.00 89.19 471 PHE A N 1
ATOM 3669 C CA . PHE A 1 471 ? 10.118 -18.909 0.685 1.00 89.19 471 PHE A CA 1
ATOM 3670 C C . PHE A 1 471 ? 10.716 -18.321 -0.590 1.00 89.19 471 PHE A C 1
ATOM 3672 O O . PHE A 1 471 ? 11.369 -17.275 -0.560 1.00 89.19 471 PHE A O 1
ATOM 3679 N N . ASP A 1 472 ? 10.462 -18.976 -1.713 1.00 91.69 472 ASP A N 1
ATOM 3680 C CA . ASP A 1 472 ? 10.742 -18.479 -3.057 1.00 91.69 472 ASP A CA 1
ATOM 3681 C C . ASP A 1 472 ? 9.473 -18.554 -3.916 1.00 91.69 472 ASP A C 1
ATOM 3683 O O . ASP A 1 472 ? 8.512 -19.221 -3.546 1.00 91.69 472 ASP A O 1
ATOM 3687 N N . ALA A 1 473 ? 9.425 -17.799 -5.014 1.00 91.50 473 ALA A N 1
ATOM 3688 C CA . ALA A 1 473 ? 8.254 -17.770 -5.892 1.00 91.50 473 ALA A CA 1
ATOM 3689 C C . ALA A 1 473 ? 8.642 -17.904 -7.362 1.00 91.50 473 ALA A C 1
ATOM 3691 O O . ALA A 1 473 ? 9.563 -17.224 -7.826 1.00 91.50 473 ALA A O 1
ATOM 3692 N N . GLU A 1 474 ? 7.915 -18.728 -8.115 1.00 92.31 474 GLU A N 1
ATOM 3693 C CA . GLU A 1 474 ? 8.165 -18.944 -9.547 1.00 92.31 474 GLU A CA 1
ATOM 3694 C C . GLU A 1 474 ? 7.442 -17.940 -10.452 1.00 92.31 474 GLU A C 1
ATOM 3696 O O . GLU A 1 474 ? 7.907 -17.656 -11.561 1.00 92.31 474 GLU A O 1
ATOM 3701 N N . HIS A 1 475 ? 6.342 -17.352 -9.976 1.00 91.50 475 HIS A N 1
ATOM 3702 C CA . HIS A 1 475 ? 5.512 -16.443 -10.761 1.00 91.50 475 HIS A CA 1
ATOM 3703 C C . HIS A 1 475 ? 5.239 -15.119 -10.058 1.00 91.50 475 HIS A C 1
ATOM 3705 O O . HIS A 1 475 ? 5.199 -15.030 -8.832 1.00 91.50 475 HIS A O 1
ATOM 3711 N N . VAL A 1 476 ? 5.032 -14.084 -10.874 1.00 92.88 476 VAL A N 1
ATOM 3712 C CA . VAL A 1 476 ? 4.790 -12.706 -10.445 1.00 92.88 476 VAL A CA 1
ATOM 3713 C C . VAL A 1 476 ? 3.642 -12.116 -11.264 1.00 92.88 476 VAL A C 1
ATOM 3715 O O . VAL A 1 476 ? 3.509 -12.405 -12.452 1.00 92.88 476 VAL A O 1
ATOM 3718 N N . PHE A 1 477 ? 2.812 -11.310 -10.616 1.00 93.19 477 PHE A N 1
ATOM 3719 C CA . PHE A 1 477 ? 1.605 -10.691 -11.143 1.00 93.19 477 PHE A CA 1
ATOM 3720 C C . PHE A 1 477 ? 1.518 -9.230 -10.703 1.00 93.19 477 PHE A C 1
ATOM 3722 O O . PHE A 1 477 ? 2.100 -8.834 -9.689 1.00 93.19 477 PHE A O 1
ATOM 3729 N N . VAL A 1 478 ? 0.738 -8.434 -11.435 1.00 93.75 478 VAL A N 1
ATOM 3730 C CA . VAL A 1 478 ? 0.311 -7.106 -10.979 1.00 93.75 478 VAL A CA 1
ATOM 3731 C C . VAL A 1 478 ? -1.067 -7.232 -10.341 1.00 93.75 478 VAL A C 1
ATOM 3733 O O . VAL A 1 478 ? -2.045 -7.603 -10.995 1.00 93.75 478 VAL A O 1
ATOM 3736 N N . GLY A 1 479 ? -1.131 -6.913 -9.055 1.00 91.19 479 GLY A N 1
ATOM 3737 C CA . GLY A 1 479 ? -2.330 -6.972 -8.236 1.00 91.19 479 GLY A CA 1
ATOM 3738 C C . GLY A 1 479 ? -2.722 -5.622 -7.657 1.00 91.19 479 GLY A C 1
ATOM 3739 O O . GLY A 1 479 ? -2.049 -4.600 -7.834 1.00 91.19 479 GLY A O 1
ATOM 3740 N N . ARG A 1 480 ? -3.849 -5.622 -6.952 1.00 87.56 480 ARG A N 1
ATOM 3741 C CA . ARG A 1 480 ? -4.316 -4.473 -6.183 1.00 87.56 480 ARG A CA 1
ATOM 3742 C C . ARG A 1 480 ? -5.073 -4.946 -4.953 1.00 87.56 480 ARG A C 1
ATOM 3744 O O . ARG A 1 480 ? -5.780 -5.944 -5.019 1.00 87.56 480 ARG A O 1
ATOM 3751 N N . LYS A 1 481 ? -4.959 -4.192 -3.864 1.00 83.62 481 LYS A N 1
ATOM 3752 C CA . LYS A 1 481 ? -5.780 -4.351 -2.661 1.00 83.62 481 LYS A CA 1
ATOM 3753 C C . LYS A 1 481 ? -6.446 -3.035 -2.314 1.00 83.62 481 LYS A C 1
ATOM 3755 O O . LYS A 1 481 ? -5.792 -1.992 -2.307 1.00 83.62 481 LYS A O 1
ATOM 3760 N N . PHE A 1 482 ? -7.717 -3.088 -1.949 1.00 82.56 482 PHE A N 1
ATOM 3761 C CA . PHE A 1 482 ? -8.451 -1.899 -1.534 1.00 82.56 482 PHE A CA 1
ATOM 3762 C C . PHE A 1 482 ? -8.319 -1.674 -0.025 1.00 82.56 482 PHE A C 1
ATOM 3764 O O . PHE A 1 482 ? -8.391 -2.601 0.784 1.00 82.56 482 PHE A O 1
ATOM 3771 N N . GLN A 1 483 ? -8.122 -0.419 0.366 1.00 77.56 483 GLN A N 1
ATOM 3772 C CA . GLN A 1 483 ? -8.022 0.009 1.754 1.00 77.56 483 GLN A CA 1
ATOM 3773 C C . GLN A 1 483 ? -9.105 1.057 2.045 1.00 77.56 483 GLN A C 1
ATOM 3775 O O . GLN A 1 483 ? -8.960 2.222 1.658 1.00 77.56 483 GLN A O 1
ATOM 3780 N N . PRO A 1 484 ? -10.191 0.681 2.744 1.00 76.31 484 PRO A N 1
ATOM 3781 C CA . PRO A 1 484 ? -11.230 1.629 3.126 1.00 76.31 484 PRO A CA 1
ATOM 3782 C C . PRO A 1 484 ? -10.692 2.726 4.047 1.00 76.31 484 PRO A C 1
ATOM 3784 O O . PRO A 1 484 ? -9.803 2.489 4.871 1.00 76.31 484 PRO A O 1
ATOM 3787 N N . LEU A 1 485 ? -11.279 3.920 3.963 1.00 76.75 485 LEU A N 1
ATOM 3788 C CA . LEU A 1 485 ? -10.944 5.010 4.876 1.00 76.75 485 LEU A CA 1
ATOM 3789 C C . LEU A 1 485 ? -11.369 4.743 6.320 1.00 76.75 485 LEU A C 1
ATOM 3791 O O . LEU A 1 485 ? -12.468 4.266 6.594 1.00 76.75 485 LEU A O 1
ATOM 3795 N N . GLN A 1 486 ? -10.524 5.187 7.249 1.00 67.81 486 GLN A N 1
ATOM 3796 C CA . GLN A 1 486 ? -10.742 5.021 8.690 1.00 67.81 486 GLN A CA 1
ATOM 3797 C C . GLN A 1 486 ? -11.650 6.077 9.299 1.00 67.81 486 GLN A C 1
ATOM 3799 O O . GLN A 1 486 ? -12.464 5.795 10.171 1.00 67.81 486 GLN A O 1
ATOM 3804 N N . ASN A 1 487 ? -11.556 7.304 8.795 1.00 71.69 487 ASN A N 1
ATOM 3805 C CA . ASN A 1 487 ? -12.287 8.447 9.339 1.00 71.69 487 ASN A CA 1
ATOM 3806 C C . ASN A 1 487 ? -13.601 8.715 8.597 1.00 71.69 487 ASN A C 1
ATOM 3808 O O . ASN A 1 487 ? -14.121 9.838 8.618 1.00 71.69 487 ASN A O 1
ATOM 3812 N N . MET A 1 488 ? -14.102 7.695 7.903 1.00 79.12 488 MET A N 1
ATOM 3813 C CA . MET A 1 488 ? -15.291 7.783 7.080 1.00 79.12 488 MET A CA 1
ATOM 3814 C C . MET A 1 488 ? -16.535 7.815 7.964 1.00 79.12 488 MET A C 1
ATOM 3816 O O . MET A 1 488 ? -16.655 7.064 8.929 1.00 79.12 488 MET A O 1
ATOM 3820 N N . VAL A 1 489 ? -17.456 8.726 7.659 1.00 85.50 489 VAL A N 1
ATOM 3821 C CA . VAL A 1 489 ? -18.665 8.939 8.460 1.00 85.50 489 VAL A CA 1
ATOM 3822 C C . VAL A 1 489 ? -19.820 9.287 7.536 1.00 85.50 489 VAL A C 1
ATOM 3824 O O . VAL A 1 489 ? -19.626 10.017 6.569 1.00 85.50 489 VAL A O 1
ATOM 3827 N N . ILE A 1 490 ? -21.017 8.803 7.849 1.00 88.69 490 ILE A N 1
ATOM 3828 C CA . ILE A 1 490 ? -22.254 9.219 7.187 1.00 88.69 490 ILE A CA 1
ATOM 3829 C C . ILE A 1 490 ? -22.708 10.520 7.843 1.00 88.69 490 ILE A C 1
ATOM 3831 O O . ILE A 1 490 ? -22.873 10.613 9.057 1.00 88.69 490 ILE A O 1
ATOM 3835 N N . ARG A 1 491 ? -22.865 11.553 7.030 1.00 84.38 491 ARG A N 1
ATOM 3836 C CA . ARG A 1 491 ? -23.247 12.894 7.463 1.00 84.38 491 ARG A CA 1
ATOM 3837 C C . ARG A 1 491 ? -24.742 13.095 7.486 1.00 84.38 491 ARG A C 1
ATOM 3839 O O . ARG A 1 491 ? -25.256 13.693 8.423 1.00 84.38 491 ARG A O 1
ATOM 3846 N N . SER A 1 492 ? -25.392 12.631 6.438 1.00 85.50 492 SER A N 1
ATOM 3847 C CA . SER A 1 492 ? -26.820 12.771 6.241 1.00 85.50 492 SER A CA 1
ATOM 3848 C C . SER A 1 492 ? -27.288 11.699 5.280 1.00 85.50 492 SER A C 1
ATOM 3850 O O . SER A 1 492 ? -26.509 11.139 4.502 1.00 85.50 492 SER A O 1
ATOM 3852 N N . GLU A 1 493 ? -28.575 11.443 5.317 1.00 88.75 493 GLU A N 1
ATOM 3853 C CA . GLU A 1 493 ? -29.279 10.738 4.276 1.00 88.75 493 GLU A CA 1
ATOM 3854 C C . GLU A 1 493 ? -29.572 11.628 3.069 1.00 88.75 493 GLU A C 1
ATOM 3856 O O . GLU A 1 493 ? -29.580 12.858 3.150 1.00 88.75 493 GLU A O 1
ATOM 3861 N N . THR A 1 494 ? -29.849 10.983 1.942 1.00 88.44 494 THR A N 1
ATOM 3862 C CA . THR A 1 494 ? -30.604 11.579 0.845 1.00 88.44 494 THR A CA 1
ATOM 3863 C C . THR A 1 494 ? -31.947 10.869 0.737 1.00 88.44 494 THR A C 1
ATOM 3865 O O . THR A 1 494 ? -32.051 9.656 0.959 1.00 88.44 494 THR A O 1
ATOM 3868 N N . ARG A 1 495 ? -32.984 11.636 0.410 1.00 89.00 495 ARG A N 1
ATOM 3869 C CA . ARG A 1 495 ? -34.349 11.143 0.238 1.00 89.00 495 ARG A CA 1
ATOM 3870 C C . ARG A 1 495 ? -34.827 11.439 -1.177 1.00 89.00 495 ARG A C 1
ATOM 3872 O O . ARG A 1 495 ? -34.384 12.411 -1.789 1.00 89.00 495 ARG A O 1
ATOM 3879 N N . ASP A 1 496 ? -35.688 10.578 -1.704 1.00 86.50 496 ASP A N 1
ATOM 3880 C CA . ASP A 1 496 ? -36.393 10.827 -2.962 1.00 86.50 496 ASP A CA 1
ATOM 3881 C C . ASP A 1 496 ? -37.639 11.712 -2.763 1.00 86.50 496 ASP A C 1
ATOM 3883 O O . ASP A 1 496 ? -37.971 12.118 -1.647 1.00 86.50 496 ASP A O 1
ATOM 3887 N N . ASP A 1 497 ? -38.359 11.985 -3.856 1.00 86.25 497 ASP A N 1
ATOM 3888 C CA . ASP A 1 497 ? -39.596 12.782 -3.860 1.00 86.25 497 ASP A CA 1
ATOM 3889 C C . ASP A 1 497 ? -40.722 12.178 -2.993 1.00 86.25 497 ASP A C 1
ATOM 3891 O O . ASP A 1 497 ? -41.681 12.865 -2.638 1.00 86.25 497 ASP A O 1
ATOM 3895 N N . GLY A 1 498 ? -40.626 10.889 -2.651 1.00 84.44 498 GLY A N 1
ATOM 3896 C CA . GLY A 1 498 ? -41.543 10.182 -1.760 1.00 84.44 498 GLY A CA 1
ATOM 3897 C C . GLY A 1 498 ? -41.139 10.240 -0.285 1.00 84.44 498 GLY A C 1
ATOM 3898 O O . GLY A 1 498 ? -41.779 9.576 0.531 1.00 84.44 498 GLY A O 1
ATOM 3899 N N . ASN A 1 499 ? -40.097 11.008 0.058 1.00 82.81 499 ASN A N 1
ATOM 3900 C CA . ASN A 1 499 ? -39.457 11.043 1.375 1.00 82.81 499 ASN A CA 1
ATOM 3901 C C . ASN A 1 499 ? -38.827 9.697 1.790 1.00 82.81 499 ASN A C 1
ATOM 3903 O O . ASN A 1 499 ? -38.576 9.457 2.974 1.00 82.81 499 ASN A O 1
ATOM 3907 N N . ILE A 1 500 ? -38.559 8.808 0.830 1.00 86.81 500 ILE A N 1
ATOM 3908 C CA . ILE A 1 500 ? -37.947 7.504 1.080 1.00 86.81 500 ILE A CA 1
ATOM 3909 C C . ILE A 1 500 ? -36.430 7.668 1.041 1.00 86.81 500 ILE A C 1
ATOM 3911 O O . ILE A 1 500 ? -35.873 8.254 0.111 1.00 86.81 500 ILE A O 1
ATOM 3915 N N . LEU A 1 501 ? -35.755 7.124 2.054 1.00 88.81 501 LEU A N 1
ATOM 3916 C CA . LEU A 1 501 ? -34.301 7.015 2.100 1.00 88.81 501 LEU A CA 1
ATOM 3917 C C . LEU A 1 501 ? -33.780 6.291 0.847 1.00 88.81 501 LEU A C 1
ATOM 3919 O O . LEU A 1 501 ? -34.028 5.098 0.671 1.00 88.81 501 LEU A O 1
ATOM 3923 N N . ASN A 1 502 ? -33.032 6.998 -0.002 1.00 90.69 502 ASN A N 1
ATOM 3924 C CA . ASN A 1 502 ? -32.513 6.459 -1.265 1.00 90.69 502 ASN A CA 1
ATOM 3925 C C . ASN A 1 502 ? -30.979 6.495 -1.369 1.00 90.69 502 ASN A C 1
ATOM 3927 O O . ASN A 1 502 ? -30.401 5.851 -2.250 1.00 90.69 502 ASN A O 1
ATOM 3931 N N . GLY A 1 503 ? -30.306 7.193 -0.455 1.00 92.56 503 GLY A N 1
ATOM 3932 C CA . GLY A 1 503 ? -28.857 7.325 -0.463 1.00 92.56 503 GLY A CA 1
ATOM 3933 C C . GLY A 1 503 ? -28.297 7.933 0.814 1.00 92.56 503 GLY A C 1
ATOM 3934 O O . GLY A 1 503 ? -29.018 8.231 1.767 1.00 92.56 503 GLY A O 1
ATOM 3935 N N . LEU A 1 504 ? -26.974 8.051 0.844 1.00 93.12 504 LEU A N 1
ATOM 3936 C CA . LEU A 1 504 ? -26.192 8.470 1.998 1.00 93.12 504 LEU A CA 1
ATOM 3937 C C . LEU A 1 504 ? -25.068 9.398 1.545 1.00 93.12 504 LEU A C 1
ATOM 3939 O O . LEU A 1 504 ? -24.416 9.171 0.525 1.00 93.12 504 LEU A O 1
ATOM 3943 N N . VAL A 1 505 ? -24.809 10.423 2.350 1.00 91.31 505 VAL A N 1
ATOM 3944 C CA . VAL A 1 505 ? -23.711 11.363 2.143 1.00 91.31 505 VAL A CA 1
ATOM 3945 C C . VAL A 1 505 ? -22.580 11.011 3.096 1.00 91.31 505 VAL A C 1
ATOM 3947 O O . VAL A 1 505 ? -22.717 11.149 4.310 1.00 91.31 505 VAL A O 1
ATOM 3950 N N . TYR A 1 506 ? -21.445 10.586 2.556 1.00 89.56 506 TYR A N 1
ATOM 3951 C CA . TYR A 1 506 ? -20.244 10.264 3.318 1.00 89.56 506 TYR A CA 1
ATOM 3952 C C . TYR A 1 506 ? -19.302 11.461 3.395 1.00 89.56 506 TYR A C 1
ATOM 3954 O O . TYR A 1 506 ? -19.151 12.219 2.442 1.00 89.56 506 TYR A O 1
ATOM 3962 N N . ARG A 1 507 ? -18.627 11.629 4.528 1.00 86.31 507 ARG A N 1
ATOM 3963 C CA . ARG A 1 507 ? -17.529 12.581 4.696 1.00 86.31 507 ARG A CA 1
ATOM 3964 C C . ARG A 1 507 ? -16.223 12.003 4.151 1.00 86.31 507 ARG A C 1
ATOM 3966 O O . ARG A 1 507 ? -15.838 10.905 4.551 1.00 86.31 507 ARG A O 1
ATOM 3973 N N . ALA A 1 508 ? -15.510 12.792 3.349 1.00 80.56 508 ALA A N 1
ATOM 3974 C CA . ALA A 1 508 ? -14.173 12.502 2.836 1.00 80.56 508 ALA A CA 1
ATOM 3975 C C . ALA A 1 508 ? -13.197 13.615 3.273 1.00 80.56 508 ALA A C 1
ATOM 3977 O O . ALA A 1 508 ? -13.045 14.647 2.620 1.00 80.56 508 ALA A O 1
ATOM 3978 N N . ASN A 1 509 ? -12.564 13.423 4.434 1.00 73.56 509 ASN A N 1
ATOM 3979 C CA . ASN A 1 509 ? -11.787 14.470 5.113 1.00 73.56 509 ASN A CA 1
ATOM 3980 C C . ASN A 1 509 ? -10.512 14.907 4.387 1.00 73.56 509 ASN A C 1
ATOM 3982 O O . ASN A 1 509 ? -10.132 16.071 4.471 1.00 73.56 509 ASN A O 1
ATOM 3986 N N . ASP A 1 510 ? -9.849 13.982 3.714 1.00 77.94 510 ASP A N 1
ATOM 3987 C CA . ASP A 1 510 ? -8.496 14.109 3.173 1.00 77.94 510 ASP A CA 1
ATOM 3988 C C . ASP A 1 510 ? -8.466 14.220 1.646 1.00 77.94 510 ASP A C 1
ATOM 3990 O O . ASP A 1 510 ? -7.403 14.373 1.050 1.00 77.94 510 ASP A O 1
ATOM 3994 N N . ILE A 1 511 ? -9.634 14.205 1.003 1.00 82.56 511 ILE A N 1
ATOM 3995 C CA . ILE A 1 511 ? -9.733 14.112 -0.453 1.00 82.56 511 ILE A CA 1
ATOM 3996 C C . ILE A 1 511 ? -9.212 15.352 -1.193 1.00 82.56 511 ILE A C 1
ATOM 3998 O O . ILE A 1 511 ? -8.899 15.270 -2.375 1.00 82.56 511 ILE A O 1
ATOM 4002 N N . GLY A 1 512 ? -9.092 16.496 -0.508 1.00 81.69 512 GLY A N 1
ATOM 4003 C CA . GLY A 1 512 ? -8.711 17.772 -1.121 1.00 81.69 512 GLY A CA 1
ATOM 4004 C C . GLY A 1 512 ? -7.401 17.709 -1.913 1.00 81.69 512 GLY A C 1
ATOM 4005 O O . GLY A 1 512 ? -7.306 18.331 -2.963 1.00 81.69 512 GLY A O 1
ATOM 4006 N N . GLY A 1 513 ? -6.424 16.917 -1.458 1.00 82.12 513 GLY A N 1
ATOM 4007 C CA . GLY A 1 513 ? -5.144 16.739 -2.157 1.00 82.12 513 GLY A CA 1
ATOM 4008 C C . GLY A 1 513 ? -5.209 15.881 -3.427 1.00 82.12 513 GLY A C 1
ATOM 4009 O O . GLY A 1 513 ? -4.229 15.826 -4.160 1.00 82.12 513 GLY A O 1
ATOM 4010 N N . TYR A 1 514 ? -6.339 15.222 -3.693 1.00 87.44 514 TYR A N 1
ATOM 4011 C CA . TYR A 1 514 ? -6.499 14.241 -4.772 1.00 87.44 514 TYR A CA 1
ATOM 4012 C C . TYR A 1 514 ? -7.498 14.681 -5.852 1.00 87.44 514 TYR A C 1
ATOM 4014 O O . TYR A 1 514 ? -7.628 14.007 -6.873 1.00 87.44 514 TYR A O 1
ATOM 4022 N N . LEU A 1 515 ? -8.192 15.807 -5.639 1.00 85.06 515 LEU A N 1
ATOM 4023 C CA . LEU A 1 515 ? -9.247 16.305 -6.527 1.00 85.06 515 LEU A CA 1
ATOM 4024 C C . LEU A 1 515 ? -8.756 16.580 -7.945 1.00 85.06 515 LEU A C 1
ATOM 4026 O O . LEU A 1 515 ? -9.434 16.205 -8.890 1.00 85.06 515 LEU A O 1
ATOM 4030 N N . ASP A 1 516 ? -7.584 17.199 -8.074 1.00 83.75 516 ASP A N 1
ATOM 4031 C CA . ASP A 1 516 ? -7.053 17.669 -9.358 1.00 83.75 516 ASP A CA 1
ATOM 4032 C C . ASP A 1 516 ? -6.054 16.685 -9.989 1.00 83.75 516 ASP A C 1
ATOM 4034 O O . ASP A 1 516 ? -5.410 17.004 -10.986 1.00 83.75 516 ASP A O 1
ATOM 4038 N N . ASN A 1 517 ? -5.880 15.500 -9.395 1.00 82.56 517 ASN A N 1
ATOM 4039 C CA . ASN A 1 517 ? -4.924 14.501 -9.868 1.00 82.56 517 ASN A CA 1
ATOM 4040 C C . ASN A 1 517 ? -5.584 13.121 -9.946 1.00 82.56 517 ASN A C 1
ATOM 4042 O O . ASN A 1 517 ? -6.214 12.802 -10.952 1.00 82.56 517 ASN A O 1
ATOM 4046 N N . ASP A 1 518 ? -5.521 12.326 -8.879 1.00 83.38 518 ASP A N 1
ATOM 4047 C CA . ASP A 1 518 ? -6.024 10.950 -8.874 1.00 83.38 518 ASP A CA 1
ATOM 4048 C C . ASP A 1 518 ? -7.532 10.858 -9.217 1.00 83.38 518 ASP A C 1
ATOM 4050 O O . ASP A 1 518 ? -7.957 9.953 -9.932 1.00 83.38 518 ASP A O 1
ATOM 4054 N N . LEU A 1 519 ? -8.375 11.808 -8.799 1.00 85.38 519 LEU A N 1
ATOM 4055 C CA . LEU A 1 519 ? -9.803 11.773 -9.157 1.00 85.38 519 LEU A CA 1
ATOM 4056 C C . LEU A 1 519 ? -10.118 12.210 -10.595 1.00 85.38 519 LEU A C 1
ATOM 4058 O O . LEU A 1 519 ? -11.259 12.077 -11.038 1.00 85.38 519 LEU A O 1
ATOM 4062 N N . VAL A 1 520 ? -9.141 12.694 -11.352 1.00 85.75 520 VAL A N 1
ATOM 4063 C CA . VAL A 1 520 ? -9.338 13.118 -12.747 1.00 85.75 520 VAL A CA 1
ATOM 4064 C C . VAL A 1 520 ? -8.651 12.152 -13.695 1.00 85.75 520 VAL A C 1
ATOM 4066 O O . VAL A 1 520 ? -9.247 11.739 -14.686 1.00 85.75 520 VAL A O 1
ATOM 4069 N N . ASN A 1 521 ? -7.429 11.752 -13.364 1.00 85.19 521 ASN A N 1
ATOM 4070 C CA . ASN A 1 521 ? -6.619 10.903 -14.217 1.00 85.19 521 ASN A CA 1
ATOM 4071 C C . ASN A 1 521 ? -7.138 9.460 -14.220 1.00 85.19 521 ASN A C 1
ATOM 4073 O O . ASN A 1 521 ? -7.506 8.909 -13.180 1.00 85.19 521 ASN A O 1
ATOM 4077 N N . VAL A 1 522 ? -7.161 8.861 -15.409 1.00 88.25 522 VAL A N 1
ATOM 4078 C CA . VAL A 1 522 ? -7.593 7.482 -15.643 1.00 88.25 522 VAL A CA 1
ATOM 4079 C C . VAL A 1 522 ? -6.440 6.714 -16.276 1.00 88.25 522 VAL A C 1
ATOM 4081 O O . VAL A 1 522 ? -5.824 7.175 -17.235 1.00 88.25 522 VAL A O 1
ATOM 4084 N N . PHE A 1 523 ? -6.166 5.539 -15.726 1.00 91.06 523 PHE A N 1
ATOM 4085 C CA . PHE A 1 523 ? -5.068 4.643 -16.079 1.00 91.06 523 PHE A CA 1
ATOM 4086 C C . PHE A 1 523 ? -5.586 3.195 -16.150 1.00 91.06 523 PHE A C 1
ATOM 4088 O O . PHE A 1 523 ? -6.715 2.937 -15.715 1.00 91.06 523 PHE A O 1
ATOM 4095 N N . PRO A 1 524 ? -4.800 2.221 -16.654 1.00 91.12 524 PRO A N 1
ATOM 4096 C CA . PRO A 1 524 ? -5.288 0.851 -16.792 1.00 91.12 524 PRO A CA 1
ATOM 4097 C C . PRO A 1 524 ? -5.770 0.252 -15.470 1.00 91.12 524 PRO A C 1
ATOM 4099 O O . PRO A 1 524 ? -6.810 -0.409 -15.433 1.00 91.12 524 PRO A O 1
ATOM 4102 N N . ALA A 1 525 ? -5.041 0.513 -14.380 1.00 92.50 525 ALA A N 1
ATOM 4103 C CA . ALA A 1 525 ? -5.363 -0.033 -13.070 1.00 92.50 525 ALA A CA 1
ATOM 4104 C C . ALA A 1 525 ? -6.507 0.693 -12.352 1.00 92.50 525 ALA A C 1
ATOM 4106 O O . ALA A 1 525 ? -6.923 0.212 -11.288 1.00 92.50 525 ALA A O 1
ATOM 4107 N N . THR A 1 526 ? -7.019 1.803 -12.912 1.00 91.88 526 THR A N 1
ATOM 4108 C CA . THR A 1 526 ? -8.105 2.586 -12.315 1.00 91.88 526 THR A CA 1
ATOM 4109 C C . THR A 1 526 ? -9.284 1.697 -11.952 1.00 91.88 526 THR A C 1
ATOM 4111 O O . THR A 1 526 ? -9.695 0.798 -12.681 1.00 91.88 526 THR A O 1
ATOM 4114 N N . ASP A 1 527 ? -9.805 1.918 -10.756 1.00 88.19 527 ASP A N 1
ATOM 4115 C CA . ASP A 1 527 ? -10.769 1.048 -10.095 1.00 88.19 527 ASP A CA 1
ATOM 4116 C C . ASP A 1 527 ? -11.948 1.827 -9.514 1.00 88.19 527 ASP A C 1
ATOM 4118 O O . ASP A 1 527 ? -12.702 1.297 -8.698 1.00 88.19 527 ASP A O 1
ATOM 4122 N N . ARG A 1 528 ? -12.081 3.095 -9.915 1.00 87.81 528 ARG A N 1
ATOM 4123 C CA . ARG A 1 528 ? -13.093 4.017 -9.419 1.00 87.81 528 ARG A CA 1
ATOM 4124 C C . ARG A 1 528 ? -14.477 3.422 -9.625 1.00 87.81 528 ARG A C 1
ATOM 4126 O O . ARG A 1 528 ? -14.910 3.174 -10.748 1.00 87.81 528 ARG A O 1
ATOM 4133 N N . MET A 1 529 ? -15.207 3.256 -8.532 1.00 88.00 529 MET A N 1
ATOM 4134 C CA . MET A 1 529 ? -16.605 2.865 -8.601 1.00 88.00 529 MET A CA 1
ATOM 4135 C C . MET A 1 529 ? -17.492 4.108 -8.793 1.00 88.00 529 MET A C 1
ATOM 4137 O O . MET A 1 529 ? -17.160 5.194 -8.312 1.00 88.00 529 MET A O 1
ATOM 4141 N N . PRO A 1 530 ? -18.672 3.982 -9.426 1.00 87.19 530 PRO A N 1
ATOM 4142 C CA . PRO A 1 530 ? -19.566 5.119 -9.630 1.00 87.19 530 PRO A CA 1
ATOM 4143 C C . PRO A 1 530 ? -20.040 5.712 -8.294 1.00 87.19 530 PRO A C 1
ATOM 4145 O O . PRO A 1 530 ? -20.270 4.978 -7.324 1.00 87.19 530 PRO A O 1
ATOM 4148 N N . TYR A 1 531 ? -20.195 7.035 -8.264 1.00 89.56 531 TYR A N 1
ATOM 4149 C CA . TYR A 1 531 ? -20.793 7.817 -7.179 1.00 89.56 531 TYR A CA 1
ATOM 4150 C C . TYR A 1 531 ? -21.680 8.923 -7.768 1.00 89.56 531 TYR A C 1
ATOM 4152 O O . TYR A 1 531 ? -21.516 9.286 -8.930 1.00 89.56 531 TYR A O 1
ATOM 4160 N N . MET A 1 532 ? -22.647 9.429 -6.996 1.00 88.06 532 MET A N 1
ATOM 4161 C CA . MET A 1 532 ? -23.627 10.404 -7.498 1.00 88.06 532 MET A CA 1
ATOM 4162 C C . MET A 1 532 ? -23.011 11.788 -7.680 1.00 88.06 532 MET A C 1
ATOM 4164 O O . MET A 1 532 ? -23.141 12.400 -8.735 1.00 88.06 532 MET A O 1
ATOM 4168 N N . GLU A 1 533 ? -22.362 12.293 -6.633 1.00 89.12 533 GLU A N 1
ATOM 4169 C CA . GLU A 1 533 ? -21.833 13.653 -6.618 1.00 89.12 533 GLU A CA 1
ATOM 4170 C C . GLU A 1 533 ? -20.723 13.792 -5.577 1.00 89.12 533 GLU A C 1
ATOM 4172 O O . GLU A 1 533 ? -20.784 13.189 -4.500 1.00 89.12 533 GLU A O 1
ATOM 4177 N N . LEU A 1 534 ? -19.731 14.627 -5.888 1.00 87.94 534 LEU A N 1
ATOM 4178 C CA . LEU A 1 534 ? -18.764 15.119 -4.919 1.00 87.94 534 LEU A CA 1
ATOM 4179 C C . LEU A 1 534 ? -19.150 16.543 -4.502 1.00 87.94 534 LEU A C 1
ATOM 4181 O O . LEU A 1 534 ? -19.091 17.481 -5.292 1.00 87.94 534 LEU A O 1
ATOM 4185 N N . LEU A 1 535 ? -19.551 16.694 -3.247 1.00 87.75 535 LEU A N 1
ATOM 4186 C CA . LEU A 1 535 ? -20.024 17.941 -2.665 1.00 87.75 535 LEU A CA 1
ATOM 4187 C C . LEU A 1 535 ? -18.858 18.711 -2.019 1.00 87.75 535 LEU A C 1
ATOM 4189 O O . LEU A 1 535 ? -18.066 18.115 -1.275 1.00 87.75 535 LEU A O 1
ATOM 4193 N N . PRO A 1 536 ? -18.778 20.040 -2.212 1.00 84.56 536 PRO A N 1
ATOM 4194 C CA . PRO A 1 536 ? -17.728 20.855 -1.614 1.00 84.56 536 PRO A CA 1
ATOM 4195 C C . PRO A 1 536 ? -17.862 20.937 -0.081 1.00 84.56 536 PRO A C 1
ATOM 4197 O O . PRO A 1 536 ? -18.917 20.597 0.477 1.00 84.56 536 PRO A O 1
ATOM 4200 N N . PRO A 1 537 ? -16.818 21.416 0.618 1.00 82.38 537 PRO A N 1
ATOM 4201 C CA . PRO A 1 537 ? -16.866 21.729 2.043 1.00 82.38 537 PRO A CA 1
ATOM 4202 C C . PRO A 1 537 ? -18.033 22.665 2.386 1.00 82.38 537 PRO A C 1
ATOM 4204 O O . PRO A 1 537 ? -18.410 23.523 1.584 1.00 82.38 537 PRO A O 1
ATOM 4207 N N . ARG A 1 538 ? -18.617 22.514 3.580 1.00 74.69 538 ARG A N 1
ATOM 4208 C CA . ARG A 1 538 ? -19.691 23.391 4.086 1.00 74.69 538 ARG A CA 1
ATOM 4209 C C . ARG A 1 538 ? -19.366 23.849 5.505 1.00 74.69 538 ARG A C 1
ATOM 4211 O O . ARG A 1 538 ? -19.087 23.037 6.381 1.00 74.69 538 ARG A O 1
ATOM 4218 N N . ASP A 1 539 ? -19.466 25.153 5.738 1.00 65.62 539 ASP A N 1
ATOM 4219 C CA . ASP A 1 539 ? -19.102 25.788 7.011 1.00 65.62 539 ASP A CA 1
ATOM 4220 C C . ASP A 1 539 ? -17.618 25.554 7.390 1.00 65.62 539 ASP A C 1
ATOM 4222 O O . ASP A 1 539 ? -16.820 25.079 6.586 1.00 65.62 539 ASP A O 1
ATOM 4226 N N . ASP A 1 540 ? -17.208 25.924 8.605 1.00 54.19 540 ASP A N 1
ATOM 4227 C CA . ASP A 1 540 ? -15.816 25.824 9.081 1.00 54.19 540 ASP A CA 1
ATOM 4228 C C . ASP A 1 540 ? -15.392 24.395 9.476 1.00 54.19 540 ASP A C 1
ATOM 4230 O O . ASP A 1 540 ? -14.284 24.187 9.975 1.00 54.19 540 ASP A O 1
ATOM 4234 N N . ILE A 1 541 ? -16.285 23.415 9.303 1.00 57.09 541 ILE A N 1
ATOM 4235 C CA . ILE A 1 541 ? -16.179 22.093 9.928 1.00 57.09 541 ILE A CA 1
ATOM 4236 C C . ILE A 1 541 ? -16.370 20.938 8.936 1.00 57.09 541 ILE A C 1
ATOM 4238 O O . ILE A 1 541 ? -15.762 19.882 9.130 1.00 57.09 541 ILE A O 1
ATOM 4242 N N . GLU A 1 542 ? -17.202 21.085 7.900 1.00 68.06 542 GLU A N 1
ATOM 4243 C CA . GLU A 1 542 ? -17.440 19.989 6.955 1.00 68.06 542 GLU A CA 1
ATOM 4244 C C . GLU A 1 542 ? -16.408 20.019 5.837 1.00 68.06 542 GLU A C 1
ATOM 4246 O O . GLU A 1 542 ? -16.340 20.976 5.071 1.00 68.06 542 GLU A O 1
ATOM 4251 N N . SER A 1 543 ? -15.645 18.938 5.717 1.00 76.31 543 SER A N 1
ATOM 4252 C CA . SER A 1 543 ? -14.793 18.647 4.567 1.00 76.31 543 SER A CA 1
ATOM 4253 C C . SER A 1 543 ? -15.628 18.290 3.328 1.00 76.31 543 SER A C 1
ATOM 4255 O O . SER A 1 543 ? -16.861 18.375 3.327 1.00 76.31 543 SER A O 1
ATOM 4257 N N . HIS A 1 544 ? -14.955 17.904 2.245 1.00 85.81 544 HIS A N 1
ATOM 4258 C CA . HIS A 1 544 ? -15.624 17.367 1.066 1.00 85.81 544 HIS A CA 1
ATOM 4259 C C . HIS A 1 544 ? -16.492 16.160 1.435 1.00 85.81 544 HIS A C 1
ATOM 4261 O O . HIS A 1 544 ? -16.191 15.390 2.354 1.00 85.81 544 HIS A O 1
ATOM 4267 N N . ARG A 1 545 ? -17.597 16.003 0.714 1.00 89.19 545 ARG A N 1
ATOM 4268 C CA . ARG A 1 545 ? -18.575 14.944 0.959 1.00 89.19 545 ARG A CA 1
ATOM 4269 C C . ARG A 1 545 ? -18.902 14.224 -0.336 1.00 89.19 545 ARG A C 1
ATOM 4271 O O . ARG A 1 545 ? -18.820 14.806 -1.406 1.00 89.19 545 ARG A O 1
ATOM 4278 N N . VAL A 1 546 ? -19.287 12.965 -0.233 1.00 90.56 546 VAL A N 1
ATOM 4279 C CA . VAL A 1 546 ? -19.577 12.087 -1.366 1.00 90.56 546 VAL A CA 1
ATOM 4280 C C . VAL A 1 546 ? -20.998 11.597 -1.216 1.00 90.56 546 VAL A C 1
ATOM 4282 O O . VAL A 1 546 ? -21.330 10.981 -0.205 1.00 90.56 546 VAL A O 1
ATOM 4285 N N . SER A 1 547 ? -21.833 11.868 -2.206 1.00 92.62 547 SER A N 1
ATOM 4286 C CA . SER A 1 547 ? -23.188 11.336 -2.266 1.00 92.62 547 SER A CA 1
ATOM 4287 C C . SER A 1 547 ? -23.183 9.980 -2.971 1.00 92.62 547 SER A C 1
ATOM 4289 O O . SER A 1 547 ? -22.625 9.848 -4.064 1.00 92.62 547 SER A O 1
ATOM 4291 N N . LEU A 1 548 ? -23.804 8.978 -2.351 1.00 93.88 548 LEU A N 1
ATOM 4292 C CA . LEU A 1 548 ? -23.990 7.639 -2.907 1.00 93.88 548 LEU A CA 1
ATOM 4293 C C . LEU A 1 548 ? -25.450 7.207 -2.806 1.00 93.88 548 LEU A C 1
ATOM 4295 O O . LEU A 1 548 ? -26.094 7.444 -1.786 1.00 93.88 548 LEU A O 1
ATOM 4299 N N . SER A 1 549 ? -25.946 6.482 -3.809 1.00 94.25 549 SER A N 1
ATOM 4300 C CA . SER A 1 549 ? -27.194 5.726 -3.654 1.00 94.25 549 SER A CA 1
ATOM 4301 C C . SER A 1 549 ? -26.991 4.515 -2.735 1.00 94.25 549 SER A C 1
ATOM 4303 O O . SER A 1 549 ? -25.874 4.007 -2.591 1.00 94.25 549 SER A O 1
ATOM 4305 N N . LEU A 1 550 ? -28.067 4.000 -2.131 1.00 91.56 550 LEU A N 1
ATOM 4306 C CA . LEU A 1 550 ? -27.979 2.788 -1.302 1.00 91.56 550 LEU A CA 1
ATOM 4307 C C . LEU A 1 550 ? -27.427 1.581 -2.076 1.00 91.56 550 LEU A C 1
ATOM 4309 O O . LEU A 1 550 ? -26.671 0.793 -1.508 1.00 91.56 550 LEU A O 1
ATOM 4313 N N . ASP A 1 551 ? -27.738 1.467 -3.368 1.00 91.25 551 ASP A N 1
ATOM 4314 C CA . ASP A 1 551 ? -27.224 0.395 -4.227 1.00 91.25 551 ASP A CA 1
ATOM 4315 C C . ASP A 1 551 ? -25.713 0.538 -4.462 1.00 91.25 551 ASP A C 1
ATOM 4317 O O . ASP A 1 551 ? -24.979 -0.448 -4.418 1.00 91.25 551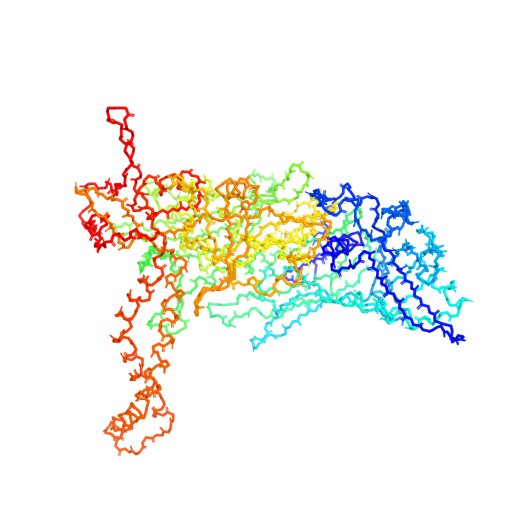 ASP A O 1
ATOM 4321 N N . GLN A 1 552 ? -25.210 1.768 -4.639 1.00 92.94 552 GLN A N 1
ATOM 4322 C CA . GLN A 1 552 ? -23.771 2.031 -4.770 1.00 92.94 552 GLN A CA 1
ATOM 4323 C C . GLN A 1 552 ? -23.003 1.717 -3.480 1.00 92.94 552 GLN A C 1
ATOM 4325 O O . GLN A 1 552 ? -21.864 1.242 -3.541 1.00 92.94 552 GLN A O 1
ATOM 4330 N N . VAL A 1 553 ? -23.615 1.963 -2.317 1.00 90.12 553 VAL A N 1
ATOM 4331 C CA . VAL A 1 553 ? -23.056 1.571 -1.015 1.00 90.12 553 VAL A CA 1
ATOM 4332 C C . VAL A 1 553 ? -23.025 0.049 -0.890 1.00 90.12 553 VAL A C 1
ATOM 4334 O O . VAL A 1 553 ? -21.993 -0.517 -0.535 1.00 90.12 553 VAL A O 1
ATOM 4337 N N . GLN A 1 554 ? -24.124 -0.631 -1.223 1.00 88.06 554 GLN A N 1
ATOM 4338 C CA . GLN A 1 554 ? -24.188 -2.092 -1.179 1.00 88.06 554 GLN A CA 1
ATOM 4339 C C . GLN A 1 554 ? -23.190 -2.749 -2.131 1.00 88.06 554 GLN A C 1
ATOM 4341 O O . GLN A 1 554 ? -22.529 -3.701 -1.731 1.00 88.06 554 GLN A O 1
ATOM 4346 N N . ALA A 1 555 ? -23.022 -2.219 -3.345 1.00 88.06 555 ALA A N 1
ATOM 4347 C CA . ALA A 1 555 ? -22.025 -2.708 -4.293 1.00 88.06 555 ALA A CA 1
ATOM 4348 C C . ALA A 1 555 ? -20.601 -2.623 -3.718 1.00 88.06 555 ALA A C 1
ATOM 4350 O O . ALA A 1 555 ? -19.820 -3.558 -3.864 1.00 88.06 555 ALA A O 1
ATOM 4351 N N . ARG A 1 556 ? -20.279 -1.536 -3.005 1.00 88.12 556 ARG A N 1
ATOM 4352 C CA . ARG A 1 556 ? -18.988 -1.370 -2.315 1.00 88.12 556 ARG A CA 1
ATOM 4353 C C . ARG A 1 556 ? -18.813 -2.325 -1.135 1.00 88.12 556 ARG A C 1
ATOM 4355 O O . ARG A 1 556 ? -17.705 -2.794 -0.899 1.00 88.12 556 ARG A O 1
ATOM 4362 N N . ILE A 1 557 ? -19.883 -2.619 -0.398 1.00 83.56 557 ILE A N 1
ATOM 4363 C CA . ILE A 1 557 ? -19.857 -3.586 0.713 1.00 83.56 557 ILE A CA 1
ATOM 4364 C C . ILE A 1 557 ? -19.719 -5.022 0.195 1.00 83.56 557 ILE A C 1
ATOM 4366 O O . ILE A 1 557 ? -19.023 -5.819 0.813 1.00 83.56 557 ILE A O 1
ATOM 4370 N N . ALA A 1 558 ? -20.373 -5.343 -0.923 1.00 81.75 558 ALA A N 1
ATOM 4371 C CA . ALA A 1 558 ? -20.358 -6.666 -1.541 1.00 81.75 558 ALA A CA 1
ATOM 4372 C C . ALA A 1 558 ? -19.078 -6.960 -2.341 1.00 81.75 558 ALA A C 1
ATOM 4374 O O . ALA A 1 558 ? -18.872 -8.103 -2.745 1.00 81.75 558 ALA A O 1
ATOM 4375 N N . ALA A 1 559 ? -18.233 -5.953 -2.588 1.00 77.06 559 ALA A N 1
ATOM 4376 C CA . ALA A 1 559 ? -16.937 -6.149 -3.224 1.00 77.06 559 ALA A CA 1
ATOM 4377 C C . ALA A 1 559 ? -16.043 -7.081 -2.370 1.00 77.06 559 ALA A C 1
ATOM 4379 O O . ALA A 1 559 ? -16.117 -6.997 -1.141 1.00 77.06 559 ALA A O 1
ATOM 4380 N N . PRO A 1 560 ? -15.186 -7.928 -2.980 1.00 64.62 560 PRO A N 1
ATOM 4381 C CA . PRO A 1 560 ? -14.384 -8.932 -2.266 1.00 64.62 560 PRO A CA 1
ATOM 4382 C C . PRO A 1 560 ? -13.585 -8.392 -1.069 1.00 64.62 560 PRO A C 1
ATOM 4384 O O . PRO A 1 560 ? -13.583 -9.016 -0.013 1.00 64.62 560 PRO A O 1
ATOM 4387 N N . ASP A 1 561 ? -13.005 -7.193 -1.189 1.00 62.44 561 ASP A N 1
ATOM 4388 C CA . ASP A 1 561 ? -12.225 -6.558 -0.111 1.00 62.44 561 ASP A CA 1
ATOM 4389 C C . ASP A 1 561 ? -13.024 -5.523 0.700 1.00 62.44 561 ASP A C 1
ATOM 4391 O O . ASP A 1 561 ? -12.448 -4.752 1.469 1.00 62.44 561 ASP A O 1
ATOM 4395 N N . ARG A 1 562 ? -14.351 -5.471 0.522 1.00 62.88 562 ARG A N 1
ATOM 4396 C CA . ARG A 1 562 ? -15.284 -4.568 1.214 1.00 62.88 562 ARG A CA 1
ATOM 4397 C C . ARG A 1 562 ? -14.795 -3.111 1.239 1.00 62.88 562 ARG A C 1
ATOM 4399 O O . ARG A 1 562 ? -14.291 -2.608 2.242 1.00 62.88 562 ARG A O 1
ATOM 4406 N N . HIS A 1 563 ? -15.035 -2.386 0.151 1.00 74.75 563 HIS A N 1
ATOM 4407 C CA . HIS A 1 563 ? -14.522 -1.026 -0.076 1.00 74.75 563 HIS A CA 1
ATOM 4408 C C . HIS A 1 563 ? -15.057 0.026 0.919 1.00 74.75 563 HIS A C 1
ATOM 4410 O O . HIS A 1 563 ? -14.507 1.121 1.031 1.00 74.75 563 HIS A O 1
ATOM 4416 N N . VAL A 1 564 ? -16.130 -0.292 1.652 1.00 74.75 564 VAL A N 1
ATOM 4417 C CA . VAL A 1 564 ? -16.762 0.559 2.670 1.00 74.75 564 VAL A CA 1
ATOM 4418 C C . VAL A 1 564 ? -16.934 -0.241 3.959 1.00 74.75 564 VAL A C 1
ATOM 4420 O O . VAL A 1 564 ? -17.596 -1.282 3.978 1.00 74.75 564 VAL A O 1
ATOM 4423 N N . LYS A 1 565 ? -16.365 0.264 5.057 1.00 72.12 565 LYS A N 1
ATOM 4424 C CA . LYS A 1 565 ? -16.523 -0.339 6.387 1.00 72.12 565 LYS A CA 1
ATOM 4425 C C . LYS A 1 565 ? -17.914 -0.081 6.952 1.00 72.12 565 LYS A C 1
ATOM 4427 O O . LYS A 1 565 ? -18.513 0.964 6.705 1.00 72.12 565 LYS A O 1
ATOM 4432 N N . GLU A 1 566 ? -18.386 -1.026 7.758 1.00 80.06 566 GLU A N 1
ATOM 4433 C CA . GLU A 1 566 ? -19.528 -0.785 8.637 1.00 80.06 566 GLU A CA 1
ATOM 4434 C C . GLU A 1 566 ? -19.176 0.294 9.659 1.00 80.06 566 GLU A C 1
ATOM 4436 O O . GLU A 1 566 ? -18.101 0.257 10.260 1.00 80.06 566 GLU A O 1
ATOM 4441 N N . LEU A 1 567 ? -20.079 1.251 9.850 1.00 83.50 567 LEU A N 1
ATOM 4442 C CA . LEU A 1 567 ? -19.843 2.396 10.721 1.00 83.50 567 LEU A CA 1
ATOM 4443 C C . LEU A 1 567 ? -20.614 2.285 12.034 1.00 83.50 567 LEU A C 1
ATOM 4445 O O . LEU A 1 567 ? -21.820 2.048 12.045 1.00 83.50 567 LEU A O 1
ATOM 4449 N N . ASP A 1 568 ? -19.933 2.541 13.145 1.00 82.94 568 ASP A N 1
ATOM 4450 C CA . ASP A 1 568 ? -20.541 2.492 14.470 1.00 82.94 568 ASP A CA 1
ATOM 4451 C C . ASP A 1 568 ? -21.147 3.829 14.883 1.00 82.94 568 ASP A C 1
ATOM 4453 O O . ASP A 1 568 ? -20.457 4.847 14.962 1.00 82.94 568 ASP A O 1
ATOM 4457 N N . TYR A 1 569 ? -22.424 3.797 15.256 1.00 85.69 569 TYR A N 1
ATOM 4458 C CA . TYR A 1 569 ? -23.170 4.949 15.745 1.00 85.69 569 TYR A CA 1
ATOM 4459 C C . TYR A 1 569 ? -23.676 4.735 17.165 1.00 85.69 569 TYR A C 1
ATOM 4461 O O . TYR A 1 569 ? -24.138 3.658 17.542 1.00 85.69 569 TYR A O 1
ATOM 4469 N N . VAL A 1 570 ? -23.626 5.803 17.957 1.00 85.00 570 VAL A N 1
ATOM 4470 C CA . VAL A 1 570 ? -24.184 5.851 19.309 1.00 85.00 570 VAL A CA 1
ATOM 4471 C C . VAL A 1 570 ? -25.432 6.725 19.284 1.00 85.00 570 VAL A C 1
ATOM 4473 O O . VAL A 1 570 ? -25.328 7.894 18.895 1.00 85.00 570 VAL A O 1
ATOM 4476 N N . PRO A 1 571 ? -26.598 6.215 19.714 1.00 86.38 571 PRO A N 1
ATOM 4477 C CA . PRO A 1 571 ? -27.782 7.045 19.868 1.00 86.38 571 PRO A CA 1
ATOM 4478 C C . PRO A 1 571 ? -27.552 8.060 20.992 1.00 86.38 571 PRO A C 1
ATOM 4480 O O . PRO A 1 571 ? -26.994 7.740 22.045 1.00 86.38 571 PRO A O 1
ATOM 4483 N N . LYS A 1 572 ? -27.967 9.305 20.773 1.00 86.50 572 LYS A N 1
ATOM 4484 C CA . LYS A 1 572 ? -27.754 10.399 21.731 1.00 86.50 572 LYS A CA 1
ATOM 4485 C C . LYS A 1 572 ? -29.036 11.120 22.103 1.00 86.50 572 LYS A C 1
ATOM 4487 O O . LYS A 1 572 ? -29.149 11.551 23.249 1.00 86.50 572 LYS A O 1
ATOM 4492 N N . LYS A 1 573 ? -29.992 11.247 21.180 1.00 87.50 573 LYS A N 1
ATOM 4493 C CA . LYS A 1 573 ? -31.306 11.849 21.443 1.00 87.50 573 LYS A CA 1
ATOM 4494 C C . LYS A 1 573 ? -32.404 11.108 20.688 1.00 87.50 573 LYS A C 1
ATOM 4496 O O . LYS A 1 573 ? -32.138 10.486 19.663 1.00 87.50 573 LYS A O 1
ATOM 4501 N N . VAL A 1 574 ? -33.635 11.198 21.185 1.00 86.81 574 VAL A N 1
ATOM 4502 C CA . VAL A 1 574 ? -34.814 10.583 20.550 1.00 86.81 574 VAL A CA 1
ATOM 4503 C C . VAL A 1 574 ? -35.970 11.570 20.413 1.00 86.81 574 VAL A C 1
ATOM 4505 O O . VAL A 1 574 ? -36.239 12.364 21.319 1.00 86.81 574 VAL A O 1
ATOM 4508 N N . ALA A 1 575 ? -36.683 11.496 19.292 1.00 87.44 575 ALA A N 1
ATOM 4509 C CA . ALA A 1 575 ? -37.974 12.143 19.111 1.00 87.44 575 ALA A CA 1
ATOM 4510 C C . ALA A 1 575 ? -39.068 11.119 19.425 1.00 87.44 575 ALA A C 1
ATOM 4512 O O . ALA A 1 575 ? -39.019 9.982 18.956 1.00 87.44 575 ALA A O 1
ATOM 4513 N N . VAL A 1 576 ? -40.052 11.496 20.243 1.00 84.06 576 VAL A N 1
ATOM 4514 C CA . VAL A 1 576 ? -41.104 10.578 20.706 1.00 84.06 576 VAL A CA 1
ATOM 4515 C C . VAL A 1 576 ? -42.480 11.156 20.392 1.00 84.06 576 VAL A C 1
ATOM 4517 O O . VAL A 1 576 ? -42.820 12.233 20.878 1.00 84.06 576 VAL A O 1
ATOM 4520 N N . ILE A 1 577 ? -43.295 10.406 19.646 1.00 81.50 577 ILE A N 1
ATOM 4521 C CA . ILE A 1 577 ? -44.691 10.735 19.328 1.00 81.50 577 ILE A CA 1
ATOM 4522 C C . ILE A 1 577 ? -45.580 9.621 19.880 1.00 81.50 577 ILE A C 1
ATOM 4524 O O . ILE A 1 577 ? -45.379 8.447 19.587 1.00 81.50 577 ILE A O 1
ATOM 4528 N N . GLY A 1 578 ? -46.558 9.965 20.724 1.00 75.00 578 GLY A N 1
ATOM 4529 C CA . GLY A 1 578 ? -47.509 8.979 21.257 1.00 75.00 578 GLY A CA 1
ATOM 4530 C C . GLY A 1 578 ? -46.856 7.818 22.027 1.00 75.00 578 GLY A C 1
ATOM 4531 O O . GLY A 1 578 ? -47.335 6.691 21.947 1.00 75.00 578 GLY A O 1
ATOM 4532 N N . ASN A 1 579 ? -45.764 8.086 22.758 1.00 72.38 579 ASN A N 1
ATOM 4533 C CA . ASN A 1 579 ? -44.921 7.097 23.456 1.00 72.38 579 ASN A CA 1
ATOM 4534 C C . ASN A 1 579 ? -44.182 6.100 22.544 1.00 72.38 579 ASN A C 1
ATOM 4536 O O . ASN A 1 579 ? -43.677 5.089 23.029 1.00 72.38 579 ASN A O 1
ATOM 4540 N N . GLN A 1 580 ? -44.090 6.383 21.246 1.00 74.00 580 GLN A N 1
ATOM 4541 C CA . GLN A 1 580 ? -43.263 5.640 20.300 1.00 74.00 580 GLN A CA 1
ATOM 4542 C C . GLN A 1 580 ? -42.088 6.503 19.854 1.00 74.00 580 GLN A C 1
ATOM 4544 O O . GLN A 1 580 ? -42.243 7.708 19.653 1.00 74.00 580 GLN A O 1
ATOM 4549 N N . ILE A 1 581 ? -40.913 5.889 19.722 1.00 81.50 581 ILE A N 1
ATOM 4550 C CA . ILE A 1 581 ? -39.744 6.551 19.140 1.00 81.50 581 ILE A CA 1
ATOM 4551 C C . ILE A 1 581 ? -40.047 6.764 17.660 1.00 81.50 581 ILE A C 1
ATOM 4553 O O . ILE A 1 581 ? -40.259 5.798 16.932 1.00 81.50 581 ILE A O 1
ATOM 4557 N N . PHE A 1 582 ? -40.112 8.028 17.261 1.00 83.25 582 PHE A N 1
ATOM 4558 C CA . PHE A 1 582 ? -40.328 8.438 15.883 1.00 83.25 582 PHE A CA 1
ATOM 4559 C C . PHE A 1 582 ? -38.997 8.462 15.134 1.00 83.25 582 PHE A C 1
ATOM 4561 O O . PHE A 1 582 ? -38.870 7.821 14.101 1.00 83.25 582 PHE A O 1
ATOM 4568 N N . GLN A 1 583 ? -37.984 9.103 15.718 1.00 87.06 583 GLN A N 1
ATOM 4569 C CA . GLN A 1 583 ? -36.648 9.209 15.142 1.00 87.06 583 GLN A CA 1
ATOM 4570 C C . GLN A 1 583 ? -35.561 9.180 16.213 1.00 87.06 583 GLN A C 1
ATOM 4572 O O . GLN A 1 583 ? -35.810 9.419 17.406 1.00 87.06 583 GLN A O 1
ATOM 4577 N N . ILE A 1 584 ? -34.351 8.856 15.769 1.00 87.06 584 ILE A N 1
ATOM 4578 C CA . ILE A 1 584 ? -33.159 8.742 16.595 1.00 87.06 584 ILE A CA 1
ATOM 4579 C C . ILE A 1 584 ? -32.076 9.636 15.994 1.00 87.06 584 ILE A C 1
ATOM 4581 O O . ILE A 1 584 ? -31.664 9.439 14.854 1.00 87.06 584 ILE A O 1
ATOM 4585 N N . LEU A 1 585 ? -31.550 10.552 16.808 1.00 87.50 585 LEU A N 1
ATOM 4586 C CA . LEU A 1 585 ? -30.317 11.266 16.499 1.00 87.50 585 LEU A CA 1
ATOM 4587 C C . LEU A 1 585 ? -29.136 10.476 17.040 1.00 87.50 585 LEU A C 1
ATOM 4589 O O . LEU A 1 585 ? -29.029 10.218 18.250 1.00 87.50 585 LEU A O 1
ATOM 4593 N N . ALA A 1 586 ? -28.231 10.128 16.136 1.00 86.94 586 ALA A N 1
ATOM 4594 C CA . ALA A 1 586 ? -27.027 9.391 16.457 1.00 86.94 586 ALA A CA 1
ATOM 4595 C C . ALA A 1 586 ? -25.765 10.154 16.046 1.00 86.94 586 ALA A C 1
ATOM 4597 O O . ALA A 1 586 ? -25.784 11.041 15.193 1.00 86.94 586 ALA A O 1
ATOM 4598 N N . ILE A 1 587 ? -24.650 9.788 16.673 1.00 86.88 587 ILE A N 1
ATOM 4599 C CA . ILE A 1 587 ? -23.319 10.283 16.323 1.00 86.88 587 ILE A CA 1
ATOM 4600 C C . ILE A 1 587 ? -22.378 9.110 16.083 1.00 86.88 587 ILE A C 1
ATOM 4602 O O . ILE A 1 587 ? -22.453 8.101 16.788 1.00 86.88 587 ILE A O 1
ATOM 4606 N N . SER A 1 588 ? -21.489 9.244 15.104 1.00 85.62 588 SER A N 1
ATOM 4607 C CA . SER A 1 588 ? -20.466 8.235 14.847 1.00 85.62 588 SER A CA 1
ATOM 4608 C C . SER A 1 588 ? -19.499 8.134 16.027 1.00 85.62 588 SER A C 1
ATOM 4610 O O . SER A 1 588 ? -19.016 9.153 16.529 1.00 85.62 588 SER A O 1
ATOM 4612 N N . LYS A 1 589 ? -19.176 6.905 16.453 1.00 81.88 589 LYS A N 1
ATOM 4613 C CA . LYS A 1 589 ? -18.133 6.655 17.464 1.00 81.88 589 LYS A CA 1
ATOM 4614 C C . LYS A 1 589 ? -16.787 7.230 17.026 1.00 81.88 589 LYS A C 1
ATOM 4616 O O . LYS A 1 589 ? -16.066 7.764 17.865 1.00 81.88 589 LYS A O 1
ATOM 4621 N N . THR A 1 590 ? -16.489 7.181 15.728 1.00 79.12 590 THR A N 1
ATOM 4622 C CA . THR A 1 590 ? -15.246 7.692 15.134 1.00 79.12 590 THR A CA 1
ATOM 4623 C C . THR A 1 590 ? -15.068 9.193 15.362 1.00 79.12 590 THR A C 1
ATOM 4625 O O . THR A 1 590 ? -13.948 9.670 15.515 1.00 79.12 590 THR A O 1
ATOM 4628 N N . GLU A 1 591 ? -16.160 9.958 15.428 1.00 80.44 591 GLU A N 1
ATOM 4629 C CA . GLU A 1 591 ? -16.082 11.413 15.586 1.00 80.44 591 GLU A CA 1
ATOM 4630 C C . GLU A 1 591 ? -15.967 11.888 17.027 1.00 80.44 591 GLU A C 1
ATOM 4632 O O . GLU A 1 591 ? -15.530 13.015 17.249 1.00 80.44 591 GLU A O 1
ATOM 4637 N N . ILE A 1 592 ? -16.366 11.082 18.013 1.00 82.50 592 ILE A N 1
ATOM 4638 C CA . ILE A 1 592 ? -16.389 11.530 19.412 1.00 82.50 592 ILE A CA 1
ATOM 4639 C C . ILE A 1 592 ? -14.990 11.996 19.865 1.00 82.50 592 ILE A C 1
ATOM 4641 O O . ILE A 1 592 ? -14.887 13.138 20.320 1.00 82.50 592 ILE A O 1
ATOM 4645 N N . PRO A 1 593 ? -13.899 11.224 19.664 1.00 80.69 593 PRO A N 1
ATOM 4646 C CA . PRO A 1 593 ? -12.555 11.668 20.042 1.00 80.69 593 PRO A CA 1
ATOM 4647 C C . PRO A 1 593 ? -12.064 12.879 19.231 1.00 80.69 593 PRO A C 1
ATOM 4649 O O . PRO A 1 593 ? -11.377 13.750 19.770 1.00 80.69 593 PRO A O 1
ATOM 4652 N N . GLU A 1 594 ? -12.431 12.964 17.944 1.00 79.75 594 GLU A N 1
ATOM 4653 C CA . GLU A 1 594 ? -12.119 14.110 17.071 1.00 79.75 594 GLU A CA 1
ATOM 4654 C C . GLU A 1 594 ? -12.721 15.396 17.656 1.00 79.75 594 GLU A C 1
ATOM 4656 O O . GLU A 1 594 ? -12.030 16.403 17.829 1.00 79.75 594 GLU A O 1
ATOM 4661 N N . ILE A 1 595 ? -14.004 15.342 18.021 1.00 81.94 595 ILE A N 1
ATOM 4662 C CA . ILE A 1 595 ? -14.750 16.468 18.584 1.00 81.94 595 ILE A CA 1
ATOM 4663 C C . ILE A 1 595 ? -14.203 16.838 19.963 1.00 81.94 595 ILE A C 1
ATOM 4665 O O . ILE A 1 595 ? -14.035 18.025 20.246 1.00 81.94 595 ILE A O 1
ATOM 4669 N N . GLU A 1 596 ? -13.884 15.861 20.811 1.00 83.69 596 GLU A N 1
ATOM 4670 C CA . GLU A 1 596 ? -13.275 16.098 22.123 1.00 83.69 596 GLU A CA 1
ATOM 4671 C C . GLU A 1 596 ? -11.932 16.825 22.013 1.00 83.69 596 GLU A C 1
ATOM 4673 O O . GLU A 1 596 ? -11.725 17.850 22.671 1.00 83.69 596 GLU A O 1
ATOM 4678 N N . SER A 1 597 ? -11.044 16.346 21.141 1.00 81.00 597 SER A N 1
ATOM 4679 C CA . SER A 1 597 ? -9.729 16.946 20.909 1.00 81.00 597 SER A CA 1
ATOM 4680 C C . SER A 1 597 ? -9.837 18.372 20.358 1.00 81.00 597 SER A C 1
ATOM 4682 O O . SER A 1 597 ? -9.255 19.310 20.917 1.00 81.00 597 SER A O 1
ATOM 4684 N N . LEU A 1 598 ? -10.652 18.572 19.315 1.00 82.19 598 LEU A N 1
ATOM 4685 C CA . LEU A 1 598 ? -10.890 19.891 18.721 1.00 82.19 598 LEU A CA 1
ATOM 4686 C C . LEU A 1 598 ? -11.501 20.863 19.730 1.00 82.19 598 LEU A C 1
ATOM 4688 O O . LEU A 1 598 ? -11.062 22.010 19.829 1.00 82.19 598 LEU A O 1
ATOM 4692 N N . THR A 1 599 ? -12.477 20.400 20.512 1.00 84.50 599 THR A N 1
ATOM 4693 C CA . THR A 1 599 ? -13.130 21.209 21.544 1.00 84.50 599 THR A CA 1
ATOM 4694 C C . THR A 1 599 ? -12.129 21.642 22.607 1.00 84.50 599 THR A C 1
ATOM 4696 O O . THR A 1 599 ? -12.086 22.821 22.958 1.00 84.50 599 THR A O 1
ATOM 4699 N N . ARG A 1 600 ? -11.286 20.721 23.090 1.00 85.44 600 ARG A N 1
ATOM 4700 C CA . ARG A 1 600 ? -10.256 21.022 24.092 1.00 85.44 600 ARG A CA 1
ATOM 4701 C C . ARG A 1 600 ? -9.239 22.027 23.552 1.00 85.44 600 ARG A C 1
ATOM 4703 O O . ARG A 1 600 ? -8.923 22.997 24.236 1.00 85.44 600 ARG A O 1
ATOM 4710 N N . SER A 1 601 ? -8.773 21.837 22.318 1.00 81.56 601 SER A N 1
ATOM 4711 C CA . SER A 1 601 ? -7.798 22.719 21.665 1.00 81.56 601 SER A CA 1
ATOM 4712 C C . SER A 1 601 ? -8.340 24.138 21.438 1.00 81.56 601 SER A C 1
ATOM 4714 O O . SER A 1 601 ? -7.686 25.128 21.796 1.00 81.56 601 SER A O 1
ATOM 4716 N N . ARG A 1 602 ? -9.574 24.250 20.921 1.00 85.38 602 ARG A N 1
ATOM 4717 C CA . ARG A 1 602 ? -10.268 25.534 20.729 1.00 85.38 602 ARG A CA 1
ATOM 4718 C C . ARG A 1 602 ? -10.489 26.235 22.067 1.00 85.38 602 ARG A C 1
ATOM 4720 O O . ARG A 1 602 ? -10.087 27.384 22.215 1.00 85.38 602 ARG A O 1
ATOM 4727 N N . LEU A 1 603 ? -11.018 25.528 23.068 1.00 88.12 603 LEU A N 1
ATOM 4728 C CA . LEU A 1 603 ? -11.269 26.080 24.401 1.00 88.12 603 LEU A CA 1
ATOM 4729 C C . LEU A 1 603 ? -9.979 26.549 25.088 1.00 88.12 603 LEU A C 1
ATOM 4731 O O . LEU A 1 603 ? -9.949 27.629 25.676 1.00 88.12 603 LEU A O 1
ATOM 4735 N N . ARG A 1 604 ? -8.889 25.778 24.976 1.00 89.31 604 ARG A N 1
ATOM 4736 C CA . ARG A 1 604 ? -7.573 26.174 25.500 1.00 89.31 604 ARG A CA 1
ATOM 4737 C C . ARG A 1 604 ? -7.086 27.463 24.846 1.00 89.31 604 ARG A C 1
ATOM 4739 O O . ARG A 1 604 ? -6.609 28.353 25.547 1.00 89.31 604 ARG A O 1
ATOM 4746 N N . SER A 1 605 ? -7.233 27.583 23.529 1.00 88.19 605 SER A N 1
ATOM 4747 C CA . SER A 1 605 ? -6.861 28.790 22.782 1.00 88.19 605 SER A CA 1
ATOM 4748 C C . SER A 1 605 ? -7.729 29.994 23.160 1.00 88.19 605 SER A C 1
ATOM 4750 O O . SER A 1 605 ? -7.199 31.071 23.423 1.00 88.19 605 SER A O 1
ATOM 4752 N N . GLU A 1 606 ? -9.046 29.808 23.260 1.00 90.25 606 GLU A N 1
ATOM 4753 C CA . GLU A 1 606 ? -10.007 30.840 23.667 1.00 90.25 606 GLU A CA 1
ATOM 4754 C C . GLU A 1 606 ? -9.702 31.371 25.079 1.00 90.25 606 GLU A C 1
ATOM 4756 O O . GLU A 1 606 ? -9.542 32.579 25.259 1.00 90.25 606 GLU A O 1
ATOM 4761 N N . ILE A 1 607 ? -9.540 30.485 26.072 1.00 89.69 607 ILE A N 1
ATOM 4762 C CA . ILE A 1 607 ? -9.230 30.872 27.459 1.00 89.69 607 ILE A CA 1
ATOM 4763 C C . ILE A 1 607 ? -7.852 31.529 27.543 1.00 89.69 607 ILE A C 1
ATOM 4765 O O . ILE A 1 607 ? -7.697 32.539 28.230 1.00 89.69 607 ILE A O 1
ATOM 4769 N N . ARG A 1 608 ? -6.849 31.001 26.831 1.00 90.62 608 ARG A N 1
ATOM 4770 C CA . ARG A 1 608 ? -5.511 31.603 26.793 1.00 90.62 608 ARG A CA 1
ATOM 4771 C C . ARG A 1 608 ? -5.549 33.022 26.231 1.00 90.62 608 ARG A C 1
ATOM 4773 O O . ARG A 1 608 ? -4.894 33.899 26.785 1.00 90.62 608 ARG A O 1
ATOM 4780 N N . ASN A 1 609 ? -6.316 33.253 25.170 1.00 90.62 609 ASN A N 1
ATOM 4781 C CA . ASN A 1 609 ? -6.413 34.565 24.537 1.00 90.62 609 ASN A CA 1
ATOM 4782 C C . ASN A 1 609 ? -7.227 35.557 25.380 1.00 90.62 609 ASN A C 1
ATOM 4784 O O . ASN A 1 609 ? -6.836 36.714 25.496 1.00 90.62 609 ASN A O 1
ATOM 4788 N N . ALA A 1 610 ? -8.325 35.111 25.995 1.00 91.50 610 ALA A N 1
ATOM 4789 C CA . ALA A 1 610 ? -9.198 35.975 26.789 1.00 91.50 610 ALA A CA 1
ATOM 4790 C C . ALA A 1 610 ? -8.641 36.266 28.193 1.00 91.50 610 ALA A C 1
ATOM 4792 O O . ALA A 1 610 ? -8.668 37.405 28.652 1.00 91.50 610 ALA A O 1
ATOM 4793 N N . ASN A 1 611 ? -8.108 35.242 28.865 1.00 92.25 611 ASN A N 1
ATOM 4794 C CA . ASN A 1 611 ? -7.754 35.289 30.286 1.00 92.25 611 ASN A CA 1
ATOM 4795 C C . ASN A 1 611 ? -6.247 35.157 30.540 1.00 92.25 611 ASN A C 1
ATOM 4797 O O . ASN A 1 611 ? -5.821 35.225 31.690 1.00 92.25 611 ASN A O 1
ATOM 4801 N N . GLY A 1 612 ? -5.422 34.987 29.502 1.00 88.62 612 GLY A N 1
ATOM 4802 C CA . GLY A 1 612 ? -3.979 34.759 29.626 1.00 88.62 612 GLY A CA 1
ATOM 4803 C C . GLY A 1 612 ? -3.248 35.766 30.524 1.00 88.62 612 GLY A C 1
ATOM 4804 O O . GLY A 1 612 ? -2.531 35.341 31.431 1.00 88.62 612 GLY A O 1
ATOM 4805 N N . PRO A 1 613 ? -3.441 37.088 30.357 1.00 92.19 613 PRO A N 1
ATOM 4806 C CA . PRO A 1 613 ? -2.813 38.075 31.235 1.00 92.19 613 PRO A CA 1
ATOM 4807 C C . PRO A 1 613 ? -3.218 37.920 32.709 1.00 92.19 613 PRO A C 1
ATOM 4809 O O . PRO A 1 613 ? -2.365 38.009 33.590 1.00 92.19 613 PRO A O 1
ATOM 4812 N N . A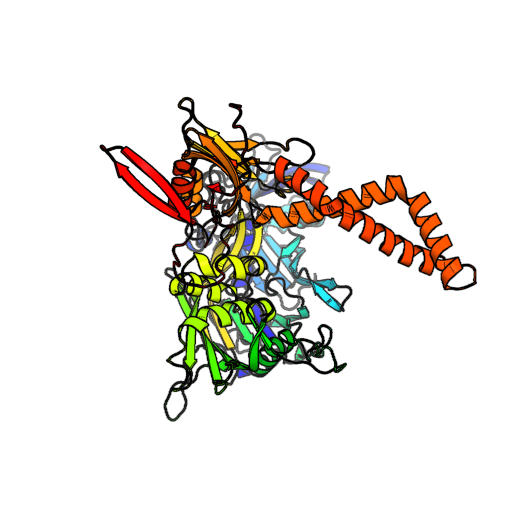LA A 1 614 ? -4.496 37.630 32.977 1.00 91.31 614 ALA A N 1
ATOM 4813 C CA . ALA A 1 614 ? -5.012 37.439 34.332 1.00 91.31 614 ALA A CA 1
ATOM 4814 C C . ALA A 1 614 ? -4.493 36.136 34.966 1.00 91.31 614 ALA A C 1
ATOM 4816 O O . ALA A 1 614 ? -4.027 36.155 36.102 1.00 91.31 614 ALA A O 1
ATOM 4817 N N . ILE A 1 615 ? -4.487 35.030 34.212 1.00 91.12 615 ILE A N 1
ATOM 4818 C CA . ILE A 1 615 ? -3.942 33.734 34.652 1.00 91.12 615 ILE A CA 1
ATOM 4819 C C . ILE A 1 615 ? -2.446 33.859 34.952 1.00 91.12 615 ILE A C 1
ATOM 4821 O O . ILE A 1 615 ? -1.964 33.316 35.942 1.00 91.12 615 ILE A O 1
ATOM 4825 N N . ARG A 1 616 ? -1.697 34.614 34.139 1.00 91.25 616 ARG A N 1
ATOM 4826 C CA . ARG A 1 616 ? -0.269 34.856 34.380 1.00 91.25 616 ARG A CA 1
ATOM 4827 C C . ARG A 1 616 ? -0.036 35.655 35.662 1.00 91.25 616 ARG A C 1
ATOM 4829 O O . ARG A 1 616 ? 0.856 35.304 36.428 1.00 91.25 616 ARG A O 1
ATOM 4836 N N . GLN A 1 617 ? -0.834 36.692 35.920 1.00 91.44 617 GLN A N 1
ATOM 4837 C CA . GLN A 1 617 ? -0.748 37.442 37.179 1.00 91.44 617 GLN A CA 1
ATOM 4838 C C . GLN A 1 617 ? -1.113 36.581 38.392 1.00 91.44 617 GLN A C 1
ATOM 4840 O O . GLN A 1 617 ? -0.432 36.658 39.413 1.00 91.44 617 GLN A O 1
ATOM 4845 N N . GLN A 1 618 ? -2.133 35.727 38.268 1.00 92.31 618 GLN A N 1
ATOM 4846 C CA . GLN A 1 618 ? -2.492 34.760 39.302 1.00 92.31 618 GLN A CA 1
ATOM 4847 C C . GLN A 1 618 ? -1.338 33.784 39.579 1.00 92.31 618 GLN A C 1
ATOM 4849 O O . GLN A 1 618 ? -0.935 33.643 40.729 1.00 92.31 618 GLN A O 1
ATOM 4854 N N . ALA A 1 619 ? -0.747 33.191 38.535 1.00 92.25 619 ALA A N 1
ATOM 4855 C CA . ALA A 1 619 ? 0.393 32.282 38.657 1.00 92.25 619 ALA A CA 1
ATOM 4856 C C . ALA A 1 619 ? 1.587 32.941 39.368 1.00 92.25 619 ALA A C 1
ATOM 4858 O O . ALA A 1 619 ? 2.192 32.339 40.251 1.00 92.25 619 ALA A O 1
ATOM 4859 N N . MET A 1 620 ? 1.906 34.195 39.023 1.00 90.12 620 MET A N 1
ATOM 4860 C CA . MET A 1 620 ? 2.964 34.957 39.693 1.00 90.12 620 MET A CA 1
ATOM 4861 C C . MET A 1 620 ? 2.657 35.191 41.177 1.00 90.12 620 MET A C 1
ATOM 4863 O O . MET A 1 620 ? 3.546 35.024 42.008 1.00 90.12 620 MET A O 1
ATOM 4867 N N . GLY A 1 621 ? 1.417 35.565 41.510 1.00 90.19 621 GLY A N 1
ATOM 4868 C CA . GLY A 1 621 ? 0.994 35.819 42.888 1.00 90.19 621 GLY A CA 1
ATOM 4869 C C . GLY A 1 621 ? 1.012 34.564 43.763 1.00 90.19 621 GLY A C 1
ATOM 4870 O O . GLY A 1 621 ? 1.523 34.611 44.881 1.00 90.19 621 GLY A O 1
ATOM 4871 N N . GLU A 1 622 ? 0.513 33.441 43.241 1.00 91.88 622 GLU A N 1
ATOM 4872 C CA . GLU A 1 622 ? 0.530 32.142 43.926 1.00 91.88 622 GLU A CA 1
ATOM 4873 C C . GLU A 1 622 ? 1.970 31.667 44.167 1.00 91.88 622 GLU A C 1
ATOM 4875 O O . GLU A 1 622 ? 2.341 31.380 45.304 1.00 91.88 622 GLU A O 1
ATOM 4880 N N . LEU A 1 623 ? 2.824 31.691 43.138 1.00 91.81 623 LEU A N 1
ATOM 4881 C CA . LEU A 1 623 ? 4.220 31.264 43.267 1.00 91.81 623 LEU A CA 1
ATOM 4882 C C . LEU A 1 623 ? 5.041 32.168 44.189 1.00 91.81 623 LEU A C 1
ATOM 4884 O O . LEU A 1 623 ? 5.881 31.678 44.939 1.00 91.81 623 LEU A O 1
ATOM 4888 N N . GLN A 1 624 ? 4.820 33.485 44.162 1.00 90.88 624 GLN A N 1
ATOM 4889 C CA . GLN A 1 624 ? 5.529 34.406 45.050 1.00 90.88 624 GLN A CA 1
ATOM 4890 C C . GLN A 1 624 ? 5.146 34.180 46.522 1.00 90.88 624 GLN A C 1
ATOM 4892 O O . GLN A 1 624 ? 6.005 34.300 47.400 1.00 90.88 624 GLN A O 1
ATOM 4897 N N . ALA A 1 625 ? 3.885 33.823 46.790 1.00 90.06 625 ALA A N 1
ATOM 4898 C CA . ALA A 1 625 ? 3.413 33.461 48.123 1.00 90.06 625 ALA A CA 1
ATOM 4899 C C . ALA A 1 625 ? 3.951 32.095 48.590 1.00 90.06 625 ALA A C 1
ATOM 4901 O O . ALA A 1 625 ? 4.319 31.961 49.755 1.00 90.06 625 ALA A O 1
ATOM 4902 N N . GLU A 1 626 ? 4.037 31.107 47.696 1.00 90.88 626 GLU A N 1
ATOM 4903 C CA . GLU A 1 626 ? 4.556 29.764 47.998 1.00 90.88 626 GLU A CA 1
ATOM 4904 C C . GLU A 1 626 ? 6.082 29.734 48.184 1.00 90.88 626 GLU A C 1
ATOM 4906 O O . GLU A 1 626 ? 6.586 29.095 49.106 1.00 90.88 626 GLU A O 1
ATOM 4911 N N . LEU A 1 627 ? 6.833 30.422 47.317 1.00 87.06 627 LEU A N 1
ATOM 4912 C CA . LEU A 1 627 ? 8.298 30.347 47.269 1.00 87.06 627 LEU A CA 1
ATOM 4913 C C . LEU A 1 627 ? 8.993 31.383 48.162 1.00 87.06 627 LEU A C 1
ATOM 4915 O O . LEU A 1 627 ? 10.195 31.273 48.405 1.00 87.06 627 LEU A O 1
ATOM 4919 N N . GLY A 1 628 ? 8.284 32.433 48.595 1.00 87.38 628 GLY A N 1
ATOM 4920 C CA . GLY A 1 628 ? 8.856 33.535 49.379 1.00 87.38 628 GLY A CA 1
ATOM 4921 C C . GLY A 1 628 ? 9.909 34.374 48.633 1.00 87.38 628 GLY A C 1
ATOM 4922 O O . GLY A 1 628 ? 10.602 35.184 49.247 1.00 87.38 628 GLY A O 1
ATOM 4923 N N . ARG A 1 629 ? 10.038 34.193 47.311 1.00 88.44 629 ARG A N 1
ATOM 4924 C CA . ARG A 1 629 ? 10.936 34.932 46.407 1.00 88.44 629 ARG A CA 1
ATOM 4925 C C . ARG A 1 629 ? 10.237 35.255 45.088 1.00 88.44 629 ARG A C 1
ATOM 4927 O O . ARG A 1 629 ? 9.167 34.725 44.804 1.00 88.44 629 ARG A O 1
ATOM 4934 N N . ALA A 1 630 ? 10.867 36.085 44.256 1.00 87.31 630 ALA A N 1
ATOM 4935 C CA . ALA A 1 630 ? 10.407 36.287 42.885 1.00 87.31 630 ALA A CA 1
ATOM 4936 C C . ALA A 1 630 ? 10.502 34.959 42.088 1.00 87.31 630 ALA A C 1
ATOM 4938 O O . ALA A 1 630 ? 11.577 34.340 42.084 1.00 87.31 630 ALA A O 1
ATOM 4939 N N . PRO A 1 631 ? 9.407 34.497 41.458 1.00 87.81 631 PRO A N 1
ATOM 4940 C CA . PRO A 1 631 ? 9.409 33.285 40.640 1.00 87.81 631 PRO A CA 1
ATOM 4941 C C . PRO A 1 631 ? 10.129 33.499 39.301 1.00 87.81 631 PRO A C 1
ATOM 4943 O O . PRO A 1 631 ? 10.170 34.615 38.779 1.00 87.81 631 PRO A O 1
ATOM 4946 N N . THR A 1 632 ? 10.712 32.435 38.748 1.00 90.69 632 THR A N 1
ATOM 4947 C CA . THR A 1 632 ? 11.351 32.456 37.422 1.00 90.69 632 THR A CA 1
ATOM 4948 C C . THR A 1 632 ? 10.313 32.325 36.302 1.00 90.69 632 THR A C 1
ATOM 4950 O O . THR A 1 632 ? 9.185 31.889 36.525 1.00 90.69 632 THR A O 1
ATOM 4953 N N . GLU A 1 633 ? 10.682 32.673 35.066 1.00 88.94 633 GLU A N 1
ATOM 4954 C CA . GLU A 1 633 ? 9.784 32.540 33.905 1.00 88.94 633 GLU A CA 1
ATOM 4955 C C . GLU A 1 633 ? 9.365 31.087 33.621 1.00 88.94 633 GLU A C 1
ATOM 4957 O O . GLU A 1 633 ? 8.235 30.846 33.200 1.00 88.94 633 GLU A O 1
ATOM 4962 N N . GLU A 1 634 ? 10.233 30.109 33.893 1.00 89.25 634 GLU A N 1
ATOM 4963 C CA . GLU A 1 634 ? 9.893 28.687 33.753 1.00 89.25 634 GLU A CA 1
ATOM 4964 C C . GLU A 1 634 ? 8.860 28.244 34.797 1.00 89.25 634 GLU A C 1
ATOM 4966 O O . GLU A 1 634 ? 7.888 27.573 34.450 1.00 89.25 634 GLU A O 1
ATOM 4971 N N . GLU A 1 635 ? 9.011 28.686 36.050 1.00 85.75 635 GLU A N 1
ATOM 4972 C CA . GLU A 1 635 ? 8.057 28.412 37.134 1.00 85.75 635 GLU A CA 1
ATOM 4973 C C . GLU A 1 635 ? 6.691 29.041 36.832 1.00 85.75 635 GLU A C 1
ATOM 4975 O O . GLU A 1 635 ? 5.657 28.375 36.932 1.00 85.75 635 GLU A O 1
ATOM 4980 N N . ILE A 1 636 ? 6.685 30.303 36.382 1.00 87.88 636 ILE A N 1
ATOM 4981 C CA . ILE A 1 636 ? 5.465 31.014 35.974 1.00 87.88 636 ILE A CA 1
ATOM 4982 C C . ILE A 1 636 ? 4.782 30.282 34.820 1.00 87.88 636 ILE A C 1
ATOM 4984 O O . ILE A 1 636 ? 3.561 30.141 34.833 1.00 87.88 636 ILE A O 1
ATOM 4988 N N . ARG A 1 637 ? 5.541 29.802 33.828 1.00 89.00 637 ARG A N 1
ATOM 4989 C CA . ARG A 1 637 ? 4.990 29.070 32.682 1.00 89.00 637 ARG A CA 1
ATOM 4990 C C . ARG A 1 637 ? 4.353 27.746 33.103 1.00 89.00 637 ARG A C 1
ATOM 4992 O O . ARG A 1 637 ? 3.236 27.471 32.676 1.00 89.00 637 ARG A O 1
ATOM 4999 N N . ALA A 1 638 ? 5.017 26.968 33.956 1.00 89.06 638 ALA A N 1
ATOM 5000 C CA . ALA A 1 638 ? 4.478 25.703 34.450 1.00 89.06 638 ALA A CA 1
ATOM 5001 C C . ALA A 1 638 ? 3.169 25.911 35.232 1.00 89.06 638 ALA A C 1
ATOM 5003 O O . ALA A 1 638 ? 2.165 25.257 34.947 1.00 89.06 638 ALA A O 1
ATOM 5004 N N . ARG A 1 639 ? 3.142 26.884 36.155 1.00 90.00 639 ARG A N 1
ATOM 5005 C CA . ARG A 1 639 ? 1.935 27.208 36.932 1.00 90.00 639 ARG A CA 1
ATOM 5006 C C . ARG A 1 639 ? 0.826 27.804 36.061 1.00 90.00 639 ARG A C 1
ATOM 5008 O O . ARG A 1 639 ? -0.345 27.493 36.254 1.00 90.00 639 ARG A O 1
ATOM 5015 N N . PHE A 1 640 ? 1.180 28.628 35.075 1.00 92.06 640 PHE A N 1
ATOM 5016 C CA . PHE A 1 640 ? 0.237 29.143 34.083 1.00 92.06 640 PHE A CA 1
ATOM 5017 C C . PHE A 1 640 ? -0.466 28.005 33.336 1.00 92.06 640 PHE A C 1
ATOM 5019 O O . PHE A 1 640 ? -1.690 28.026 33.212 1.00 92.06 640 PHE A O 1
ATOM 5026 N N . ASP A 1 641 ? 0.292 27.015 32.856 1.00 88.62 641 ASP A N 1
ATOM 5027 C CA . ASP A 1 641 ? -0.265 25.872 32.132 1.00 88.62 641 ASP A CA 1
ATOM 5028 C C . ASP A 1 641 ? -1.167 25.006 33.032 1.00 88.62 641 ASP A C 1
ATOM 5030 O O . ASP A 1 641 ? -2.206 24.538 32.567 1.00 88.62 641 ASP A O 1
ATOM 5034 N N . GLU A 1 642 ? -0.844 24.857 34.321 1.00 90.56 642 GLU A N 1
ATOM 5035 C CA . GLU A 1 642 ? -1.690 24.157 35.300 1.00 90.56 642 GLU A CA 1
ATOM 5036 C C . GLU A 1 642 ? -3.036 24.869 35.529 1.00 90.56 642 GLU A C 1
ATOM 5038 O O . GLU A 1 642 ? -4.101 24.248 35.437 1.00 90.56 642 GLU A O 1
ATOM 5043 N N . ILE A 1 643 ? -3.011 26.184 35.784 1.00 90.44 643 ILE A N 1
ATOM 5044 C CA . ILE A 1 643 ? -4.231 26.984 35.984 1.00 90.44 643 ILE A CA 1
ATOM 5045 C C . ILE A 1 643 ? -5.076 26.985 34.703 1.00 90.44 643 ILE A C 1
ATOM 5047 O O . ILE A 1 643 ? -6.302 26.840 34.765 1.00 90.44 643 ILE A O 1
ATOM 5051 N N . LEU A 1 644 ? -4.430 27.107 33.538 1.00 88.69 644 LEU A N 1
ATOM 5052 C CA . LEU A 1 644 ? -5.092 27.040 32.239 1.00 88.69 644 LEU A CA 1
ATOM 5053 C C . LEU A 1 644 ? -5.781 25.686 32.034 1.00 88.69 644 LEU A C 1
ATOM 5055 O O . LEU A 1 644 ? -6.953 25.660 31.664 1.00 88.69 644 LEU A O 1
ATOM 5059 N N . GLU A 1 645 ? -5.104 24.571 32.307 1.00 90.06 645 GLU A N 1
ATOM 5060 C CA . GLU A 1 645 ? -5.684 23.235 32.138 1.00 90.06 645 GLU A CA 1
ATOM 5061 C C . GLU A 1 645 ? -6.851 22.992 33.108 1.00 90.06 645 GLU A C 1
ATOM 5063 O O . GLU A 1 645 ? -7.875 22.425 32.723 1.00 90.06 645 GLU A O 1
ATOM 5068 N N . LYS A 1 646 ? -6.771 23.495 34.347 1.00 90.31 646 LYS A N 1
ATOM 5069 C CA . LYS A 1 646 ? -7.887 23.444 35.306 1.00 90.31 646 LYS A CA 1
ATOM 5070 C C . LYS A 1 646 ? -9.108 24.222 34.804 1.00 90.31 646 LYS A C 1
ATOM 5072 O O . LYS A 1 646 ? -10.233 23.729 34.910 1.00 90.31 646 LYS A O 1
ATOM 5077 N N . ALA A 1 647 ? -8.896 25.406 34.229 1.00 87.06 647 ALA A N 1
ATOM 5078 C CA . ALA A 1 647 ? -9.963 26.210 33.636 1.00 87.06 647 ALA A CA 1
ATOM 5079 C C . ALA A 1 647 ? -10.584 25.526 32.405 1.00 87.06 647 ALA A C 1
ATOM 5081 O O . ALA A 1 647 ? -11.810 25.475 32.281 1.00 87.06 647 ALA A O 1
ATOM 5082 N N . VAL A 1 648 ? -9.750 24.944 31.533 1.00 87.31 648 VAL A N 1
ATOM 5083 C CA . VAL A 1 648 ? -10.192 24.150 30.377 1.00 87.31 648 VAL A CA 1
ATOM 5084 C C . VAL A 1 648 ? -11.049 22.975 30.840 1.00 87.31 648 VAL A C 1
ATOM 5086 O O . VAL A 1 648 ? -12.184 22.855 30.391 1.00 87.31 648 VAL A O 1
ATOM 5089 N N . ASN A 1 649 ? -10.576 22.160 31.786 1.00 88.12 649 ASN A N 1
ATOM 5090 C CA . ASN A 1 649 ? -11.318 21.000 32.290 1.00 88.12 649 ASN A CA 1
ATOM 5091 C C . ASN A 1 649 ? -12.659 21.387 32.941 1.00 88.12 649 ASN A C 1
ATOM 5093 O O . ASN A 1 649 ? -13.648 20.674 32.771 1.00 88.12 649 ASN A O 1
ATOM 5097 N N . GLY A 1 650 ? -12.723 22.535 33.627 1.00 85.81 650 GLY A N 1
ATOM 5098 C CA . GLY A 1 650 ? -13.964 23.049 34.215 1.00 85.81 650 GLY A CA 1
ATOM 5099 C C . GLY A 1 650 ? -15.032 23.424 33.180 1.00 85.81 650 GLY A C 1
ATOM 5100 O O . GLY A 1 650 ? -16.214 23.156 33.392 1.00 85.81 650 GLY A O 1
ATOM 5101 N N . ALA A 1 651 ? -14.633 24.006 32.045 1.00 86.00 651 ALA A N 1
ATOM 5102 C CA . ALA A 1 651 ? -15.552 24.429 30.982 1.00 86.00 651 ALA A CA 1
ATOM 5103 C C . ALA A 1 651 ? -15.772 23.364 29.883 1.00 86.00 651 ALA A C 1
ATOM 5105 O O . ALA A 1 651 ? -16.758 23.431 29.141 1.00 86.00 651 ALA A O 1
ATOM 5106 N N . PHE A 1 652 ? -14.891 22.362 29.794 1.00 87.56 652 PHE A N 1
ATOM 5107 C CA . PHE A 1 652 ? -14.844 21.388 28.703 1.00 87.56 652 PHE A CA 1
ATOM 5108 C C . PHE A 1 652 ? -16.166 20.647 28.497 1.00 87.56 652 PHE A C 1
ATOM 5110 O O . PHE A 1 652 ? -16.679 20.618 27.381 1.00 87.56 652 PHE A O 1
ATOM 5117 N N . ARG A 1 653 ? -16.768 20.106 29.565 1.00 84.75 653 ARG A N 1
ATOM 5118 C CA . ARG A 1 653 ? -17.982 19.276 29.463 1.00 84.75 653 ARG A CA 1
ATOM 5119 C C . A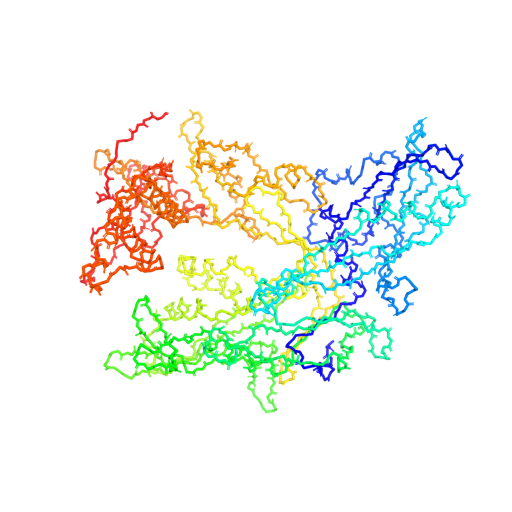RG A 1 653 ? -19.161 20.017 28.823 1.00 84.75 653 ARG A C 1
ATOM 5121 O O . ARG A 1 653 ? -19.855 19.447 27.987 1.00 84.75 653 ARG A O 1
ATOM 5128 N N . GLY A 1 654 ? -19.392 21.277 29.200 1.00 84.44 654 GLY A N 1
ATOM 5129 C CA . GLY A 1 654 ? -20.494 22.074 28.648 1.00 84.44 654 GLY A CA 1
ATOM 5130 C C . GLY A 1 654 ? -20.277 22.425 27.173 1.00 84.44 654 GLY A C 1
ATOM 5131 O O . GLY A 1 654 ? -21.203 22.333 26.364 1.00 84.44 654 GLY A O 1
ATOM 5132 N N . ARG A 1 655 ? -19.033 22.761 26.804 1.00 85.38 655 ARG A N 1
ATOM 5133 C CA . ARG A 1 655 ? -18.667 23.044 25.412 1.00 85.38 655 ARG A CA 1
ATOM 5134 C C . ARG A 1 655 ? -18.761 21.791 24.544 1.00 85.38 655 ARG A C 1
ATOM 5136 O O . ARG A 1 655 ? -19.346 21.857 23.470 1.00 85.38 655 ARG A O 1
ATOM 5143 N N . LEU A 1 656 ? -18.266 20.659 25.042 1.00 85.56 656 LEU A N 1
ATOM 5144 C CA . LEU A 1 656 ? -18.315 19.373 24.354 1.00 85.56 656 LEU A CA 1
ATOM 5145 C C . LEU A 1 656 ? -19.751 18.969 24.014 1.00 85.56 656 LEU A C 1
ATOM 5147 O O . LEU A 1 656 ? -20.018 18.612 22.875 1.00 85.56 656 LEU A O 1
ATOM 5151 N N . LEU A 1 657 ? -20.689 19.081 24.960 1.00 84.38 657 LEU A N 1
ATOM 5152 C CA . LEU A 1 657 ? -22.103 18.785 24.695 1.00 84.38 657 LEU A CA 1
ATOM 5153 C C . LEU A 1 657 ? -22.679 19.658 23.570 1.00 84.38 657 LEU A C 1
ATOM 5155 O O . LEU A 1 657 ? -23.417 19.160 22.727 1.00 84.38 657 LEU A O 1
ATOM 5159 N N . THR A 1 658 ? -22.298 20.937 23.521 1.00 85.12 658 THR A N 1
ATOM 5160 C CA . THR A 1 658 ? -22.735 21.864 22.465 1.00 85.12 658 THR A CA 1
ATOM 5161 C C . THR A 1 658 ? -22.154 21.488 21.097 1.00 85.12 658 THR A C 1
ATOM 5163 O O . THR A 1 658 ? -22.855 21.551 20.089 1.00 85.12 658 THR A O 1
ATOM 5166 N N . GLU A 1 659 ? -20.879 21.098 21.039 1.00 82.94 659 GLU A N 1
ATOM 5167 C CA . GLU A 1 659 ? -20.226 20.700 19.785 1.00 82.94 659 GLU A CA 1
ATOM 5168 C C . GLU A 1 659 ? -20.716 19.331 19.289 1.00 82.94 659 GLU A C 1
ATOM 5170 O O . GLU A 1 659 ? -20.948 19.162 18.093 1.00 82.94 659 GLU A O 1
ATOM 5175 N N . LEU A 1 660 ? -20.967 18.380 20.197 1.00 83.25 660 LEU A N 1
ATOM 5176 C CA . LEU A 1 660 ? -21.627 17.113 19.870 1.00 83.25 660 LEU A CA 1
ATOM 5177 C C . LEU A 1 660 ? -23.030 17.359 19.298 1.00 83.25 660 LEU A C 1
ATOM 5179 O O . LEU A 1 660 ? -23.383 16.769 18.280 1.00 83.25 660 LEU A O 1
ATOM 5183 N N . ASP A 1 661 ? -23.799 18.276 19.894 1.00 81.88 661 ASP A N 1
ATOM 5184 C CA . ASP A 1 661 ? -25.127 18.669 19.407 1.00 81.88 661 ASP A CA 1
ATOM 5185 C C . ASP A 1 661 ? -25.109 19.210 17.975 1.00 81.88 661 ASP A C 1
ATOM 5187 O O . ASP A 1 661 ? -25.988 18.877 17.186 1.00 81.88 661 ASP A O 1
ATOM 5191 N N . ARG A 1 662 ? -24.084 19.981 17.604 1.00 78.81 662 ARG A N 1
ATOM 5192 C CA . ARG A 1 662 ? -23.915 20.505 16.236 1.00 78.81 662 ARG A CA 1
ATOM 5193 C C . ARG A 1 662 ? -23.572 19.430 15.202 1.00 78.81 662 ARG A C 1
ATOM 5195 O O . ARG A 1 662 ? -23.784 19.643 14.008 1.00 78.81 662 ARG A O 1
ATOM 5202 N N . ARG A 1 663 ? -23.002 18.309 15.647 1.00 76.94 663 ARG A N 1
ATOM 5203 C CA . ARG A 1 663 ? -22.511 17.213 14.794 1.00 76.94 663 ARG A CA 1
ATOM 5204 C C . ARG A 1 663 ? -23.524 16.077 14.632 1.00 76.94 663 ARG A C 1
ATOM 5206 O O . ARG A 1 663 ? -23.363 15.257 13.735 1.00 76.94 663 ARG A O 1
ATOM 5213 N N . MET A 1 664 ? -24.579 16.041 15.444 1.00 81.19 664 MET A N 1
ATOM 5214 C CA . MET A 1 664 ? -25.692 15.102 15.288 1.00 81.19 664 MET A CA 1
ATOM 5215 C C . MET A 1 664 ? -26.581 15.507 14.108 1.00 81.19 664 MET A C 1
ATOM 5217 O O . MET A 1 664 ? -27.497 16.308 14.266 1.00 81.19 664 MET A O 1
ATOM 5221 N N . LYS A 1 665 ? -26.286 14.970 12.921 1.00 72.56 665 LYS A N 1
ATOM 5222 C CA . LYS A 1 665 ? -27.020 15.255 11.671 1.00 72.56 665 LYS A CA 1
ATOM 5223 C C . LYS A 1 665 ? -27.683 14.029 11.039 1.00 72.56 665 LYS A C 1
ATOM 5225 O O . LYS A 1 665 ? -28.368 14.165 10.036 1.00 72.56 665 LYS A O 1
ATOM 5230 N N . PHE A 1 666 ? -27.478 12.851 11.620 1.00 77.69 666 PHE A N 1
ATOM 5231 C CA . PHE A 1 666 ? -28.027 11.597 11.124 1.00 77.69 666 PHE A CA 1
ATOM 5232 C C . PHE A 1 666 ? -29.315 11.268 11.896 1.00 77.69 666 PHE A C 1
ATOM 5234 O O . PHE A 1 666 ? -29.242 10.746 13.013 1.00 77.69 666 PHE A O 1
ATOM 5241 N N . ASP A 1 667 ? -30.459 11.675 11.330 1.00 78.25 667 ASP A N 1
ATOM 5242 C CA . ASP A 1 667 ? -31.799 11.675 11.943 1.00 78.25 667 ASP A CA 1
ATOM 5243 C C . ASP A 1 667 ? -32.733 10.701 11.203 1.00 78.25 667 ASP A C 1
ATOM 5245 O O . ASP A 1 667 ? -33.362 11.057 10.210 1.00 78.25 667 ASP A O 1
ATOM 5249 N N . LEU A 1 668 ? -32.800 9.444 11.653 1.00 85.19 668 LEU A N 1
ATOM 5250 C CA . LEU A 1 668 ? -33.560 8.394 10.960 1.00 85.19 668 LEU A CA 1
ATOM 5251 C C . LEU A 1 668 ? -34.601 7.724 11.855 1.00 85.19 668 LEU A C 1
ATOM 5253 O O . LEU A 1 668 ? -34.469 7.659 13.084 1.00 85.19 668 LEU A O 1
ATOM 5257 N N . GLU A 1 669 ? -35.624 7.158 11.218 1.00 86.94 669 GLU A N 1
ATOM 5258 C CA . GLU A 1 669 ? -36.605 6.314 11.893 1.00 86.94 669 GLU A CA 1
ATOM 5259 C C . GLU A 1 669 ? -35.979 4.985 12.366 1.00 86.94 669 GLU A C 1
ATOM 5261 O O . GLU A 1 669 ? -35.054 4.457 11.735 1.00 86.94 669 GLU A O 1
ATOM 5266 N N . PRO A 1 670 ? -36.517 4.344 13.424 1.00 85.44 670 PRO A N 1
ATOM 5267 C CA . PRO A 1 670 ? -36.061 3.021 13.858 1.00 85.44 670 PRO A CA 1
ATOM 5268 C C . PRO A 1 670 ? -36.066 1.954 12.750 1.00 85.44 670 PRO A C 1
ATOM 5270 O O . PRO A 1 670 ? -35.193 1.088 12.722 1.00 85.44 670 PRO A O 1
ATOM 5273 N N . SER A 1 671 ? -37.036 1.994 11.831 1.00 85.56 671 SER A N 1
ATOM 5274 C CA . SER A 1 671 ? -37.096 1.087 10.677 1.00 85.56 671 SER A CA 1
ATOM 5275 C C . SER A 1 671 ? -35.972 1.324 9.674 1.00 85.56 671 SER A C 1
ATOM 5277 O O . SER A 1 671 ? -35.453 0.355 9.125 1.00 85.56 671 SER A O 1
ATOM 5279 N N . GLU A 1 672 ? -35.588 2.579 9.458 1.00 87.44 672 GLU A N 1
ATOM 5280 C CA . GLU A 1 672 ? -34.519 2.964 8.533 1.00 87.44 672 GLU A CA 1
ATOM 5281 C C . GLU A 1 672 ? -33.153 2.557 9.095 1.00 87.44 672 GLU A C 1
ATOM 5283 O O . GLU A 1 672 ? -32.376 1.901 8.402 1.00 87.44 672 GLU A O 1
ATOM 5288 N N . PHE A 1 673 ? -32.893 2.820 10.383 1.00 87.25 673 PHE A N 1
ATOM 5289 C CA . PHE A 1 673 ? -31.694 2.308 11.060 1.00 87.25 673 PHE A CA 1
ATOM 5290 C C . PHE A 1 673 ? -31.602 0.781 10.984 1.00 87.25 673 PHE A C 1
ATOM 5292 O O . PHE A 1 673 ? -30.530 0.236 10.714 1.00 87.25 673 PHE A O 1
ATOM 5299 N N . ALA A 1 674 ? -32.722 0.082 11.180 1.00 84.38 674 ALA A N 1
ATOM 5300 C CA . ALA A 1 674 ? -32.746 -1.371 11.121 1.00 84.38 674 ALA A CA 1
ATOM 5301 C C . ALA A 1 674 ? -32.504 -1.913 9.706 1.00 84.38 674 ALA A C 1
ATOM 5303 O O . ALA A 1 674 ? -31.907 -2.983 9.571 1.00 84.38 674 ALA A O 1
ATOM 5304 N N . ASP A 1 675 ? -32.952 -1.206 8.665 1.00 86.69 675 ASP A N 1
ATOM 5305 C CA . ASP A 1 675 ? -32.644 -1.553 7.276 1.00 86.69 675 ASP A CA 1
ATOM 5306 C C . ASP A 1 675 ? -31.152 -1.346 6.983 1.00 86.69 675 ASP A C 1
ATOM 5308 O O . ASP A 1 675 ? -30.481 -2.266 6.518 1.00 86.69 675 ASP A O 1
ATOM 5312 N N . LEU A 1 676 ? -30.580 -0.199 7.362 1.00 88.44 676 LEU A N 1
ATOM 5313 C CA . LEU A 1 676 ? -29.146 0.069 7.192 1.00 88.44 676 LEU A CA 1
ATOM 5314 C C . LEU A 1 676 ? -28.259 -0.924 7.966 1.00 88.44 676 LEU A C 1
ATOM 5316 O O . LEU A 1 676 ? -27.238 -1.369 7.436 1.00 88.44 676 LEU A O 1
ATOM 5320 N N . GLN A 1 677 ? -28.674 -1.335 9.170 1.00 86.88 677 GLN A N 1
ATOM 5321 C CA . GLN A 1 677 ? -28.033 -2.415 9.931 1.00 86.88 677 GLN A CA 1
ATOM 5322 C C . GLN A 1 677 ? -28.151 -3.771 9.248 1.00 86.88 677 GLN A C 1
ATOM 5324 O O . GLN A 1 677 ? -27.179 -4.518 9.178 1.00 86.88 677 GLN A O 1
ATOM 5329 N N . HIS A 1 678 ? -29.326 -4.106 8.717 1.00 83.69 678 HIS A N 1
ATOM 5330 C CA . HIS A 1 678 ? -29.511 -5.360 7.992 1.00 83.69 678 HIS A CA 1
ATOM 5331 C C . HIS A 1 678 ? -28.630 -5.431 6.737 1.00 83.69 678 HIS A C 1
ATOM 5333 O O . HIS A 1 678 ? -28.114 -6.495 6.402 1.00 83.69 678 HIS A O 1
ATOM 5339 N N . ARG A 1 679 ? -28.410 -4.283 6.089 1.00 82.25 679 ARG A N 1
ATOM 5340 C CA . ARG A 1 679 ? -27.519 -4.110 4.935 1.00 82.25 679 ARG A CA 1
ATOM 5341 C C . ARG A 1 679 ? -26.033 -4.004 5.311 1.00 82.25 679 ARG A C 1
ATOM 5343 O O . ARG A 1 679 ? -25.217 -3.814 4.413 1.00 82.25 679 ARG A O 1
ATOM 5350 N N . LYS A 1 680 ? -25.676 -4.114 6.599 1.00 83.50 680 LYS A N 1
ATOM 5351 C CA . LYS A 1 680 ? -24.301 -3.996 7.128 1.00 83.50 680 LYS A CA 1
ATOM 5352 C C . LYS A 1 680 ? -23.596 -2.671 6.795 1.00 83.50 680 LYS A C 1
ATOM 5354 O O . LYS A 1 680 ? -22.370 -2.623 6.657 1.00 83.50 680 LYS A O 1
ATOM 5359 N N . ILE A 1 681 ? -24.371 -1.598 6.619 1.00 86.25 681 ILE A N 1
ATOM 5360 C CA . ILE A 1 681 ? -23.853 -0.254 6.317 1.00 86.25 681 ILE A CA 1
ATOM 5361 C C . ILE A 1 681 ? -23.374 0.427 7.604 1.00 86.25 681 ILE A C 1
ATOM 5363 O O . ILE A 1 681 ? -22.339 1.093 7.628 1.00 86.25 681 ILE A O 1
ATOM 5367 N N . LEU A 1 682 ? -24.131 0.258 8.685 1.00 87.19 682 LEU A N 1
ATOM 5368 C CA . LEU A 1 682 ? -23.837 0.830 9.994 1.00 87.19 682 LEU A CA 1
ATOM 5369 C C . LEU A 1 682 ? -24.398 -0.046 11.105 1.00 87.19 682 LEU A C 1
ATOM 5371 O O . LEU A 1 682 ? -25.305 -0.834 10.862 1.00 87.19 682 LEU A O 1
ATOM 5375 N N . VAL A 1 683 ? -23.935 0.172 12.334 1.00 83.94 683 VAL A N 1
ATOM 5376 C CA . VAL A 1 683 ? -24.508 -0.412 13.552 1.00 83.94 683 VAL A CA 1
ATOM 5377 C C . VAL A 1 683 ? -24.884 0.690 14.528 1.00 83.94 683 VAL A C 1
ATOM 5379 O O . VAL A 1 683 ? -24.042 1.492 14.929 1.00 83.94 683 VAL A O 1
ATOM 5382 N N . LEU A 1 684 ? -26.150 0.717 14.949 1.00 83.19 684 LEU A N 1
ATOM 5383 C CA . LEU A 1 684 ? -26.619 1.589 16.019 1.00 83.19 684 LEU A CA 1
ATOM 5384 C C . LEU A 1 684 ? -26.499 0.869 17.366 1.00 83.19 684 LEU A C 1
ATOM 5386 O O . LEU A 1 684 ? -27.105 -0.182 17.563 1.00 83.19 684 LEU A O 1
ATOM 5390 N N . GLY A 1 685 ? -25.754 1.457 18.304 1.00 72.75 685 GLY A N 1
ATOM 5391 C CA . GLY A 1 685 ? -25.649 0.956 19.676 1.00 72.75 685 GLY A CA 1
ATOM 5392 C C . GLY A 1 685 ? -25.128 -0.480 19.746 1.00 72.75 685 GLY A C 1
ATOM 5393 O O . GLY A 1 685 ? -25.753 -1.316 20.396 1.00 72.75 685 GLY A O 1
ATOM 5394 N N . ARG A 1 686 ? -24.017 -0.757 19.043 1.00 68.12 686 ARG A N 1
ATOM 5395 C CA . ARG A 1 686 ? -23.340 -2.067 19.006 1.00 68.12 686 ARG A CA 1
ATOM 5396 C C . ARG A 1 686 ? -23.284 -2.691 20.403 1.00 68.12 686 ARG A C 1
ATOM 5398 O O . ARG A 1 686 ? -22.859 -2.014 21.328 1.00 68.12 686 ARG A O 1
ATOM 5405 N N . ASP A 1 687 ? -23.740 -3.937 20.521 1.00 59.00 687 ASP A N 1
ATOM 5406 C CA . ASP A 1 687 ? -23.829 -4.746 21.753 1.00 59.00 687 ASP A CA 1
ATOM 5407 C C . ASP A 1 687 ? -24.829 -4.274 22.831 1.00 59.00 687 ASP A C 1
ATOM 5409 O O . ASP A 1 687 ? -25.114 -5.021 23.766 1.00 59.00 687 ASP A O 1
ATOM 5413 N N . HIS A 1 688 ? -25.452 -3.104 22.664 1.00 62.97 688 HIS A N 1
ATOM 5414 C CA . HIS A 1 688 ? -26.419 -2.541 23.617 1.00 62.97 688 HIS A CA 1
ATOM 5415 C C . HIS A 1 688 ? -27.873 -2.617 23.124 1.00 62.97 688 HIS A C 1
ATOM 5417 O O . HIS A 1 688 ? -28.801 -2.692 23.932 1.00 62.97 688 HIS A O 1
ATOM 5423 N N . LEU A 1 689 ? -28.093 -2.642 21.803 1.00 68.81 689 LEU A N 1
ATOM 5424 C CA . LEU A 1 689 ? -29.429 -2.611 21.203 1.00 68.81 689 LEU A CA 1
ATOM 5425 C C . LEU A 1 689 ? -29.726 -3.840 20.334 1.00 68.81 689 LEU A C 1
ATOM 5427 O O . LEU A 1 689 ? -28.963 -4.201 19.441 1.00 68.81 689 LEU A O 1
ATOM 5431 N N . VAL A 1 690 ? -30.902 -4.443 20.535 1.00 65.25 690 VAL A N 1
ATOM 5432 C CA . VAL A 1 690 ? -31.406 -5.578 19.747 1.00 65.25 690 VAL A CA 1
ATOM 5433 C C . VAL A 1 690 ? -32.581 -5.143 18.876 1.00 65.25 690 VAL A C 1
ATOM 5435 O O . VAL A 1 690 ? -33.586 -4.638 19.377 1.00 65.25 690 VAL A O 1
ATOM 5438 N N . ILE A 1 691 ? -32.509 -5.406 17.570 1.00 72.81 691 ILE A N 1
ATOM 5439 C CA . ILE A 1 691 ? -33.623 -5.156 16.644 1.00 72.81 691 ILE A CA 1
ATOM 5440 C C . ILE A 1 691 ? -34.724 -6.200 16.875 1.00 72.81 691 ILE A C 1
ATOM 5442 O O . ILE A 1 691 ? -34.498 -7.408 16.770 1.00 72.81 691 ILE A O 1
ATOM 5446 N N . ARG A 1 692 ? -35.953 -5.749 17.134 1.00 69.69 692 ARG A N 1
ATOM 5447 C CA . ARG A 1 692 ? -37.151 -6.594 17.201 1.00 69.69 692 ARG A CA 1
ATOM 5448 C C . ARG A 1 692 ? -38.138 -6.181 16.115 1.00 69.69 692 ARG A C 1
ATOM 5450 O O . ARG A 1 692 ? -38.497 -5.015 15.978 1.00 69.69 692 ARG A O 1
ATOM 5457 N N . ARG A 1 693 ? -38.605 -7.168 15.348 1.00 71.56 693 ARG A N 1
ATOM 5458 C CA . ARG A 1 693 ? -39.680 -7.003 14.363 1.00 71.56 693 ARG A CA 1
ATOM 5459 C C . ARG A 1 693 ? -40.963 -7.579 14.949 1.00 71.56 693 ARG A C 1
ATOM 5461 O O . ARG A 1 693 ? -41.030 -8.774 15.227 1.00 71.56 693 ARG A O 1
ATOM 5468 N N . MET A 1 694 ? -41.977 -6.743 15.140 1.00 64.69 694 MET A N 1
ATOM 5469 C CA . MET A 1 694 ? -43.319 -7.181 15.524 1.00 64.69 694 MET A CA 1
ATOM 5470 C C . MET A 1 694 ? -44.269 -7.002 14.350 1.00 64.69 694 MET A C 1
ATOM 5472 O O . MET A 1 694 ? -44.339 -5.929 13.762 1.00 64.69 694 MET A O 1
ATOM 5476 N N . THR A 1 695 ? -45.032 -8.043 14.028 1.00 64.44 695 THR A N 1
ATOM 5477 C CA . THR A 1 695 ? -46.082 -7.961 13.008 1.00 64.44 695 THR A CA 1
ATOM 5478 C C . THR A 1 695 ? -47.434 -7.898 13.702 1.00 64.44 695 THR A C 1
ATOM 5480 O O . THR A 1 695 ? -47.792 -8.816 14.439 1.00 64.44 695 THR A O 1
ATOM 5483 N N . LYS A 1 696 ? -48.199 -6.827 13.473 1.00 58.69 696 LYS A N 1
ATOM 5484 C CA . LYS A 1 696 ? -49.568 -6.676 13.985 1.00 58.69 696 LYS A CA 1
ATOM 5485 C C . LYS A 1 696 ? -50.477 -6.194 12.859 1.00 58.69 696 LYS A C 1
ATOM 5487 O O . LYS A 1 696 ? -50.200 -5.180 12.230 1.00 58.69 696 LYS A O 1
ATOM 5492 N N . ASN A 1 697 ? -51.570 -6.916 12.606 1.00 62.84 697 ASN A N 1
ATOM 5493 C CA . ASN A 1 697 ? -52.546 -6.606 11.548 1.00 62.84 697 ASN A CA 1
ATOM 5494 C C . ASN A 1 697 ? -51.918 -6.450 10.145 1.00 62.84 697 ASN A C 1
ATOM 5496 O O . ASN A 1 697 ? -52.296 -5.560 9.392 1.00 62.84 697 ASN A O 1
ATOM 5500 N N . GLY A 1 698 ? -50.915 -7.271 9.814 1.00 59.19 698 GLY A N 1
ATOM 5501 C CA . GLY A 1 698 ? -50.197 -7.191 8.534 1.00 59.19 698 GLY A CA 1
ATOM 5502 C C . GLY A 1 698 ? -49.205 -6.026 8.416 1.00 59.19 698 GLY A C 1
ATOM 5503 O O . GLY A 1 698 ? -48.481 -5.959 7.430 1.00 59.19 698 GLY A O 1
ATOM 5504 N N . LYS A 1 699 ? -49.117 -5.143 9.421 1.00 62.00 699 LYS A N 1
ATOM 5505 C CA . LYS A 1 699 ? -48.113 -4.078 9.496 1.00 62.00 699 LYS A CA 1
ATOM 5506 C C . LYS A 1 699 ? -46.930 -4.550 10.341 1.00 62.00 699 LYS A C 1
ATOM 5508 O O . LYS A 1 699 ? -47.114 -4.993 11.478 1.00 62.00 699 LYS A O 1
ATOM 5513 N N . VAL A 1 700 ? -45.724 -4.470 9.784 1.00 67.12 700 VAL A N 1
ATOM 5514 C CA . VAL A 1 700 ? -44.478 -4.727 10.516 1.00 67.12 700 VAL A CA 1
ATOM 5515 C C . VAL A 1 700 ? -44.052 -3.430 11.196 1.00 67.12 700 VAL A C 1
ATOM 5517 O O . VAL A 1 700 ? -43.928 -2.396 10.549 1.00 67.12 700 VAL A O 1
ATOM 5520 N N . THR A 1 701 ? -43.852 -3.476 12.507 1.00 67.19 701 THR A N 1
ATOM 5521 C CA . THR A 1 701 ? -43.265 -2.394 13.297 1.00 67.19 701 THR A CA 1
ATOM 5522 C C . THR A 1 701 ? -41.908 -2.860 13.795 1.00 67.19 701 THR A C 1
ATOM 5524 O O . THR A 1 701 ? -41.793 -3.925 14.409 1.00 67.19 701 THR A O 1
ATOM 5527 N N . VAL A 1 702 ? -40.879 -2.069 13.508 1.00 69.50 702 VAL A N 1
ATOM 5528 C CA . VAL A 1 702 ? -39.517 -2.318 13.975 1.00 69.50 702 VAL A CA 1
ATOM 5529 C C . VAL A 1 702 ? -39.260 -1.447 15.195 1.00 69.50 702 VAL A C 1
ATOM 5531 O O . VAL A 1 702 ? -39.573 -0.261 15.184 1.00 69.50 702 VAL A O 1
ATOM 5534 N N . TYR A 1 703 ? -38.716 -2.036 16.252 1.00 71.25 703 TYR A N 1
ATOM 5535 C CA . TYR A 1 703 ? -38.244 -1.288 17.410 1.00 71.25 703 TYR A CA 1
ATOM 5536 C C . TYR A 1 703 ? -36.937 -1.884 17.923 1.00 71.25 703 TYR A C 1
ATOM 5538 O O . TYR A 1 703 ? -36.668 -3.075 17.756 1.00 71.25 703 TYR A O 1
ATOM 5546 N N . TYR A 1 704 ? -36.134 -1.046 18.565 1.00 69.75 704 TYR A N 1
ATOM 5547 C CA . TYR A 1 704 ? -34.935 -1.466 19.276 1.00 69.75 704 TYR A CA 1
ATOM 5548 C C . TYR A 1 704 ? -35.297 -1.779 20.729 1.00 69.75 704 TYR A C 1
ATOM 5550 O O . TYR A 1 704 ? -36.043 -1.032 21.364 1.00 69.75 704 TYR A O 1
ATOM 5558 N N . ARG A 1 705 ? -34.814 -2.914 21.236 1.00 62.50 705 ARG A N 1
ATOM 5559 C CA . ARG A 1 705 ? -34.966 -3.353 22.625 1.00 62.50 705 ARG A CA 1
ATOM 5560 C C . ARG A 1 705 ? -33.587 -3.463 23.259 1.00 62.50 705 ARG A C 1
ATOM 5562 O O . ARG A 1 705 ? -32.717 -4.112 22.683 1.00 62.50 705 ARG A O 1
ATOM 5569 N N . ASP A 1 706 ? -33.425 -2.896 24.443 1.00 56.59 706 ASP A N 1
ATOM 5570 C CA . ASP A 1 706 ? -32.210 -3.046 25.244 1.00 56.59 706 ASP A CA 1
ATOM 5571 C C . ASP A 1 706 ? -31.999 -4.526 25.602 1.00 56.59 706 ASP A C 1
ATOM 5573 O O . ASP A 1 706 ? -32.960 -5.307 25.688 1.00 56.59 706 ASP A O 1
ATOM 5577 N N . TYR A 1 707 ? -30.746 -4.930 25.785 1.00 48.34 707 TYR A N 1
ATOM 5578 C CA . TYR A 1 707 ? -30.384 -6.310 26.098 1.00 48.34 707 TYR A CA 1
ATOM 5579 C C . TYR A 1 707 ? -31.152 -6.835 27.334 1.00 48.34 707 TYR A C 1
ATOM 5581 O O . TYR A 1 707 ? -31.032 -6.319 28.444 1.00 48.34 707 TYR A O 1
ATOM 5589 N N . GLU A 1 708 ? -31.941 -7.901 27.166 1.00 43.72 708 GLU A N 1
ATOM 5590 C CA . GLU A 1 708 ? -32.535 -8.651 28.280 1.00 43.72 708 GLU A CA 1
ATOM 5591 C C . GLU A 1 708 ? -31.469 -9.586 28.877 1.00 43.72 708 GLU A C 1
ATOM 5593 O O . GLU A 1 708 ? -31.403 -10.762 28.529 1.00 43.72 708 GLU A O 1
ATOM 5598 N N . ARG A 1 709 ? -30.644 -9.089 29.806 1.00 45.41 709 ARG A N 1
ATOM 5599 C CA . ARG A 1 709 ? -30.082 -9.929 30.882 1.00 45.41 709 ARG A CA 1
ATOM 5600 C C . ARG A 1 709 ? -30.891 -9.651 32.147 1.00 45.41 709 ARG A C 1
ATOM 5602 O O . ARG A 1 709 ? -30.578 -8.714 32.872 1.00 45.41 709 ARG A O 1
ATOM 5609 N N . PRO A 1 710 ? -31.969 -10.403 32.430 1.00 36.56 710 PRO A N 1
ATOM 5610 C CA . PRO A 1 710 ? -32.940 -9.989 33.440 1.00 36.56 710 PRO A CA 1
ATOM 5611 C C . PRO A 1 710 ? -32.480 -10.189 34.899 1.00 36.56 710 PRO A C 1
ATOM 5613 O O . PRO A 1 710 ? -33.279 -9.949 35.799 1.00 36.56 710 PRO A O 1
ATOM 5616 N N . PHE A 1 711 ? -31.245 -10.647 35.164 1.00 39.94 711 PHE A N 1
ATOM 5617 C CA . PHE A 1 711 ? -30.858 -11.171 36.486 1.00 39.94 711 PHE A CA 1
ATOM 5618 C C . PHE A 1 711 ? -29.422 -10.872 36.961 1.00 39.94 711 PHE A C 1
ATOM 5620 O O . PHE A 1 711 ? -28.973 -11.510 37.910 1.00 39.94 711 PHE A O 1
ATOM 5627 N N . GLU A 1 712 ? -28.709 -9.898 36.391 1.00 42.03 712 GLU A N 1
ATOM 5628 C CA . GLU A 1 712 ? -27.448 -9.432 36.996 1.00 42.03 712 GLU A CA 1
ATOM 5629 C C . GLU A 1 712 ? -27.721 -8.241 37.942 1.00 42.03 712 GLU A C 1
ATOM 5631 O O . GLU A 1 712 ? -28.278 -7.220 37.526 1.00 42.03 712 GLU A O 1
ATOM 5636 N N . PRO A 1 713 ? -27.381 -8.334 39.241 1.00 36.28 713 PRO A N 1
ATOM 5637 C CA . PRO A 1 713 ? -27.421 -7.178 40.121 1.00 36.28 713 PRO A CA 1
ATOM 5638 C C . PRO A 1 713 ? -26.277 -6.247 39.701 1.00 36.28 713 PRO A C 1
ATOM 5640 O O . PRO A 1 713 ? -25.124 -6.650 39.782 1.00 36.28 713 PRO A O 1
ATOM 5643 N N . ASN A 1 714 ? -26.621 -5.031 39.252 1.00 46.44 714 ASN A N 1
ATOM 5644 C CA . ASN A 1 714 ? -25.759 -3.937 38.746 1.00 46.44 714 ASN A CA 1
ATOM 5645 C C . ASN A 1 714 ? -25.827 -3.640 37.234 1.00 46.44 714 ASN A C 1
ATOM 5647 O O . ASN A 1 714 ? -25.065 -2.799 36.764 1.00 46.44 714 ASN A O 1
ATOM 5651 N N . THR A 1 715 ? -26.767 -4.211 36.471 1.00 43.44 715 THR A N 1
ATOM 5652 C CA . THR A 1 715 ? -26.990 -3.761 35.081 1.00 43.44 715 THR A CA 1
ATOM 5653 C C . THR A 1 715 ? -27.459 -2.294 35.054 1.00 43.44 715 THR A C 1
ATOM 5655 O O . THR A 1 715 ? -28.475 -1.955 35.676 1.00 43.44 715 THR A O 1
ATOM 5658 N N . ASP A 1 716 ? -26.727 -1.407 34.366 1.00 43.03 716 ASP A N 1
ATOM 5659 C CA . ASP A 1 716 ? -27.058 0.024 34.292 1.00 43.03 716 ASP A CA 1
ATOM 5660 C C . ASP A 1 716 ? -28.395 0.230 33.558 1.00 43.03 716 ASP A C 1
ATOM 5662 O O . ASP A 1 716 ? -28.559 -0.110 32.390 1.00 43.03 716 ASP A O 1
ATOM 5666 N N . ARG A 1 717 ? -29.387 0.804 34.249 1.00 43.97 717 ARG A N 1
ATOM 5667 C CA . ARG A 1 717 ? -30.737 1.061 33.708 1.00 43.97 717 ARG A CA 1
ATOM 5668 C C . ARG A 1 717 ? -30.807 2.296 32.799 1.00 43.97 717 ARG A C 1
ATOM 5670 O O . ARG A 1 717 ? -31.898 2.664 32.364 1.00 43.97 717 ARG A O 1
ATOM 5677 N N . ARG A 1 718 ? -29.673 2.961 32.556 1.00 44.31 718 ARG A N 1
ATOM 5678 C CA . ARG A 1 718 ? -29.533 4.122 31.658 1.00 44.31 718 ARG A CA 1
ATOM 5679 C C . ARG A 1 718 ? -29.467 3.757 30.171 1.00 44.31 718 ARG A C 1
ATOM 5681 O O . ARG A 1 718 ? -29.457 4.660 29.343 1.00 44.31 718 ARG A O 1
ATOM 5688 N N . ASP A 1 719 ? -29.477 2.470 29.840 1.00 49.34 719 ASP A N 1
ATOM 5689 C CA . ASP A 1 719 ? -29.303 1.958 28.475 1.00 49.34 719 ASP A CA 1
ATOM 5690 C C . ASP A 1 719 ? -30.620 1.791 27.693 1.00 49.34 719 ASP A C 1
ATOM 5692 O O . ASP A 1 719 ? -30.704 0.965 26.797 1.00 49.34 719 ASP A O 1
ATOM 5696 N N . ASN A 1 720 ? -31.651 2.585 28.015 1.00 63.75 720 ASN A N 1
ATOM 5697 C CA . ASN A 1 720 ? -32.929 2.595 27.295 1.00 63.75 720 ASN A CA 1
ATOM 5698 C C . ASN A 1 720 ? -33.004 3.774 26.331 1.00 63.75 720 ASN A C 1
ATOM 5700 O O . ASN A 1 720 ? -32.843 4.920 26.755 1.00 63.75 720 ASN A O 1
ATOM 5704 N N . LEU A 1 721 ? -33.336 3.538 25.058 1.00 72.75 721 LEU A N 1
ATOM 5705 C CA . LEU A 1 721 ? -33.553 4.626 24.093 1.00 72.75 721 LEU A CA 1
ATOM 5706 C C . LEU A 1 721 ? -34.585 5.660 24.586 1.00 72.75 721 LEU A C 1
ATOM 5708 O O . LEU A 1 721 ? -34.418 6.851 24.351 1.00 72.75 721 LEU A O 1
ATOM 5712 N N . LEU A 1 722 ? -35.618 5.244 25.330 1.00 74.44 722 LEU A N 1
ATOM 5713 C CA . LEU A 1 722 ? -36.605 6.148 25.946 1.00 74.44 722 LEU A CA 1
ATOM 5714 C C . LEU A 1 722 ? -36.057 6.954 27.136 1.00 74.44 722 LEU A C 1
ATOM 5716 O O . LEU A 1 722 ? -36.712 7.900 27.580 1.00 74.44 722 LEU A O 1
ATOM 5720 N N . SER A 1 723 ? -34.894 6.576 27.669 1.00 73.00 723 SER A N 1
ATOM 5721 C CA . SER A 1 723 ? -34.182 7.318 28.716 1.00 73.00 723 SER A CA 1
ATOM 5722 C C . SER A 1 723 ? -33.262 8.409 28.155 1.00 73.00 723 SER A C 1
ATOM 5724 O O . SER A 1 723 ? -32.807 9.269 28.913 1.00 73.00 723 SER A O 1
ATOM 5726 N N . LEU A 1 724 ? -33.030 8.422 26.835 1.00 79.44 724 LEU A N 1
ATOM 5727 C CA . LEU A 1 724 ? -32.228 9.446 26.176 1.00 79.44 724 LEU A CA 1
ATOM 5728 C C . LEU A 1 724 ? -32.925 10.820 26.193 1.00 79.44 724 LEU A C 1
ATOM 5730 O O . LEU A 1 724 ? -34.160 10.904 26.211 1.00 79.44 724 LEU A O 1
ATOM 5734 N N . PRO A 1 725 ? -32.149 11.923 26.156 1.00 83.69 725 PRO A N 1
ATOM 5735 C CA . PRO A 1 725 ? -32.695 13.265 26.012 1.00 83.69 725 PRO A CA 1
ATOM 5736 C C . PRO A 1 725 ? -33.635 13.382 24.807 1.00 83.69 725 PRO A C 1
ATOM 5738 O O . PRO A 1 725 ? -33.361 12.865 23.722 1.00 83.69 725 PRO A O 1
ATOM 5741 N N . ARG A 1 726 ? -34.744 14.101 24.997 1.00 86.06 726 ARG A N 1
ATOM 5742 C CA . ARG A 1 726 ? -35.736 14.332 23.943 1.00 86.06 726 ARG A CA 1
ATOM 5743 C C . ARG A 1 726 ? -35.371 15.548 23.101 1.00 86.06 726 ARG A C 1
ATOM 5745 O O . ARG A 1 726 ? -34.884 16.541 23.643 1.00 86.06 726 ARG A O 1
ATOM 5752 N N . TYR A 1 727 ? -35.673 15.494 21.810 1.00 86.38 727 TYR A N 1
ATOM 5753 C CA . TYR A 1 727 ? -35.654 16.657 20.921 1.00 86.38 727 TYR A CA 1
ATOM 5754 C C . TYR A 1 727 ? -36.978 16.788 20.168 1.00 86.38 727 TYR A C 1
ATOM 5756 O O . TYR A 1 727 ? -37.788 15.859 20.124 1.00 86.38 727 TYR A O 1
ATOM 5764 N N . VAL A 1 728 ? -37.207 17.980 19.623 1.00 80.25 728 VAL A N 1
ATOM 5765 C CA . VAL A 1 728 ? -38.314 18.247 18.708 1.00 80.25 728 VAL A CA 1
ATOM 5766 C C . VAL A 1 728 ? -37.766 18.066 17.304 1.00 80.25 728 VAL A C 1
ATOM 5768 O O . VAL A 1 728 ? -36.848 18.791 16.926 1.00 80.25 728 VAL A O 1
ATOM 5771 N N . HIS A 1 729 ? -38.306 17.105 16.558 1.00 70.94 729 HIS A N 1
ATOM 5772 C CA . HIS A 1 729 ? -38.023 17.021 15.133 1.00 70.94 729 HIS A CA 1
ATOM 5773 C C . HIS A 1 729 ? -38.653 18.233 14.445 1.00 70.94 729 HIS A C 1
ATOM 5775 O O . HIS A 1 729 ? -39.849 18.496 14.591 1.00 70.94 729 HIS A O 1
ATOM 5781 N N . THR A 1 730 ? -37.827 19.000 13.752 1.00 60.41 730 THR A N 1
ATOM 5782 C CA . THR A 1 730 ? -38.260 20.074 12.864 1.00 60.41 730 THR A CA 1
ATOM 5783 C C . THR A 1 730 ? -38.136 19.542 11.450 1.00 60.41 730 THR A C 1
ATOM 5785 O O . THR A 1 730 ? -37.018 19.233 11.047 1.00 60.41 730 THR A O 1
ATOM 5788 N N . GLU A 1 731 ? -39.256 19.426 10.728 1.00 51.78 731 GLU A N 1
ATOM 5789 C CA . GLU A 1 731 ? -39.234 19.158 9.285 1.00 51.78 731 GLU A CA 1
ATOM 5790 C C . GLU A 1 731 ? -38.341 20.224 8.631 1.00 51.78 731 GLU A C 1
ATOM 5792 O O . GLU A 1 731 ? -38.606 21.424 8.765 1.00 51.78 731 GLU A O 1
ATOM 5797 N N . GLY A 1 732 ? -37.219 19.778 8.062 1.00 44.78 732 GLY A N 1
ATOM 5798 C CA . GLY A 1 732 ? -36.233 20.619 7.385 1.00 44.78 732 GLY A CA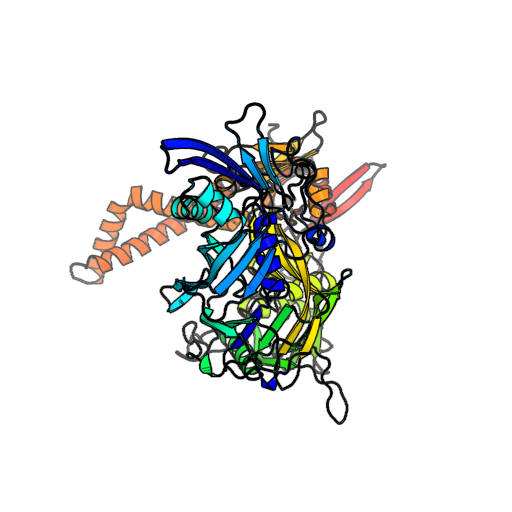 1
ATOM 5799 C C . GLY A 1 732 ? -36.611 20.883 5.943 1.00 44.78 732 GLY A C 1
ATOM 5800 O O . GLY A 1 732 ? -37.075 19.924 5.290 1.00 44.78 732 GLY A O 1
#

Sequence (732 aa):
MVDQSKVASGFDVEFLMGEEFIRYFLLCSMETGSIPWWSESTGTDENGNPYRSATLTHPPSELEQRRLYTVHPDFAGHEHPFQDIVQTVYSSQNDEFRVTILPDDAAGADILLRVFPSVIDLLAVPPRVLAENALPVDLHIGFDVVSDPRPNGLLANIGVQLKLLDVSGPLIDAAVALGFSKETILADMKEQIDRRVPFAISGGGSLQRIETRKFLDEAEGPKAIGVFINLALQNGPEPASLLPDRGDINLARNFLEPGTKMAFAFPPETYARLGNDFKFKMAVPKPDEPGEFRYPIMDGDDEVGVIKGISVRPEVGAGPPPTFTNVLVIDIHGEYAIENFFDPDFHMKIRLVPTVGENGLFDFDVDFDLDLSVAAHLVAIFLTTALTFVMPKLGLSLLFLSLLTLKIIERVGESAAQSSIQPQLDRTSFLDTLPHKLTVEVRRWDPLYSTLHRVETADVDIQVNQHGFAFDAEHVFVGRKFQPLQNMVIRSETRDDGNILNGLVYRANDIGGYLDNDLVNVFPATDRMPYMELLPPRDDIESHRVSLSLDQVQARIAAPDRHVKELDYVPKKVAVIGNQIFQILAISKTEIPEIESLTRSRLRSEIRNANGPAIRQQAMGELQAELGRAPTEEEIRARFDEILEKAVNGAFRGRLLTELDRRMKFDLEPSEFADLQHRKILVLGRDHLVIRRMTKNGKVTVYYRDYERPFEPNTDRRDNLLSLPRYVHTEG

Secondary structure (DSSP, 8-state):
---GGG--S--SEEEEEEHHHHHHHHHHHHHTTSS-SEEEEEEE-TTS-EEEEEEE---BTTHHHHBSSPPPTTTTT-SSTTTTT---SSB--TTTTEEEE-SS-TT--SEEEEE--EEEESSSSS-EEEE-S-S-EEEEEEEEEEEEEPTTS-EEEEEEEEEEEEEESHHHHHHHHTT--HHHHHHHHHHHH-EEEE-GGGTTPPEEEEEEEEE---TTS--EEEEEEEE--BSSSSTT-BPPP---GGG----PPTT-SEEEEE-HHHHHHHHHHHHHHT-EE-TTSTT-EE-EEEETTEEEEEEEEEEEEEEEESSSSPEEEEEEEEEEEEEE--TTS---EEEEEEEEEEEE-TTSBEEEEEEEEEEE-TTTTT-GGGHHHHHHHHHHHS---TTTHHHHHHHHHHHH-HHHHHHHHHHHHTS--SSTTSTTEEEEEEE--SSSEEEEEEEEEEEEEEEEETTEEEEEEEEEEEEEEEEE-SS-EEEEEEE-TTS-EEEEEEEESSGGGGTTTTTT---TT--PPP-SEEEPPBTTTB-EEEEEEHHHHHHHHHSTT-SS--EEEEEEEEEEETTEEEEEEEEETTHHHHHHHHHHHHHHHHHHHHHHHHHHHHHHHHHHHHHSSPPPHHHHHHHHHHHHHHHHHHHHHHHHHHHHHHH--EEE-HHHHHHHHHTTSEEESTTTEEEEEEEETTEEEEEEEE---TT-TT--TT--GGGSPB-PPP--

Radius of gyration: 30.68 Å; chains: 1; bounding box: 83×78×90 Å